Protein AF-A0A2V9XYR9-F1 (afdb_monomer_lite)

Foldseek 3Di:
DDDDDDDDDDDDPPPPPPPPPDAAPQDAQKDFADDPPDLWFKDWDPDQQKDKDWDDPDPPQVVWFKDKAADADCVQQVFGMKMKTKDWDQDPPDPDPPDDDSVQWIFIKIKMWTQHPVVRDTIIITIDGHPDPDPSDQTRFGFSDPPPPPDPDDDPDPDPPDRPVVRGWDWDANHPPSRFPKIKIKGKDKDDDPFKIWMKMKIWIWHRSNVDTDTQIIMITIGMDGDLFQVRPPSVFQWHKGKMWGDDPVVRFTWIKIWTFFADRGQGFTKIFIDTRRVRGGDPADPVFRQAAAAVLSVCVVCVPPQWDWHQHWLQAIKIFAHWDCPQAPQKIWTWIWRASQRGNQDIWIWIWIAGPVGDIDIDTAFEDEPQDDDGSHDHGDPRIYRYDPQKDKHKDFDDDDPQKTWIWIWIWGADPNDIWIWIKIKMWHRDPNDIDIHIYGAATLDWTDPDSPDTKDAWHWLDWDDDHVQQKIKTWIAHIPPDDDDDDDDPFIFIWIWHQDPPHGIDIDTDDGDRVDDDWRWDADPVGDTHTDRDDPDD

Radius of gyration: 30.36 Å; chains: 1; bounding box: 78×72×86 Å

Sequence (540 aa):
MTMLFLPLAIVAALLAQESAPSAPSTSVATFGCGGPSDLIRTDFYEKPGGAFKVVAPPADRQLWMHRKFEGFDEHEYGLSSVEFVLNPVTTTGYSGSWGDEPSKITGMQLYVHVTSKSARKDRWYLLESGEEPREDGLLFVQPTRTEPEQDATDGDEKTPERDPLDDWMALQLATPEPDVPLFTITDQYSDHGANAGGTIGNNLLIDFRSGEPTMRAAAQCIQWEGGGACTAPDTAAVHYQNTNCTWQKEELDFLCTTTGPWGGSYNPVSARREFFLLQGKEPARLAWATDALPSLEAFVTMFRSKEKGRALVRGVGPVDLIWKSDSLLPGKRLLLLASPAAGDEDNTRFTVATMSRDGAISLLPVPKWSIGGEESDDHVAPEGFTPSDDNISVTATEFAQFNEAHLLKAVDVRITGGTSTHVIYLIGLQAKDGSLVTNAVRLASESTTYMGCGFEGADATAVNFHWMSDENAATVRVQPQEGSPADGKDQACSWDGKLRWVDRVGFRVRKIHDLCTLAAKDVVIDDWGEITTKARLREK

Secondary structure (DSSP, 8-state):
----------SSSSS------------TTEEESS-TT---EEEE-SS-SEEEEEEPPPTTGGGSEEEEEE---HHHHS-SEEEEEEEEEE------TT---GGG-EEEEEEEEEEETTTTEEEEEEEEEPSS--TT-S-----------TT--S---------GGGGT-EEEESSS-TTS-EEEEEEEEEEE-SS-EEEEEEEEEEE-TTSS-EEEEEEEEEEEE---STTS--TTTS---EEEEEEETTTTEEEEEEEEEESSSSS-EEEEEEEETTT----SS-SS-TT-BSSHHHHHHHHTT-SSEEEEETTTEEEEEEEEESSSSTTEEEEEEEEETSSSTT-EEEEEEEEETT--EEEEE--EEETTBS--------TT-EE---SEEEEEEEEEEETTEEEEEEEEEEEETTEEEEEEEEEEEEEETTEEEEEEEEEEE--EEEEETTEEEEPPEEEEEEEEGGGTEEEEEEEPPTT--SSSS-PPPPEEEEEEEETTTEEEEEEEEE-TTPPPEEEEE-TT--EEEEEPP---

Structure (mmCIF, N/CA/C/O backbone):
data_AF-A0A2V9XYR9-F1
#
_entry.id   AF-A0A2V9XYR9-F1
#
loop_
_atom_site.group_PDB
_atom_site.id
_atom_site.type_symbol
_atom_site.label_atom_id
_atom_site.label_alt_id
_atom_site.label_comp_id
_atom_site.label_asym_id
_atom_site.label_entity_id
_atom_site.label_seq_id
_atom_site.pdbx_PDB_ins_code
_atom_site.Cartn_x
_atom_site.Cartn_y
_atom_site.Cartn_z
_atom_site.occupancy
_atom_site.B_iso_or_equiv
_atom_site.auth_seq_id
_atom_site.auth_comp_id
_atom_site.auth_asym_id
_atom_site.auth_atom_id
_atom_site.pdbx_PDB_model_num
ATOM 1 N N . MET A 1 1 ? -43.524 50.967 -9.718 1.00 32.25 1 MET A N 1
ATOM 2 C CA . MET A 1 1 ? -42.803 51.278 -10.968 1.00 32.25 1 MET A CA 1
ATOM 3 C C . MET A 1 1 ? -41.526 50.455 -10.943 1.00 32.25 1 MET A C 1
ATOM 5 O O . MET A 1 1 ? -40.720 50.691 -10.060 1.00 32.25 1 MET A O 1
ATOM 9 N N . THR A 1 2 ? -41.516 49.275 -11.581 1.00 30.33 2 THR A N 1
ATOM 10 C CA . THR A 1 2 ? -41.033 49.047 -12.974 1.00 30.33 2 THR A CA 1
ATOM 11 C C . THR A 1 2 ? -39.561 49.453 -13.100 1.00 30.33 2 THR A C 1
ATOM 13 O O . THR A 1 2 ? -39.270 50.614 -12.862 1.00 30.33 2 THR A O 1
ATOM 16 N N . MET A 1 3 ? -38.586 48.611 -13.451 1.00 26.70 3 MET A N 1
ATOM 17 C CA . MET A 1 3 ? -38.517 47.344 -14.206 1.00 26.70 3 MET A CA 1
ATOM 18 C C . MET A 1 3 ? -37.322 46.533 -13.637 1.00 26.70 3 MET A C 1
ATOM 20 O O . MET A 1 3 ? -36.412 47.137 -13.082 1.00 26.70 3 MET A O 1
ATOM 24 N N . LEU A 1 4 ? -37.325 45.200 -13.527 1.00 32.62 4 LEU A N 1
ATOM 25 C CA . LEU A 1 4 ? -37.153 44.172 -14.572 1.00 32.62 4 LEU A CA 1
ATOM 26 C C . LEU A 1 4 ? -35.977 44.407 -15.544 1.00 32.62 4 LEU A C 1
ATOM 28 O O . LEU A 1 4 ? -35.954 45.428 -16.218 1.00 32.62 4 LEU A O 1
ATOM 32 N N . PHE A 1 5 ? -35.103 43.390 -15.618 1.00 28.95 5 PHE A N 1
ATOM 33 C CA . PHE A 1 5 ? -34.173 42.957 -16.683 1.00 28.95 5 PHE A CA 1
ATOM 34 C C . PHE A 1 5 ? -32.726 42.747 -16.206 1.00 28.95 5 PHE A C 1
ATOM 36 O O . PHE A 1 5 ? -31.892 43.643 -16.257 1.00 28.95 5 PHE A O 1
ATOM 43 N N . LEU A 1 6 ? -32.430 41.501 -15.826 1.00 26.58 6 LEU A N 1
ATOM 44 C CA . LEU A 1 6 ? -31.119 40.881 -16.020 1.00 26.58 6 LEU A CA 1
ATOM 45 C C . LEU A 1 6 ? -31.327 39.757 -17.051 1.00 26.58 6 LEU A C 1
ATOM 47 O O . LEU A 1 6 ? -32.051 38.810 -16.734 1.00 26.58 6 LEU A O 1
ATOM 51 N N . PRO A 1 7 ? -30.758 39.828 -18.266 1.00 33.50 7 PRO A N 1
ATOM 52 C CA . PRO A 1 7 ? -30.610 38.656 -19.108 1.00 33.50 7 PRO A CA 1
ATOM 53 C C . PRO A 1 7 ? -29.145 38.211 -19.172 1.00 33.50 7 PRO A C 1
ATOM 55 O O . PRO A 1 7 ? -28.244 39.000 -19.444 1.00 33.50 7 PRO A O 1
ATOM 58 N N . LEU A 1 8 ? -28.965 36.918 -18.896 1.00 37.38 8 LEU A N 1
ATOM 59 C CA . LEU A 1 8 ? -28.097 35.974 -19.605 1.00 37.38 8 LEU A CA 1
ATOM 60 C C . LEU A 1 8 ? -27.011 36.578 -20.512 1.00 37.38 8 LEU A C 1
ATOM 62 O O . LEU A 1 8 ? -27.325 36.989 -21.625 1.00 37.38 8 LEU A O 1
ATOM 66 N N . ALA A 1 9 ? -25.744 36.498 -20.093 1.00 28.14 9 ALA A N 1
ATOM 67 C CA . ALA A 1 9 ? -24.593 36.401 -21.004 1.00 28.14 9 ALA A CA 1
ATOM 68 C C . ALA A 1 9 ? -23.281 36.068 -20.259 1.00 28.14 9 ALA A C 1
ATOM 70 O O . ALA A 1 9 ? -22.303 36.787 -20.402 1.00 28.14 9 ALA A O 1
ATOM 71 N N . ILE A 1 10 ? -23.231 35.002 -19.450 1.00 28.44 10 ILE A N 1
ATOM 72 C CA . ILE A 1 10 ? -21.947 34.395 -19.031 1.00 28.44 10 ILE A CA 1
ATOM 73 C C . ILE A 1 10 ? -22.114 32.868 -18.989 1.00 28.44 10 ILE A C 1
ATOM 75 O O . ILE A 1 10 ? -21.993 32.236 -17.951 1.00 28.44 10 ILE A O 1
ATOM 79 N N . VAL A 1 11 ? -22.479 32.276 -20.126 1.00 29.45 11 VAL A N 1
ATOM 80 C CA . VAL A 1 11 ? -22.373 30.827 -20.381 1.00 29.45 11 VAL A CA 1
ATOM 81 C C . VAL A 1 11 ? -21.989 30.676 -21.852 1.00 29.45 11 VAL A C 1
ATOM 83 O O . VAL A 1 11 ? -22.832 30.385 -22.689 1.00 29.45 11 VAL A O 1
ATOM 86 N N . ALA A 1 12 ? -20.748 31.032 -22.189 1.00 28.69 12 ALA A N 1
ATOM 87 C CA . ALA A 1 12 ? -20.153 30.760 -23.509 1.00 28.69 12 ALA A CA 1
ATOM 88 C C . ALA A 1 12 ? -18.622 30.952 -23.568 1.00 28.69 12 ALA A C 1
ATOM 90 O O . ALA A 1 12 ? -18.044 30.793 -24.633 1.00 28.69 12 ALA A O 1
ATOM 91 N N . ALA A 1 13 ? -17.947 31.298 -22.464 1.00 24.28 13 ALA A N 1
ATOM 92 C CA . ALA A 1 13 ? -16.500 31.570 -22.466 1.00 24.28 13 ALA A CA 1
ATOM 93 C C . ALA A 1 13 ? -15.701 30.708 -21.466 1.00 24.28 13 ALA A C 1
ATOM 95 O O . ALA A 1 13 ? -14.557 31.017 -21.167 1.00 24.28 13 ALA A O 1
ATOM 96 N N . LEU A 1 14 ? -16.307 29.638 -20.939 1.00 25.27 14 LEU A N 1
ATOM 97 C CA . LEU A 1 14 ? -15.680 28.696 -19.993 1.00 25.27 14 LEU A CA 1
ATOM 98 C C . LEU A 1 14 ? -15.669 27.245 -20.513 1.00 25.27 14 LEU A C 1
ATOM 100 O O . LEU A 1 14 ? -15.365 26.326 -19.767 1.00 25.27 14 LEU A O 1
ATOM 104 N N . LEU A 1 15 ? -15.986 27.047 -21.796 1.00 27.41 15 LEU A N 1
ATOM 105 C CA . LEU A 1 15 ? -15.972 25.754 -22.487 1.00 27.41 15 LEU A CA 1
ATOM 106 C C . LEU A 1 15 ? -15.230 25.913 -23.819 1.00 27.41 15 LEU A C 1
ATOM 108 O O . LEU A 1 15 ? -15.852 25.903 -24.872 1.00 27.41 15 LEU A O 1
ATOM 112 N N . ALA A 1 16 ? -13.932 26.204 -23.751 1.00 27.38 16 ALA A N 1
ATOM 113 C CA . ALA A 1 16 ? -12.982 26.099 -24.865 1.00 27.38 16 ALA A CA 1
ATOM 114 C C . ALA A 1 16 ? -11.568 26.409 -24.345 1.00 27.38 16 ALA A C 1
ATOM 116 O O . ALA A 1 16 ? -10.920 27.372 -24.746 1.00 27.38 16 ALA A O 1
ATOM 117 N N . GLN A 1 17 ? -11.108 25.620 -23.383 1.00 26.02 17 GLN A N 1
ATOM 118 C CA . GLN A 1 17 ? -9.684 25.335 -23.253 1.00 26.02 17 GLN A CA 1
ATOM 119 C C . GLN A 1 17 ? -9.565 23.818 -23.317 1.00 26.02 17 GLN A C 1
ATOM 121 O O . GLN A 1 17 ? -9.280 23.155 -22.328 1.00 26.02 17 GLN A O 1
ATOM 126 N N . GLU A 1 18 ? -9.854 23.271 -24.498 1.00 26.17 18 GLU A N 1
ATOM 127 C CA . GLU A 1 18 ? -9.232 22.018 -24.910 1.00 26.17 18 GLU A CA 1
ATOM 128 C C . GLU A 1 18 ? -7.742 22.330 -25.053 1.00 26.17 18 GLU A C 1
ATOM 130 O O . GLU A 1 18 ? -7.257 22.773 -26.093 1.00 26.17 18 GLU A O 1
ATOM 135 N N . SE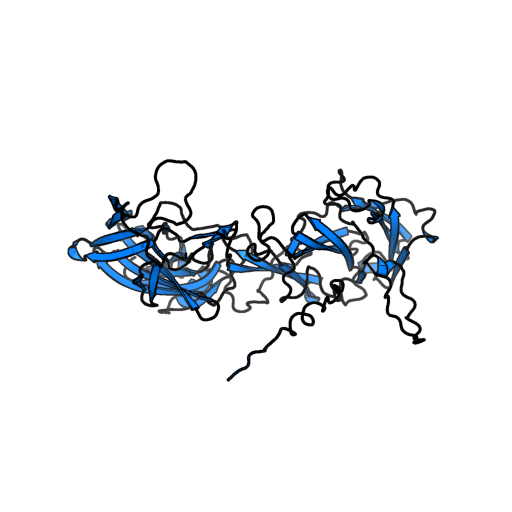R A 1 19 ? -7.009 22.194 -23.952 1.00 25.34 19 SER A N 1
ATOM 136 C CA . SER A 1 19 ? -5.587 21.916 -24.042 1.00 25.34 19 SER A CA 1
ATOM 137 C C . SER A 1 19 ? -5.471 20.602 -24.801 1.00 25.34 19 SER A C 1
ATOM 139 O O . SER A 1 19 ? -5.861 19.561 -24.272 1.00 25.34 19 SER A O 1
ATOM 141 N N . ALA A 1 20 ? -4.990 20.660 -26.043 1.00 27.23 20 ALA A N 1
ATOM 142 C CA . ALA A 1 20 ? -4.583 19.471 -26.774 1.00 27.23 20 ALA A CA 1
ATOM 143 C C . ALA A 1 20 ? -3.741 18.591 -25.828 1.00 27.23 20 ALA A C 1
ATOM 145 O O . ALA A 1 20 ? -2.844 19.130 -25.168 1.00 27.23 20 ALA A O 1
ATOM 146 N N . PRO A 1 21 ? -4.034 17.285 -25.700 1.00 32.50 21 PRO A N 1
ATOM 147 C CA . PRO A 1 21 ? -3.274 16.413 -24.823 1.00 32.50 21 PRO A CA 1
ATOM 148 C C . PRO A 1 21 ? -1.845 16.352 -25.363 1.00 32.50 21 PRO A C 1
ATOM 150 O O . PRO A 1 21 ? -1.564 15.714 -26.378 1.00 32.50 21 PRO A O 1
ATOM 153 N N . SER A 1 22 ? -0.934 17.082 -24.720 1.00 34.28 22 SER A N 1
ATOM 154 C CA . SER A 1 22 ? 0.494 16.943 -24.967 1.00 34.28 22 SER A CA 1
ATOM 155 C C . SER A 1 22 ? 0.858 15.502 -24.645 1.00 34.28 22 SER A C 1
ATOM 157 O O . SER A 1 22 ? 0.591 15.053 -23.528 1.00 34.28 22 SER A O 1
ATOM 159 N N . ALA A 1 23 ? 1.433 14.791 -25.619 1.00 37.44 23 ALA A N 1
ATOM 160 C CA . ALA A 1 23 ? 1.944 13.438 -25.433 1.00 37.44 23 ALA A CA 1
ATOM 161 C C . ALA A 1 23 ? 2.730 13.354 -24.110 1.00 37.44 23 ALA A C 1
ATOM 163 O O . ALA A 1 23 ? 3.448 14.310 -23.788 1.00 37.44 23 ALA A O 1
ATOM 164 N N . PRO A 1 24 ? 2.602 12.265 -23.330 1.00 42.31 24 PRO A N 1
ATOM 165 C CA . PRO A 1 24 ? 3.325 12.129 -22.076 1.00 42.31 24 PRO A CA 1
ATOM 166 C C . PRO A 1 24 ? 4.819 12.267 -22.367 1.00 42.31 24 PRO A C 1
ATOM 168 O O . PRO A 1 24 ? 5.432 11.414 -23.005 1.00 42.31 24 PRO A O 1
ATOM 171 N N . SER A 1 25 ? 5.407 13.383 -21.937 1.00 39.91 25 SER A N 1
ATOM 172 C CA . SER A 1 25 ? 6.831 13.626 -22.091 1.00 39.91 25 SER A CA 1
ATOM 173 C C . SER A 1 25 ? 7.561 12.719 -21.105 1.00 39.91 25 SER A C 1
ATOM 175 O O . SER A 1 25 ? 7.796 13.104 -19.958 1.00 39.91 25 SER A O 1
ATOM 177 N N . THR A 1 26 ? 7.901 11.497 -21.509 1.00 52.00 26 THR A N 1
ATOM 178 C CA . THR A 1 26 ? 8.871 10.696 -20.760 1.00 52.00 26 THR A CA 1
ATOM 179 C C . THR A 1 26 ? 10.200 11.428 -20.847 1.00 52.00 26 THR A C 1
ATOM 181 O O . THR A 1 26 ? 10.830 11.478 -21.904 1.00 52.00 26 THR A O 1
ATOM 184 N N . SER A 1 27 ? 10.619 12.065 -19.759 1.00 64.50 27 SER A N 1
ATOM 185 C CA . SER A 1 27 ? 11.952 12.644 -19.679 1.00 64.50 27 SER A CA 1
ATOM 186 C C . SER A 1 27 ? 12.973 11.512 -19.574 1.00 64.50 27 SER A C 1
ATOM 188 O O . SER A 1 27 ? 12.706 10.465 -18.976 1.00 64.50 27 SER A O 1
ATOM 190 N N . VAL A 1 28 ? 14.153 11.701 -20.168 1.00 75.88 28 VAL A N 1
ATOM 191 C CA . VAL A 1 28 ? 15.296 10.800 -19.958 1.00 75.88 28 VAL A CA 1
ATOM 192 C C . VAL A 1 28 ? 15.468 10.566 -18.451 1.00 75.88 28 VAL A C 1
ATOM 194 O O . VAL A 1 28 ? 15.359 11.522 -17.683 1.00 75.88 28 VAL A O 1
ATOM 197 N N . ALA A 1 29 ? 15.752 9.323 -18.041 1.00 85.19 29 ALA A N 1
ATOM 198 C CA . ALA A 1 29 ? 15.813 8.863 -16.646 1.00 85.19 29 ALA A CA 1
ATOM 199 C C . ALA A 1 29 ? 14.468 8.512 -15.976 1.00 85.19 29 ALA A C 1
ATOM 201 O O . ALA A 1 29 ? 14.479 8.186 -14.786 1.00 85.19 29 ALA A O 1
ATOM 202 N N . THR A 1 30 ? 13.339 8.533 -16.695 1.00 86.62 30 THR A N 1
ATOM 203 C CA . THR A 1 30 ? 12.024 8.132 -16.156 1.00 86.62 30 THR A CA 1
ATOM 204 C C . THR A 1 30 ? 11.380 6.990 -16.944 1.00 86.62 30 THR A C 1
ATOM 206 O O . THR A 1 30 ? 11.624 6.831 -18.139 1.00 86.62 30 THR A O 1
ATOM 209 N N . PHE A 1 31 ? 10.571 6.171 -16.267 1.00 85.38 31 PHE A N 1
ATOM 210 C CA . PHE A 1 31 ? 9.764 5.105 -16.872 1.00 85.38 31 PHE A CA 1
ATOM 211 C C . PHE A 1 31 ? 8.452 4.928 -16.091 1.00 85.38 31 PHE A C 1
ATOM 213 O O . PHE A 1 31 ? 8.452 5.076 -14.875 1.00 85.38 31 PHE A O 1
ATOM 220 N N . GLY A 1 32 ? 7.344 4.592 -16.755 1.00 78.12 32 GLY A N 1
ATOM 221 C CA . GLY A 1 32 ? 6.016 4.489 -16.127 1.00 78.12 32 GLY A CA 1
ATOM 222 C C . GLY A 1 32 ? 5.028 5.512 -16.687 1.00 78.12 32 GLY A C 1
ATOM 223 O O . GLY A 1 32 ? 5.240 6.023 -17.784 1.00 78.12 32 GLY A O 1
ATOM 224 N N . CYS A 1 33 ? 3.941 5.793 -15.969 1.00 74.50 33 CYS A N 1
ATOM 225 C CA . CYS A 1 33 ? 2.854 6.638 -16.465 1.00 74.50 33 CYS A CA 1
ATOM 226 C C . CYS A 1 33 ? 2.677 7.898 -15.618 1.00 74.50 33 CYS A C 1
ATOM 228 O O . CYS A 1 33 ? 1.985 7.890 -14.605 1.00 74.50 33 CYS A O 1
ATOM 230 N N . GLY A 1 34 ? 3.268 9.000 -16.084 1.00 63.31 34 GLY A N 1
ATOM 231 C CA . GLY A 1 34 ? 3.107 10.326 -15.485 1.00 63.31 34 GLY A CA 1
ATOM 232 C C . GLY A 1 34 ? 3.958 10.592 -14.241 1.00 63.31 34 GLY A C 1
ATOM 233 O O . GLY A 1 34 ? 4.732 9.758 -13.771 1.00 63.31 34 GLY A O 1
ATOM 234 N N . GLY A 1 35 ? 3.834 11.818 -13.732 1.00 54.91 35 GLY A N 1
ATOM 235 C CA . GLY A 1 35 ? 4.415 12.264 -12.472 1.00 54.91 35 GLY A CA 1
ATOM 236 C C . 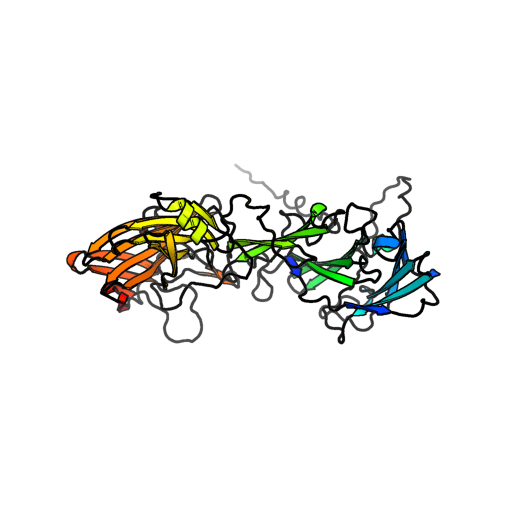GLY A 1 35 ? 3.531 11.934 -11.260 1.00 54.91 35 GLY A C 1
ATOM 237 O O . GLY A 1 35 ? 2.398 11.481 -11.402 1.00 54.91 35 GLY A O 1
ATOM 238 N N . PRO A 1 36 ? 4.009 12.204 -10.031 1.00 46.28 36 PRO A N 1
ATOM 239 C CA . PRO A 1 36 ? 3.294 11.878 -8.789 1.00 46.28 36 PRO A CA 1
ATOM 240 C C . PRO A 1 36 ? 1.943 12.600 -8.600 1.00 46.28 36 PRO A C 1
ATOM 242 O O . PRO A 1 36 ? 1.236 12.299 -7.642 1.00 46.28 36 PRO A O 1
ATOM 245 N N . SER A 1 37 ? 1.594 13.554 -9.468 1.00 50.16 37 SER A N 1
ATOM 246 C CA . SER A 1 37 ? 0.321 14.287 -9.472 1.00 50.16 37 SER A CA 1
ATOM 247 C C . SER A 1 37 ? -0.663 13.838 -10.554 1.00 50.16 37 SER A C 1
ATOM 249 O O . SER A 1 37 ? -1.794 14.319 -10.563 1.00 50.16 37 SER A O 1
ATOM 251 N N . ASP A 1 38 ? -0.253 12.959 -11.469 1.00 58.06 38 ASP A N 1
ATOM 252 C CA . ASP A 1 38 ? -1.056 12.631 -12.643 1.00 58.06 38 ASP A CA 1
ATOM 253 C C . ASP A 1 38 ? -1.943 11.416 -12.336 1.00 58.06 38 ASP A C 1
ATOM 255 O O . ASP A 1 38 ? -1.464 10.367 -11.910 1.00 58.06 38 ASP A O 1
ATOM 259 N N . LEU A 1 39 ? -3.257 11.527 -12.543 1.00 57.69 39 LEU A N 1
ATOM 260 C CA . LEU A 1 39 ? -4.217 10.432 -12.325 1.00 57.69 39 LEU A CA 1
ATOM 261 C C . LEU A 1 39 ? -4.226 9.451 -13.510 1.00 57.69 39 LEU A C 1
ATOM 263 O O . LEU A 1 39 ? -5.275 9.123 -14.058 1.00 57.69 39 LEU A O 1
ATOM 267 N N . ILE A 1 40 ? -3.044 9.011 -13.944 1.00 68.94 40 ILE A N 1
ATOM 268 C CA . ILE A 1 40 ? -2.892 8.092 -15.073 1.00 68.94 40 ILE A CA 1
ATOM 269 C C . ILE A 1 40 ? -2.780 6.675 -14.526 1.00 68.94 40 ILE A C 1
ATOM 271 O O . ILE A 1 40 ? -1.845 6.350 -13.790 1.00 68.94 40 ILE A O 1
ATOM 275 N N . ARG A 1 41 ? -3.725 5.814 -14.905 1.00 70.81 41 ARG A N 1
ATOM 276 C CA . ARG A 1 41 ? -3.653 4.391 -14.582 1.00 70.81 41 ARG A CA 1
ATOM 277 C C . ARG A 1 41 ? -2.448 3.778 -15.286 1.00 70.81 41 ARG A C 1
ATOM 279 O O . ARG A 1 41 ? -2.259 3.976 -16.482 1.00 70.81 41 ARG A O 1
ATOM 286 N N . THR A 1 42 ? -1.662 3.013 -14.544 1.00 66.38 42 THR A N 1
ATOM 287 C CA . THR A 1 42 ? -0.580 2.179 -15.057 1.00 66.38 42 THR A CA 1
ATOM 288 C C . THR A 1 42 ? -0.964 0.719 -14.937 1.00 66.38 42 THR A C 1
ATOM 290 O O . THR A 1 42 ? -1.098 0.208 -13.827 1.00 66.38 42 THR A O 1
ATOM 293 N N . ASP A 1 43 ? -1.054 0.038 -16.072 1.00 68.50 43 ASP A N 1
ATOM 294 C CA . ASP A 1 43 ? -1.135 -1.416 -16.108 1.00 68.50 43 ASP A CA 1
ATOM 295 C C . ASP A 1 43 ? 0.220 -1.974 -16.551 1.00 68.50 43 ASP A C 1
ATOM 297 O O . ASP A 1 43 ? 0.688 -1.727 -17.667 1.00 68.50 43 ASP A O 1
ATOM 301 N N . PHE A 1 44 ? 0.874 -2.722 -15.659 1.00 56.91 44 PHE A N 1
ATOM 302 C CA . PHE A 1 44 ? 2.027 -3.536 -16.031 1.00 56.91 44 PHE A CA 1
ATOM 303 C C . PHE A 1 44 ? 1.566 -4.874 -16.581 1.00 56.91 44 PHE A C 1
ATOM 305 O O . PHE A 1 44 ? 0.738 -5.560 -15.983 1.00 56.91 44 PHE A O 1
ATOM 312 N N . TYR A 1 45 ? 2.194 -5.303 -17.667 1.00 56.03 45 TYR A N 1
ATOM 313 C CA . TYR A 1 45 ? 2.030 -6.663 -18.154 1.00 56.03 45 TYR A CA 1
ATOM 314 C C . TYR A 1 45 ? 3.001 -7.591 -17.419 1.00 56.03 45 TYR A C 1
ATOM 316 O O . TYR A 1 45 ? 4.212 -7.367 -17.449 1.00 56.03 45 TYR A O 1
ATOM 324 N N . GLU A 1 46 ? 2.486 -8.664 -16.800 1.00 41.88 46 GLU A N 1
ATOM 325 C CA . GLU A 1 46 ? 3.299 -9.690 -16.111 1.00 41.88 46 GLU A CA 1
ATOM 326 C C . GLU A 1 46 ? 4.385 -10.287 -17.022 1.00 41.88 46 GLU A C 1
ATOM 328 O O . GLU A 1 46 ? 5.432 -10.743 -16.558 1.00 41.88 46 GLU A O 1
ATOM 333 N N . LYS A 1 47 ? 4.156 -10.248 -18.339 1.00 46.22 47 LYS A N 1
ATOM 334 C CA . LYS A 1 47 ? 5.173 -10.477 -19.357 1.00 46.22 47 LYS A CA 1
ATOM 335 C C . LYS A 1 47 ? 4.789 -9.715 -20.624 1.00 46.22 47 LYS A C 1
ATOM 337 O O . LYS A 1 47 ? 3.669 -9.903 -21.099 1.00 46.22 47 LYS A O 1
ATOM 342 N N . PRO A 1 48 ? 5.685 -8.913 -21.221 1.00 56.19 48 PRO A N 1
ATOM 343 C CA . PRO A 1 48 ? 5.410 -8.377 -22.539 1.00 56.19 48 PRO A CA 1
ATOM 344 C C . PRO A 1 48 ? 5.210 -9.549 -23.507 1.00 56.19 48 PRO A C 1
ATOM 346 O O . PRO A 1 48 ? 6.077 -10.417 -23.618 1.00 56.19 48 PRO A O 1
ATOM 349 N N . GLY A 1 49 ? 4.068 -9.603 -24.192 1.00 56.53 49 GLY A N 1
ATOM 350 C CA . GLY A 1 49 ? 3.784 -10.631 -25.197 1.00 56.53 49 GLY A CA 1
ATOM 351 C C . GLY A 1 49 ? 4.740 -10.601 -26.398 1.00 56.53 49 GLY A C 1
ATOM 352 O O . GLY A 1 49 ? 4.742 -11.539 -27.189 1.00 56.53 49 GLY A O 1
ATOM 353 N N . GLY A 1 50 ? 5.549 -9.544 -26.544 1.00 67.81 50 GLY A N 1
ATOM 354 C CA . GLY A 1 50 ? 6.502 -9.361 -27.633 1.00 67.81 50 GLY A CA 1
ATOM 355 C C . GLY A 1 50 ? 7.887 -9.954 -27.356 1.00 67.81 50 GLY A C 1
ATOM 356 O O . GLY A 1 50 ? 8.439 -9.788 -26.268 1.00 67.81 50 GLY A O 1
ATOM 357 N N . ALA A 1 51 ? 8.486 -10.601 -28.359 1.00 80.31 51 ALA A N 1
ATOM 358 C CA . ALA A 1 51 ? 9.863 -11.093 -28.302 1.00 80.31 51 ALA A CA 1
ATOM 359 C C . ALA A 1 51 ? 10.647 -10.729 -29.568 1.00 80.31 51 ALA A C 1
ATOM 361 O O . ALA A 1 51 ? 10.120 -10.773 -30.679 1.00 80.31 51 ALA A O 1
ATOM 362 N N . PHE A 1 52 ? 11.931 -10.410 -29.403 1.00 86.81 52 PHE A N 1
ATOM 363 C CA . PHE A 1 52 ? 12.828 -10.159 -30.526 1.00 86.81 52 PHE A CA 1
ATOM 364 C C . PHE A 1 52 ? 13.327 -11.476 -31.126 1.00 86.81 52 PHE A C 1
ATOM 366 O O . PHE A 1 52 ? 13.949 -12.287 -30.437 1.00 86.81 52 PHE A O 1
ATOM 373 N N . LYS A 1 53 ? 13.095 -11.683 -32.426 1.00 89.69 53 LYS A N 1
ATOM 374 C CA . LYS A 1 53 ? 13.631 -12.819 -33.189 1.00 89.69 53 LYS A CA 1
ATOM 375 C C . LYS A 1 53 ? 14.685 -12.363 -34.179 1.00 89.69 53 LYS A C 1
ATOM 377 O O . LYS A 1 53 ? 14.533 -11.330 -34.819 1.00 89.69 53 LYS A O 1
ATOM 382 N N . VAL A 1 54 ? 15.741 -13.159 -34.332 1.00 92.62 54 VAL A N 1
ATOM 383 C CA . VAL A 1 54 ? 16.778 -12.906 -35.340 1.00 92.62 54 VAL A CA 1
ATOM 384 C C . VAL A 1 54 ? 16.190 -13.116 -36.733 1.00 92.62 54 VAL A C 1
ATOM 386 O O . VAL A 1 54 ? 15.638 -14.177 -37.023 1.00 92.62 54 VAL A O 1
ATOM 389 N N . VAL A 1 55 ? 16.351 -12.124 -37.604 1.00 91.56 55 VAL A N 1
ATOM 390 C CA . VAL A 1 55 ? 15.852 -12.132 -38.984 1.00 91.56 55 VAL A CA 1
ATOM 391 C C . VAL A 1 55 ? 16.957 -11.757 -39.971 1.00 91.56 55 VAL A C 1
ATOM 393 O O . VAL A 1 55 ? 18.032 -11.292 -39.591 1.00 91.56 55 VAL A O 1
ATOM 396 N N . ALA A 1 56 ? 16.705 -11.981 -41.261 1.00 90.44 56 ALA A N 1
ATOM 397 C CA . ALA A 1 56 ? 17.561 -11.446 -42.314 1.00 90.44 56 ALA A CA 1
ATOM 398 C C . ALA A 1 56 ? 17.370 -9.918 -42.444 1.00 90.44 56 ALA A C 1
ATOM 400 O O . ALA A 1 56 ? 16.286 -9.420 -42.125 1.00 90.44 56 ALA A O 1
ATOM 401 N N . PRO A 1 57 ? 18.373 -9.174 -42.951 1.00 88.38 57 PRO A N 1
ATOM 402 C CA . PRO A 1 57 ? 18.221 -7.750 -43.227 1.00 88.38 57 PRO A CA 1
ATOM 403 C C . PRO A 1 57 ? 17.041 -7.501 -44.181 1.00 88.38 57 PRO A C 1
ATOM 405 O O . PRO A 1 57 ? 16.988 -8.136 -45.241 1.00 88.38 57 PRO A O 1
ATOM 408 N N . PRO A 1 58 ? 16.120 -6.575 -43.867 1.00 83.69 58 PRO A N 1
ATOM 409 C CA . PRO A 1 58 ? 15.022 -6.253 -44.767 1.00 83.69 58 PRO A CA 1
ATOM 410 C C . PRO A 1 58 ? 15.542 -5.648 -46.078 1.00 83.69 58 PRO A C 1
ATOM 412 O O . PRO A 1 58 ? 16.469 -4.824 -46.077 1.00 83.69 58 PRO A O 1
ATOM 415 N N . ALA A 1 59 ? 14.952 -6.070 -47.201 1.00 80.94 59 ALA A N 1
ATOM 416 C CA . ALA A 1 59 ? 15.382 -5.664 -48.540 1.00 80.94 59 ALA A CA 1
ATOM 417 C C . ALA A 1 59 ? 15.173 -4.158 -48.779 1.00 80.94 59 ALA A C 1
ATOM 419 O O . ALA A 1 59 ? 16.076 -3.493 -49.284 1.00 80.94 59 ALA A O 1
ATOM 420 N N . ASP A 1 60 ? 14.043 -3.620 -48.312 1.00 81.44 60 ASP A N 1
ATOM 421 C CA . ASP A 1 60 ? 13.597 -2.245 -48.575 1.00 81.44 60 ASP A CA 1
ATOM 422 C C . ASP A 1 60 ? 13.840 -1.280 -47.404 1.00 81.44 60 ASP A C 1
ATOM 424 O O . ASP A 1 60 ? 13.297 -0.180 -47.374 1.00 81.44 60 ASP A O 1
ATOM 428 N N . ARG A 1 61 ? 14.699 -1.653 -46.443 1.00 77.38 61 ARG A N 1
ATOM 429 C CA . ARG A 1 61 ? 14.946 -0.884 -45.204 1.00 77.38 61 ARG A CA 1
ATOM 430 C C . ARG A 1 61 ? 15.363 0.576 -45.415 1.00 77.38 61 ARG A C 1
ATOM 432 O O . ARG A 1 61 ? 15.225 1.379 -44.507 1.00 77.38 61 ARG A O 1
ATOM 439 N N . GLN A 1 62 ? 15.900 0.917 -46.590 1.00 77.06 62 GLN A N 1
ATOM 440 C CA . GLN A 1 62 ? 16.289 2.293 -46.929 1.00 77.06 62 GLN A CA 1
ATOM 441 C C . GLN A 1 62 ? 15.088 3.227 -47.121 1.00 77.06 62 GLN A C 1
ATOM 443 O O . GLN A 1 62 ? 15.268 4.437 -47.171 1.00 77.06 62 GLN A O 1
ATOM 448 N N . LEU A 1 63 ? 13.884 2.671 -47.273 1.00 76.94 63 LEU A N 1
ATOM 449 C CA . LEU A 1 63 ? 12.639 3.415 -47.458 1.00 76.94 63 LEU A CA 1
ATOM 450 C C . LEU A 1 63 ? 11.849 3.563 -46.149 1.00 76.94 63 LEU A C 1
ATOM 452 O O . LEU A 1 63 ? 10.738 4.087 -46.164 1.00 76.94 63 LEU A O 1
ATOM 456 N N . TRP A 1 64 ? 12.378 3.044 -45.042 1.00 83.69 64 TRP A N 1
ATOM 457 C CA . TRP A 1 64 ? 11.694 2.953 -43.755 1.00 83.69 64 TRP A CA 1
ATOM 458 C C . TRP A 1 64 ? 12.188 4.032 -42.793 1.00 83.69 64 TRP A C 1
ATOM 460 O O . TRP A 1 64 ? 13.299 4.542 -42.935 1.00 83.69 64 TRP A O 1
ATOM 470 N N . MET A 1 65 ? 11.365 4.375 -41.802 1.00 86.62 65 MET A N 1
ATOM 471 C CA . MET A 1 65 ? 11.760 5.320 -40.755 1.00 86.62 65 MET A CA 1
ATOM 472 C C . MET A 1 65 ? 12.806 4.660 -39.862 1.00 86.62 65 MET A C 1
ATOM 474 O O . MET A 1 65 ? 12.631 3.505 -39.474 1.00 86.62 65 MET A O 1
ATOM 478 N N . HIS A 1 66 ? 13.897 5.356 -39.543 1.00 88.81 66 HIS A N 1
ATOM 479 C CA . HIS A 1 66 ? 14.968 4.770 -38.747 1.00 88.81 66 HIS A CA 1
ATOM 480 C C . HIS A 1 66 ? 15.703 5.794 -37.887 1.00 88.81 66 HIS A C 1
ATOM 482 O O . HIS A 1 66 ? 15.859 6.950 -38.268 1.00 88.81 66 HIS A O 1
ATOM 488 N N . ARG A 1 67 ? 16.200 5.340 -36.734 1.00 90.81 67 ARG A N 1
ATOM 489 C CA . ARG A 1 67 ? 17.006 6.138 -35.806 1.00 90.81 67 ARG A CA 1
ATOM 490 C C . ARG A 1 67 ? 18.157 5.310 -35.263 1.00 90.81 67 ARG A C 1
ATOM 492 O O . ARG A 1 67 ? 17.958 4.197 -34.775 1.00 90.81 67 ARG A O 1
ATOM 499 N N . LYS A 1 68 ? 19.365 5.868 -35.328 1.00 91.75 68 LYS A N 1
ATOM 500 C CA . LYS A 1 68 ? 20.601 5.201 -34.916 1.00 91.75 68 LYS A CA 1
ATOM 501 C C . LYS A 1 68 ? 21.215 5.852 -33.682 1.00 91.75 68 LYS A C 1
ATOM 503 O O . LYS A 1 68 ? 21.335 7.070 -33.614 1.00 91.75 68 LYS A O 1
ATOM 508 N N . PHE A 1 69 ? 21.682 5.011 -32.768 1.00 93.00 69 PHE A N 1
ATOM 509 C CA . PHE A 1 69 ? 22.424 5.376 -31.569 1.00 93.00 69 PHE A CA 1
ATOM 510 C C . PHE A 1 69 ? 23.795 4.700 -31.594 1.00 93.00 69 PHE A C 1
ATOM 512 O O . PHE A 1 69 ? 23.905 3.512 -31.902 1.00 93.00 69 PHE A O 1
ATOM 519 N N . GLU A 1 70 ? 24.848 5.451 -31.284 1.00 92.88 70 GLU A N 1
ATOM 520 C CA . GLU A 1 70 ? 26.240 4.992 -31.322 1.00 92.88 70 GLU A CA 1
ATOM 521 C C . GLU A 1 70 ? 26.980 5.397 -30.042 1.00 92.88 70 GLU A C 1
ATOM 523 O O . GLU A 1 70 ? 26.542 6.295 -29.329 1.00 92.88 70 GLU A O 1
ATOM 528 N N . GLY A 1 71 ? 28.142 4.783 -29.795 1.00 89.19 71 GLY A N 1
ATOM 529 C CA . GLY A 1 71 ? 29.045 5.183 -28.706 1.00 89.19 71 GLY A CA 1
ATOM 530 C C . GLY A 1 71 ? 29.055 4.247 -27.498 1.00 89.19 71 GLY A C 1
ATOM 531 O O . GLY A 1 71 ? 29.681 4.573 -26.495 1.00 89.19 71 GLY A O 1
ATOM 532 N N . PHE A 1 72 ? 28.411 3.086 -27.602 1.00 93.00 72 PHE A N 1
ATOM 533 C CA . PHE A 1 72 ? 28.385 2.074 -26.546 1.00 93.00 72 PHE A CA 1
ATOM 534 C C . PHE A 1 72 ? 29.732 1.354 -26.400 1.00 93.00 72 PHE A C 1
ATOM 536 O O . PHE A 1 72 ? 30.446 1.141 -27.388 1.00 93.00 72 PHE A O 1
ATOM 543 N N . ASP A 1 73 ? 30.065 0.959 -25.169 1.00 90.69 73 ASP A N 1
ATOM 544 C CA . ASP A 1 73 ? 31.282 0.201 -24.876 1.00 90.69 73 ASP A CA 1
ATOM 545 C C . ASP A 1 73 ? 31.178 -1.228 -25.446 1.00 90.69 73 ASP A C 1
ATOM 547 O O . ASP A 1 73 ? 30.447 -2.088 -24.945 1.00 90.69 73 ASP A O 1
ATOM 551 N N . GLU A 1 74 ? 31.934 -1.493 -26.517 1.00 90.12 74 GLU A N 1
ATOM 552 C CA . GLU A 1 74 ? 31.959 -2.807 -27.163 1.00 90.12 74 GLU A CA 1
ATOM 553 C C . GLU A 1 74 ? 32.545 -3.911 -26.274 1.00 90.12 74 GLU A C 1
ATOM 555 O O . GLU A 1 74 ? 32.198 -5.079 -26.462 1.00 90.12 74 GLU A O 1
ATOM 560 N N . HIS A 1 75 ? 33.450 -3.578 -25.351 1.00 89.06 75 HIS A N 1
ATOM 561 C CA . HIS A 1 75 ? 34.051 -4.548 -24.441 1.00 89.06 75 HIS A CA 1
ATOM 562 C C . HIS A 1 75 ? 33.085 -4.942 -23.329 1.00 89.06 75 HIS A C 1
ATOM 564 O O . HIS A 1 75 ? 33.063 -6.113 -22.947 1.00 89.06 75 HIS A O 1
ATOM 570 N N . GLU A 1 76 ? 32.294 -3.991 -22.837 1.00 90.94 76 GLU A N 1
ATOM 571 C CA . GLU A 1 76 ? 31.303 -4.233 -21.791 1.00 90.94 76 GLU A CA 1
ATOM 572 C C . GLU A 1 76 ? 30.041 -4.913 -22.341 1.00 90.94 76 GLU A C 1
ATOM 574 O O . GLU A 1 76 ? 29.649 -5.972 -21.853 1.00 90.94 76 GLU A O 1
ATOM 579 N N . TYR A 1 77 ? 29.436 -4.351 -23.393 1.00 91.06 77 TYR A N 1
ATOM 580 C CA . TYR A 1 77 ? 28.110 -4.768 -23.872 1.00 91.06 77 TYR A CA 1
ATOM 581 C C . TYR A 1 77 ? 28.143 -5.617 -25.147 1.00 91.06 77 TYR A C 1
ATOM 583 O O . TYR A 1 77 ? 27.125 -6.169 -25.565 1.00 91.06 77 TYR A O 1
ATOM 591 N N . GLY A 1 78 ? 29.296 -5.739 -25.810 1.00 90.12 78 GLY A N 1
ATOM 592 C CA . GLY A 1 78 ? 29.420 -6.534 -27.034 1.00 90.12 78 GLY A CA 1
ATOM 593 C C . GLY A 1 78 ? 28.758 -5.916 -28.273 1.00 90.12 78 GLY A C 1
ATOM 594 O O . GLY A 1 78 ? 28.534 -6.642 -29.247 1.00 90.12 78 GLY A O 1
ATOM 595 N N . LEU A 1 79 ? 28.467 -4.609 -28.258 1.00 92.94 79 LEU A N 1
ATOM 596 C CA . LEU A 1 79 ? 27.877 -3.823 -29.352 1.00 92.94 79 LEU A CA 1
ATOM 597 C C . LEU A 1 79 ? 28.465 -2.400 -29.385 1.00 92.94 79 LEU A C 1
ATOM 599 O O . LEU A 1 79 ? 28.882 -1.902 -28.347 1.00 92.94 79 LEU A O 1
ATOM 603 N N . SER A 1 80 ? 28.479 -1.738 -30.549 1.00 92.44 80 SER A N 1
ATOM 604 C CA . SER A 1 80 ? 28.845 -0.308 -30.684 1.00 92.44 80 SER A CA 1
ATOM 605 C C . SER A 1 80 ? 27.732 0.593 -31.184 1.00 92.44 80 SER A C 1
ATOM 607 O O . SER A 1 80 ? 27.812 1.810 -30.995 1.00 92.44 80 SER A O 1
ATOM 609 N N . SER A 1 81 ? 26.722 0.041 -31.857 1.00 94.25 81 SER A N 1
ATOM 610 C CA . SER A 1 81 ? 25.550 0.821 -32.242 1.00 94.25 81 SER A CA 1
ATOM 611 C C . SER A 1 81 ? 24.287 -0.019 -32.324 1.00 94.25 81 SER A C 1
ATOM 613 O O . SER A 1 81 ? 24.338 -1.224 -32.598 1.00 94.25 81 SER A O 1
ATOM 615 N N . VAL A 1 82 ? 23.170 0.663 -32.092 1.00 95.19 82 VAL A N 1
ATOM 616 C CA . VAL A 1 82 ? 21.806 0.151 -32.198 1.00 95.19 82 VAL A CA 1
ATOM 617 C C . VAL A 1 82 ? 21.047 1.069 -33.147 1.00 95.19 82 VAL A C 1
ATOM 619 O O . VAL A 1 82 ? 21.053 2.286 -32.980 1.00 95.19 82 VAL A O 1
ATOM 622 N N . GLU A 1 83 ? 20.405 0.498 -34.155 1.00 94.25 83 GLU A N 1
ATOM 623 C CA . GLU A 1 83 ? 19.546 1.209 -35.095 1.00 94.25 83 GLU A CA 1
ATOM 624 C C . GLU A 1 83 ? 18.140 0.619 -35.035 1.00 94.25 83 GLU A C 1
ATOM 626 O O . GLU A 1 83 ? 17.946 -0.574 -35.258 1.00 94.25 83 GLU A O 1
ATOM 631 N N . PHE A 1 84 ? 17.160 1.455 -34.719 1.00 92.00 84 PHE A N 1
ATOM 632 C CA . PHE A 1 84 ? 15.749 1.096 -34.746 1.00 92.00 84 PHE A CA 1
ATOM 633 C C . PHE A 1 84 ? 15.188 1.444 -36.115 1.00 92.00 84 PHE A C 1
ATOM 635 O O . PHE A 1 84 ? 15.457 2.530 -36.625 1.00 92.00 84 PHE A O 1
ATOM 642 N N . VAL A 1 85 ? 14.416 0.534 -36.701 1.00 89.94 85 VAL A N 1
ATOM 643 C CA . VAL A 1 85 ? 13.788 0.719 -38.010 1.00 89.94 85 VAL A CA 1
ATOM 644 C C . VAL A 1 85 ? 12.311 0.354 -37.907 1.00 89.94 85 VAL A C 1
ATOM 646 O O . VAL A 1 85 ? 11.970 -0.744 -37.470 1.00 89.94 85 VAL A O 1
ATOM 649 N N . LEU A 1 86 ? 11.436 1.266 -38.316 1.00 85.00 86 LEU A N 1
ATOM 650 C CA . LEU A 1 86 ? 9.989 1.098 -38.300 1.00 85.00 86 LEU A CA 1
ATOM 651 C C . LEU A 1 86 ? 9.430 0.953 -39.708 1.00 85.00 86 LEU A C 1
ATOM 653 O O . LEU A 1 86 ? 9.626 1.822 -40.560 1.00 85.00 86 LEU A O 1
ATOM 657 N N . ASN A 1 87 ? 8.655 -0.110 -39.908 1.00 81.31 87 ASN A N 1
ATOM 658 C CA . ASN A 1 87 ? 7.924 -0.353 -41.141 1.00 81.31 87 ASN A CA 1
ATOM 659 C C . ASN A 1 87 ? 6.404 -0.308 -40.899 1.00 81.31 87 ASN A C 1
ATOM 661 O O . ASN A 1 87 ? 5.892 -1.159 -40.166 1.00 81.31 87 ASN A O 1
ATOM 665 N N . PRO A 1 88 ? 5.670 0.624 -41.530 1.00 73.81 88 PRO A N 1
ATOM 666 C CA . PRO A 1 88 ? 4.213 0.606 -41.538 1.00 73.81 88 PRO A CA 1
ATOM 667 C C . PRO A 1 88 ? 3.659 -0.665 -42.191 1.00 73.81 88 PRO A C 1
ATOM 669 O O . PRO A 1 88 ? 4.091 -1.073 -43.270 1.00 73.81 88 PRO A O 1
ATOM 672 N N . VAL A 1 89 ? 2.658 -1.275 -41.561 1.00 70.12 89 VAL A N 1
ATOM 673 C CA . VAL A 1 89 ? 1.919 -2.428 -42.079 1.00 70.12 89 VAL A CA 1
ATOM 674 C C . VAL A 1 89 ? 0.422 -2.143 -42.094 1.00 70.12 89 VAL A C 1
ATOM 676 O O . VAL A 1 89 ? -0.158 -1.624 -41.140 1.00 70.12 89 VAL A O 1
ATOM 679 N N . THR A 1 90 ? -0.229 -2.494 -43.201 1.00 60.97 90 THR A N 1
ATOM 680 C CA . THR A 1 90 ? -1.681 -2.360 -43.331 1.00 60.97 90 THR A CA 1
ATOM 681 C C . THR A 1 90 ? -2.371 -3.331 -42.378 1.00 60.97 90 THR A C 1
ATOM 683 O O . THR A 1 90 ? -2.188 -4.545 -42.488 1.00 60.97 90 THR A O 1
ATOM 686 N N . THR A 1 91 ? -3.185 -2.814 -41.459 1.00 56.38 91 THR A N 1
ATOM 687 C CA . THR A 1 91 ? -4.028 -3.647 -40.600 1.00 56.38 91 THR A CA 1
ATOM 688 C C . THR A 1 91 ? -5.327 -3.946 -41.350 1.00 56.38 91 THR A C 1
ATOM 690 O O . THR A 1 91 ? -6.015 -3.051 -41.828 1.00 56.38 91 THR A O 1
ATOM 693 N N . THR A 1 92 ? -5.659 -5.223 -41.535 1.00 48.25 92 THR A N 1
ATOM 694 C CA . THR A 1 92 ? -6.889 -5.635 -42.243 1.00 48.25 92 THR A CA 1
ATOM 695 C C . THR A 1 92 ? -7.966 -6.174 -41.300 1.00 48.25 92 THR A C 1
ATOM 697 O O . THR A 1 92 ? -8.963 -6.712 -41.772 1.00 48.25 92 THR A O 1
ATOM 700 N N . GLY A 1 93 ? -7.757 -6.087 -39.980 1.00 47.28 93 GLY A N 1
ATOM 701 C CA . GLY A 1 93 ? -8.560 -6.799 -38.977 1.00 47.28 93 GLY A CA 1
ATOM 702 C C . GLY A 1 93 ? -9.214 -5.945 -37.890 1.00 47.28 93 GLY A C 1
ATOM 703 O O . GLY A 1 93 ? -10.026 -6.483 -37.146 1.00 47.28 93 GLY A O 1
ATOM 704 N N . TYR A 1 94 ? -8.907 -4.648 -37.785 1.00 45.12 94 TYR A N 1
ATOM 705 C CA . TYR A 1 94 ? -9.519 -3.797 -36.764 1.00 45.12 94 TYR A CA 1
ATOM 706 C C . TYR A 1 94 ? -10.775 -3.122 -37.323 1.00 45.12 94 TYR A C 1
ATOM 708 O O . TYR A 1 94 ? -10.719 -2.060 -37.938 1.00 45.12 94 TYR A O 1
ATOM 716 N N . SER A 1 95 ? -11.926 -3.766 -37.140 1.00 43.56 95 SER A N 1
ATOM 717 C CA . SER A 1 95 ? -13.217 -3.085 -37.188 1.00 43.56 95 SER A CA 1
ATOM 718 C C . SER A 1 95 ? -13.612 -2.794 -35.747 1.00 43.56 95 SER A C 1
ATOM 720 O O . SER A 1 95 ? -14.208 -3.653 -35.096 1.00 43.56 95 SER A O 1
ATOM 722 N N . GLY A 1 96 ? -13.241 -1.625 -35.224 1.00 45.91 96 GLY A N 1
ATOM 723 C CA . GLY A 1 96 ? -13.758 -1.190 -33.930 1.00 45.91 96 GLY A CA 1
ATOM 724 C C . GLY A 1 96 ? -15.284 -1.304 -33.942 1.00 45.91 96 GLY A C 1
ATOM 725 O O . GLY A 1 96 ? -15.934 -0.930 -34.923 1.00 45.91 96 GLY A O 1
ATOM 726 N N . SER A 1 97 ? -15.865 -1.846 -32.874 1.00 41.56 97 SER A N 1
ATOM 727 C CA . SER A 1 97 ? -17.302 -2.151 -32.760 1.00 41.56 97 SER A CA 1
ATOM 728 C C . SER A 1 97 ? -18.230 -0.929 -32.906 1.00 41.56 97 SER A C 1
ATOM 730 O O . SER A 1 97 ? -19.449 -1.082 -32.890 1.00 41.56 97 SER A O 1
ATOM 732 N N . TRP A 1 98 ? -17.669 0.276 -33.059 1.00 43.31 98 TRP A N 1
ATOM 733 C CA . TRP A 1 98 ? -18.370 1.558 -32.979 1.00 43.31 98 TRP A CA 1
ATOM 734 C C . TRP A 1 98 ? -18.120 2.515 -34.158 1.00 43.31 98 TRP A C 1
ATOM 736 O O . TRP A 1 98 ? -18.455 3.692 -34.072 1.00 43.31 98 TRP A O 1
ATOM 746 N N . GLY A 1 99 ? -17.645 2.012 -35.305 1.00 40.22 99 GLY A N 1
ATOM 747 C CA . GLY A 1 99 ? -17.747 2.740 -36.579 1.00 40.22 99 GLY A CA 1
ATOM 748 C C . GLY A 1 99 ? -16.624 3.731 -36.895 1.00 40.22 99 GLY A C 1
ATOM 749 O O . GLY A 1 99 ? -16.783 4.532 -37.817 1.00 40.22 99 GLY A O 1
ATOM 750 N N . ASP A 1 100 ? -15.486 3.660 -36.204 1.00 43.38 100 ASP A N 1
ATOM 751 C CA . ASP A 1 100 ? -14.265 4.274 -36.721 1.00 43.38 100 ASP A CA 1
ATOM 752 C C . ASP A 1 100 ? -13.805 3.554 -37.994 1.00 43.38 100 ASP A C 1
ATOM 754 O O . ASP A 1 100 ? -13.829 2.323 -38.081 1.00 43.38 100 ASP A O 1
ATOM 758 N N . GLU A 1 101 ? -13.410 4.324 -39.013 1.00 43.47 101 GLU A N 1
ATOM 759 C CA . GLU A 1 101 ? -12.859 3.744 -40.232 1.00 43.47 101 GLU A CA 1
ATOM 760 C C . GLU A 1 101 ? -11.583 2.941 -39.894 1.00 43.47 101 GLU A C 1
ATOM 762 O O . GLU A 1 101 ? -10.657 3.497 -39.295 1.00 43.47 101 GLU A O 1
ATOM 767 N N . PRO A 1 102 ? -11.458 1.680 -40.356 1.00 40.97 102 PRO A N 1
ATOM 768 C CA . PRO A 1 102 ? -10.223 0.890 -40.249 1.00 40.97 102 PRO A CA 1
ATOM 769 C C . PRO A 1 102 ? -8.983 1.590 -40.838 1.00 40.97 102 PRO A C 1
ATOM 771 O O . PRO A 1 102 ? -7.854 1.202 -40.560 1.00 40.97 102 PRO A O 1
ATOM 774 N N . SER A 1 103 ? -9.190 2.636 -41.649 1.00 42.81 103 SER A N 1
ATOM 775 C CA . SER A 1 103 ? -8.167 3.495 -42.256 1.00 42.81 103 SER A CA 1
ATOM 776 C C . SER A 1 103 ? -7.363 4.331 -41.247 1.00 42.81 103 SER A C 1
ATOM 778 O O . SER A 1 103 ? -6.323 4.869 -41.624 1.00 42.81 103 SER A O 1
ATOM 780 N N . LYS A 1 104 ? -7.806 4.450 -39.985 1.00 51.16 104 LYS A N 1
ATOM 781 C CA . LYS A 1 104 ? -7.164 5.306 -38.969 1.00 51.16 104 LYS A CA 1
ATOM 782 C C . LYS A 1 104 ? -6.088 4.617 -38.120 1.00 51.16 104 LYS A C 1
ATOM 784 O O . LYS A 1 104 ? -5.369 5.306 -37.401 1.00 51.16 104 LYS A O 1
ATOM 789 N N . ILE A 1 105 ? -5.948 3.290 -38.191 1.00 53.94 105 ILE A N 1
ATOM 790 C CA . ILE A 1 105 ? -4.962 2.538 -37.395 1.00 53.94 105 ILE A CA 1
ATOM 791 C C . ILE A 1 105 ? -3.928 1.908 -38.323 1.00 53.94 105 ILE A C 1
ATOM 793 O O . ILE A 1 105 ? -4.190 0.920 -39.011 1.00 53.94 105 ILE A O 1
ATOM 797 N N . THR A 1 106 ? -2.722 2.470 -38.319 1.00 60.84 106 THR A N 1
ATOM 798 C CA . THR A 1 106 ? -1.578 1.888 -39.028 1.00 60.84 106 THR A CA 1
ATOM 799 C C . THR A 1 106 ? -0.834 0.972 -38.066 1.00 60.84 106 THR A C 1
ATOM 801 O O . THR A 1 106 ? -0.426 1.391 -36.992 1.00 60.84 106 THR A O 1
ATOM 804 N N . GLY A 1 107 ? -0.672 -0.300 -38.419 1.00 63.91 107 GLY A N 1
ATOM 805 C CA . GLY A 1 107 ? 0.175 -1.190 -37.630 1.00 63.91 107 GLY A CA 1
ATOM 806 C C . GLY A 1 107 ? 1.636 -0.856 -37.901 1.00 63.91 107 GLY A C 1
ATOM 807 O O . GLY A 1 107 ? 1.973 -0.453 -39.013 1.00 63.91 107 GLY A O 1
ATOM 808 N N . MET A 1 108 ? 2.517 -1.052 -36.924 1.00 72.56 108 MET A N 1
ATOM 809 C CA . MET A 1 108 ? 3.954 -0.831 -37.108 1.00 72.56 108 MET A CA 1
ATOM 810 C C . MET A 1 108 ? 4.731 -2.097 -36.774 1.00 72.56 108 MET A C 1
ATOM 812 O O . MET A 1 108 ? 4.516 -2.723 -35.740 1.00 72.56 108 MET A O 1
ATOM 816 N N . GLN A 1 109 ? 5.665 -2.469 -37.647 1.00 79.19 109 GLN A N 1
ATOM 817 C CA . GLN A 1 109 ? 6.663 -3.495 -37.367 1.00 79.19 109 GLN A CA 1
ATOM 818 C C . GLN A 1 109 ? 7.969 -2.841 -36.925 1.00 79.19 109 GLN A C 1
ATOM 820 O O . GLN A 1 109 ? 8.530 -2.012 -37.646 1.00 79.19 109 GLN A O 1
ATOM 825 N N . LEU A 1 110 ? 8.461 -3.251 -35.755 1.00 85.06 110 LEU A N 1
ATOM 826 C CA . LEU A 1 110 ? 9.709 -2.765 -35.180 1.00 85.06 110 LEU A CA 1
ATOM 827 C C . LEU A 1 110 ? 10.858 -3.731 -35.474 1.00 85.06 110 LEU A C 1
ATOM 829 O O . LEU A 1 110 ? 10.884 -4.863 -34.984 1.00 85.06 110 LEU A O 1
ATOM 833 N N . TYR A 1 111 ? 11.844 -3.245 -36.217 1.00 89.81 111 TYR A N 1
ATOM 834 C CA . TYR A 1 111 ? 13.123 -3.904 -36.428 1.00 89.81 111 TYR A CA 1
ATOM 835 C C . TYR A 1 111 ? 14.222 -3.211 -35.628 1.00 89.81 111 TYR A C 1
ATOM 837 O O . TYR A 1 111 ? 14.205 -1.999 -35.416 1.00 89.81 111 TYR A O 1
ATOM 845 N N . VAL A 1 112 ? 15.213 -3.992 -35.218 1.00 93.31 112 VAL A N 1
ATOM 846 C CA . VAL A 1 112 ? 16.388 -3.519 -34.494 1.00 93.31 112 VAL A CA 1
ATOM 847 C C . VAL A 1 112 ? 17.633 -4.117 -35.128 1.00 93.31 112 VAL A C 1
ATOM 849 O O . VAL A 1 112 ? 17.761 -5.332 -35.259 1.00 93.31 112 VAL A O 1
ATOM 852 N N . HIS A 1 113 ? 18.572 -3.264 -35.498 1.00 94.94 113 HIS A N 1
ATOM 853 C CA . HIS A 1 113 ? 19.852 -3.622 -36.076 1.00 94.94 113 HIS A CA 1
ATOM 854 C C . HIS A 1 113 ? 20.965 -3.325 -35.068 1.00 94.94 113 HIS A C 1
ATOM 856 O O . HIS A 1 113 ? 21.166 -2.186 -34.652 1.00 94.94 113 HIS A O 1
ATOM 862 N N . VAL A 1 114 ? 21.679 -4.370 -34.647 1.00 94.81 114 VAL A N 1
ATOM 863 C CA . VAL A 1 114 ? 22.782 -4.282 -33.682 1.00 94.81 114 VAL A CA 1
ATOM 864 C C . VAL A 1 114 ? 24.088 -4.581 -34.394 1.00 94.81 114 VAL A C 1
ATOM 866 O O . VAL A 1 114 ? 24.235 -5.635 -35.023 1.00 94.81 114 VAL A O 1
ATOM 869 N N . THR A 1 115 ? 25.062 -3.687 -34.239 1.00 92.94 115 THR A N 1
ATOM 870 C CA . THR A 1 115 ? 26.407 -3.880 -34.788 1.00 92.94 115 THR A CA 1
ATOM 871 C C . THR A 1 115 ? 27.472 -3.903 -33.699 1.00 92.94 115 THR A C 1
ATOM 873 O O . THR A 1 115 ? 27.365 -3.232 -32.674 1.00 92.94 115 THR A O 1
ATOM 876 N N . SER A 1 116 ? 28.530 -4.676 -33.937 1.00 88.12 116 SER A N 1
ATOM 877 C CA . SER A 1 116 ? 29.759 -4.706 -33.143 1.00 88.12 116 SER A CA 1
ATOM 878 C C . SER A 1 116 ? 30.955 -4.785 -34.083 1.00 88.12 116 SER A C 1
ATOM 880 O O . SER A 1 116 ? 31.088 -5.749 -34.847 1.00 88.12 116 SER A O 1
ATOM 882 N N . LYS A 1 117 ? 31.842 -3.787 -34.032 1.00 77.19 117 LYS A N 1
ATOM 883 C CA . LYS A 1 117 ? 33.015 -3.706 -34.910 1.00 77.19 117 LYS A CA 1
ATOM 884 C C . LYS A 1 117 ? 34.076 -4.717 -34.482 1.00 77.19 117 LYS A C 1
ATOM 886 O O . LYS A 1 117 ? 34.631 -5.405 -35.338 1.00 77.19 117 LYS A O 1
ATOM 891 N N . SER A 1 118 ? 34.318 -4.860 -33.179 1.00 74.12 118 SER A N 1
ATOM 892 C CA . SER A 1 118 ? 35.271 -5.831 -32.624 1.00 74.12 118 SER A CA 1
ATOM 893 C C . SER A 1 118 ? 34.814 -7.283 -32.785 1.00 74.12 118 SER A C 1
ATOM 895 O O . SER A 1 118 ? 35.617 -8.132 -33.175 1.00 74.12 118 SER A O 1
ATOM 897 N N . ALA A 1 119 ? 33.530 -7.580 -32.558 1.00 72.19 119 ALA A N 1
ATOM 898 C CA . ALA A 1 119 ? 33.002 -8.942 -32.653 1.00 72.19 119 ALA A CA 1
ATOM 899 C C . ALA A 1 119 ? 32.531 -9.332 -34.067 1.00 72.19 119 ALA A C 1
ATOM 901 O O . ALA A 1 119 ? 32.081 -10.462 -34.266 1.00 72.19 119 ALA A O 1
ATOM 902 N N . ARG A 1 120 ? 32.600 -8.409 -35.044 1.00 75.31 120 ARG A N 1
ATOM 903 C CA . ARG A 1 120 ? 31.995 -8.546 -36.386 1.00 75.31 120 ARG A CA 1
ATOM 904 C C . ARG A 1 120 ? 30.536 -9.018 -36.331 1.00 75.31 120 ARG A C 1
ATOM 906 O O . ARG A 1 120 ? 30.094 -9.774 -37.196 1.00 75.31 120 ARG A O 1
ATOM 913 N N . LYS A 1 121 ? 29.800 -8.617 -35.290 1.00 78.25 121 LYS A N 1
ATOM 914 C CA . LYS A 1 121 ? 28.368 -8.908 -35.196 1.00 78.25 121 LYS A CA 1
ATOM 915 C C . LYS A 1 121 ? 27.627 -7.860 -36.012 1.00 78.25 121 LYS A C 1
ATOM 917 O O . LYS A 1 121 ? 27.833 -6.668 -35.816 1.00 78.25 121 LYS A O 1
ATOM 922 N N . ASP A 1 122 ? 26.783 -8.340 -36.903 1.00 89.69 122 ASP A N 1
ATOM 923 C CA . ASP A 1 122 ? 25.824 -7.572 -37.684 1.00 89.69 122 ASP A CA 1
ATOM 924 C C . ASP A 1 122 ? 24.542 -8.403 -37.657 1.00 89.69 122 ASP A C 1
ATOM 926 O O . ASP A 1 122 ? 24.493 -9.503 -38.219 1.00 89.69 122 ASP A O 1
ATOM 930 N N . ARG A 1 123 ? 23.577 -7.980 -36.839 1.00 93.38 123 ARG A N 1
ATOM 931 C CA . ARG A 1 123 ? 22.373 -8.764 -36.557 1.00 93.38 123 ARG A CA 1
ATOM 932 C C . ARG A 1 123 ? 21.134 -7.901 -36.613 1.00 93.38 123 ARG A C 1
ATOM 934 O O . ARG A 1 123 ? 21.096 -6.814 -36.043 1.00 93.38 123 ARG A O 1
ATOM 941 N N . TRP A 1 124 ? 20.114 -8.461 -37.245 1.00 94.44 124 TRP A N 1
ATOM 942 C CA . TRP A 1 124 ? 18.789 -7.884 -37.349 1.00 94.44 124 TRP A CA 1
ATOM 943 C C . TRP A 1 124 ? 17.828 -8.672 -36.477 1.00 94.44 124 TRP A C 1
ATOM 945 O O . TRP A 1 124 ? 17.835 -9.905 -36.482 1.00 94.44 124 TRP A O 1
ATOM 955 N N . TYR A 1 125 ? 17.004 -7.943 -35.744 1.00 93.25 125 TYR A N 1
ATOM 956 C CA . TYR A 1 125 ? 15.963 -8.470 -34.889 1.00 93.25 125 TYR A CA 1
ATOM 957 C C . TYR A 1 125 ? 14.625 -7.875 -35.314 1.00 93.25 125 TYR A C 1
ATOM 959 O O . TYR A 1 125 ? 14.556 -6.696 -35.647 1.00 93.25 125 TYR A O 1
ATOM 967 N N . LEU A 1 126 ? 13.574 -8.683 -35.298 1.00 88.56 126 LEU A N 1
ATOM 968 C CA . LEU A 1 126 ? 12.187 -8.260 -35.470 1.00 88.56 126 LEU A CA 1
ATOM 969 C C . LEU A 1 126 ? 11.462 -8.473 -34.147 1.00 88.56 126 LEU A C 1
ATOM 971 O O . LEU A 1 126 ? 11.565 -9.557 -33.570 1.00 88.56 126 LEU A O 1
ATOM 975 N N . LEU A 1 127 ? 10.737 -7.462 -33.676 1.00 84.69 127 LEU A N 1
ATOM 976 C CA . LEU A 1 127 ? 9.786 -7.642 -32.590 1.00 84.69 127 LEU A CA 1
ATOM 977 C C . LEU A 1 127 ? 8.539 -8.349 -33.132 1.00 84.69 127 LEU A C 1
ATOM 979 O O . LEU A 1 127 ? 7.806 -7.786 -33.942 1.00 84.69 127 LEU A O 1
ATOM 983 N N . GLU A 1 128 ? 8.294 -9.575 -32.679 1.00 76.25 128 GLU A N 1
ATOM 984 C CA . GLU A 1 128 ? 7.062 -10.308 -32.974 1.00 76.25 128 GLU A CA 1
ATOM 985 C C . GLU A 1 128 ? 6.140 -10.283 -31.754 1.00 76.25 128 GLU A C 1
ATOM 987 O O . GLU A 1 128 ? 6.596 -10.558 -30.642 1.00 76.25 128 GLU A O 1
ATOM 992 N N . SER A 1 129 ? 4.853 -9.979 -31.952 1.00 62.50 129 SER A N 1
ATOM 993 C CA . SER A 1 129 ? 3.824 -10.191 -30.930 1.00 62.50 129 SER A CA 1
ATOM 994 C C . SER A 1 129 ? 3.536 -11.691 -30.786 1.00 62.50 129 SER A C 1
ATOM 996 O O . SER A 1 129 ? 3.612 -12.440 -31.761 1.00 62.50 129 SER A O 1
ATOM 998 N N . GLY A 1 130 ? 3.250 -12.149 -29.567 1.00 53.50 130 GLY A N 1
ATOM 999 C CA . GLY A 1 130 ? 2.949 -13.552 -29.270 1.00 53.50 130 GLY A CA 1
ATOM 1000 C C . GLY A 1 130 ? 1.756 -14.118 -30.054 1.00 53.50 130 GLY A C 1
ATOM 1001 O O . GLY A 1 130 ? 0.996 -13.379 -30.676 1.00 53.50 130 GLY A O 1
ATOM 1002 N N . GLU A 1 131 ? 1.625 -15.452 -30.037 1.00 41.84 131 GLU A N 1
ATOM 1003 C CA . GLU A 1 131 ? 0.627 -16.252 -30.770 1.00 41.84 131 GLU A CA 1
ATOM 1004 C C . GLU A 1 131 ? -0.826 -15.950 -30.345 1.00 41.84 131 GLU A C 1
ATOM 1006 O O . GLU A 1 131 ? -1.425 -16.701 -29.591 1.00 41.84 131 GLU A O 1
ATOM 1011 N N . GLU A 1 132 ? -1.368 -14.821 -30.795 1.00 36.50 132 GLU A N 1
ATOM 1012 C CA . GLU A 1 132 ? -2.762 -14.512 -31.154 1.00 36.50 132 GLU A CA 1
ATOM 1013 C C . GLU A 1 132 ? -2.862 -12.976 -31.241 1.00 36.50 132 GLU A C 1
ATOM 1015 O O . GLU A 1 132 ? -2.453 -12.289 -30.304 1.00 36.50 132 GLU A O 1
ATOM 1020 N N . PRO A 1 133 ? -3.403 -12.393 -32.327 1.00 38.34 133 PRO A N 1
ATOM 1021 C CA . PRO A 1 133 ? -3.766 -10.982 -32.353 1.00 38.34 133 PRO A CA 1
ATOM 1022 C C . PRO A 1 133 ? -5.017 -10.802 -31.485 1.00 38.34 133 PRO A C 1
ATOM 1024 O O . PRO A 1 133 ? -6.128 -10.686 -31.997 1.00 38.34 133 PRO A O 1
ATOM 1027 N N . ARG A 1 134 ? -4.860 -10.872 -30.165 1.00 39.03 134 ARG A N 1
ATOM 1028 C CA . ARG A 1 134 ? -5.843 -10.299 -29.250 1.00 39.03 134 ARG A CA 1
ATOM 1029 C C . ARG A 1 134 ? -5.599 -8.794 -29.157 1.00 39.03 134 ARG A C 1
ATOM 1031 O O . ARG A 1 134 ? -4.551 -8.301 -29.577 1.00 39.03 134 ARG A O 1
ATOM 1038 N N . GLU A 1 135 ? -6.604 -8.075 -28.677 1.00 39.72 135 GLU A N 1
ATOM 1039 C CA . GLU A 1 135 ? -6.689 -6.608 -28.569 1.00 39.72 135 GLU A CA 1
ATOM 1040 C C . GLU A 1 135 ? -5.538 -5.966 -27.746 1.00 39.72 135 GLU A C 1
ATOM 1042 O O . GLU A 1 135 ? -5.408 -4.752 -27.679 1.00 39.72 135 GLU A O 1
ATOM 1047 N N . ASP A 1 136 ? -4.646 -6.791 -27.203 1.00 36.38 136 ASP A N 1
ATOM 1048 C CA . ASP A 1 136 ? -3.505 -6.542 -26.322 1.00 36.38 136 ASP A CA 1
ATOM 1049 C C . ASP A 1 136 ? -2.127 -6.504 -27.052 1.00 36.38 136 ASP A C 1
ATOM 1051 O O . ASP A 1 136 ? -1.060 -6.667 -26.454 1.00 36.38 136 ASP A O 1
ATOM 1055 N N . GLY A 1 137 ? -2.116 -6.259 -28.369 1.00 38.88 137 GLY A N 1
ATOM 1056 C CA . GLY A 1 137 ? -0.904 -6.090 -29.189 1.00 38.88 137 GLY A CA 1
ATOM 1057 C C . GLY A 1 137 ? -0.055 -4.853 -28.832 1.00 38.88 137 GLY A C 1
ATOM 1058 O O . GLY A 1 137 ? -0.495 -3.719 -28.952 1.00 38.88 137 GLY A O 1
ATOM 1059 N N . LEU A 1 138 ? 1.209 -5.067 -28.455 1.00 48.84 138 LEU A N 1
ATOM 1060 C CA . LEU A 1 138 ? 2.113 -4.078 -27.831 1.00 48.84 138 LEU A CA 1
ATOM 1061 C C . LEU A 1 138 ? 2.622 -2.910 -28.706 1.00 48.84 138 LEU A C 1
ATOM 1063 O O . LEU A 1 138 ? 3.446 -2.140 -28.228 1.00 48.84 138 LEU A O 1
ATOM 1067 N N . LEU A 1 139 ? 2.182 -2.774 -29.959 1.00 52.50 139 LEU A N 1
ATOM 1068 C CA . LEU A 1 139 ? 2.513 -1.628 -30.820 1.00 52.50 139 LEU A CA 1
ATOM 1069 C C . LEU A 1 139 ? 1.322 -1.296 -31.733 1.00 52.50 139 LEU A C 1
ATOM 1071 O O . LEU A 1 139 ? 1.364 -1.508 -32.948 1.00 52.50 139 LEU A O 1
ATOM 1075 N N . PHE A 1 140 ? 0.238 -0.790 -31.146 1.00 49.97 140 PHE A N 1
ATOM 1076 C CA . PHE A 1 140 ? -0.791 -0.076 -31.902 1.00 49.97 140 PHE A CA 1
ATOM 1077 C C . PHE A 1 140 ? -0.397 1.392 -31.979 1.00 49.97 140 PHE A C 1
ATOM 1079 O O . PHE A 1 140 ? -0.786 2.204 -31.148 1.00 49.97 140 PHE A O 1
ATOM 1086 N N . VAL A 1 141 ? 0.396 1.729 -32.990 1.00 49.81 141 VAL A N 1
ATOM 1087 C CA . VAL A 1 141 ? 0.842 3.105 -33.183 1.00 49.81 141 VAL A CA 1
ATOM 1088 C C . VAL A 1 141 ? -0.173 3.826 -34.064 1.00 49.81 141 VAL A C 1
ATOM 1090 O O . VAL A 1 141 ? -0.159 3.703 -35.288 1.00 49.81 141 VAL A O 1
ATOM 1093 N N . GLN A 1 142 ? -1.078 4.584 -33.453 1.00 46.34 142 GLN A N 1
ATOM 1094 C CA . GLN A 1 142 ? -1.785 5.621 -34.199 1.00 46.34 142 GLN A CA 1
ATOM 1095 C C . GLN A 1 142 ? -0.834 6.815 -34.358 1.00 46.34 142 GLN A C 1
ATOM 1097 O O . GLN A 1 142 ? -0.097 7.130 -33.422 1.00 46.34 142 GLN A O 1
ATOM 1102 N N . PRO A 1 143 ? -0.807 7.489 -35.521 1.00 44.06 143 PRO A N 1
ATOM 1103 C CA . PRO A 1 143 ? -0.077 8.741 -35.615 1.00 44.06 143 PRO A CA 1
ATOM 1104 C C . PRO A 1 143 ? -0.676 9.697 -34.585 1.00 44.06 143 PRO A C 1
ATOM 1106 O O . PRO A 1 143 ? -1.902 9.826 -34.493 1.00 44.06 143 PRO A O 1
ATOM 1109 N N . THR A 1 144 ? 0.182 10.351 -33.803 1.00 43.81 144 THR A N 1
ATOM 1110 C CA . THR A 1 144 ? -0.237 11.435 -32.913 1.00 43.81 144 THR A CA 1
ATOM 1111 C C . THR A 1 144 ? -1.051 12.404 -33.758 1.00 43.81 144 THR A C 1
ATOM 1113 O O . THR A 1 144 ? -0.511 12.955 -34.712 1.00 43.81 144 THR A O 1
ATOM 1116 N N . ARG A 1 145 ? -2.355 12.543 -33.495 1.00 39.41 145 ARG A N 1
ATOM 1117 C CA . ARG A 1 145 ? -3.267 13.358 -34.304 1.00 39.41 145 ARG A CA 1
ATOM 1118 C C . ARG A 1 145 ? -2.776 14.808 -34.316 1.00 39.41 145 ARG A C 1
ATOM 1120 O O . ARG A 1 145 ? -3.180 15.608 -33.483 1.00 39.41 145 ARG A O 1
ATOM 1127 N N . THR A 1 146 ? -1.927 15.169 -35.269 1.00 36.47 146 THR A N 1
ATOM 1128 C CA . THR A 1 146 ? -1.844 16.537 -35.748 1.00 36.47 146 THR A CA 1
ATOM 1129 C C . THR A 1 146 ? -3.088 16.717 -36.594 1.00 36.47 146 THR A C 1
ATOM 1131 O O . THR A 1 146 ? -3.127 16.378 -37.777 1.00 36.47 146 THR A O 1
ATOM 1134 N N . GLU A 1 147 ? -4.154 17.235 -35.978 1.00 32.09 147 GLU A N 1
ATOM 1135 C CA . GLU A 1 147 ? -5.028 18.068 -36.793 1.00 32.09 147 GLU A CA 1
ATOM 1136 C C . GLU A 1 147 ? -4.111 19.083 -37.485 1.00 32.09 147 GLU A C 1
ATOM 1138 O O . GLU A 1 147 ? -3.226 19.634 -36.820 1.00 32.09 147 GLU A O 1
ATOM 1143 N N . PRO A 1 148 ? -4.213 19.269 -38.811 1.00 33.06 148 PRO A N 1
ATOM 1144 C CA . PRO A 1 148 ? -3.462 20.333 -39.445 1.00 33.06 148 PRO A CA 1
ATOM 1145 C C . PRO A 1 148 ? -3.856 21.607 -38.707 1.00 33.06 148 PRO A C 1
ATOM 1147 O O . PRO A 1 148 ? -5.043 21.923 -38.680 1.00 33.06 148 PRO A O 1
ATOM 1150 N N . GLU A 1 149 ? -2.887 22.265 -38.061 1.00 36.69 149 GLU A N 1
ATOM 1151 C CA . GLU A 1 149 ? -3.074 23.548 -37.390 1.00 36.69 149 GLU A CA 1
ATOM 1152 C C . GLU A 1 149 ? -3.793 24.478 -38.360 1.00 36.69 149 GLU A C 1
ATOM 1154 O O . GLU A 1 149 ? -3.207 25.070 -39.269 1.00 36.69 149 GLU A O 1
ATOM 1159 N N . GLN A 1 150 ? -5.104 24.574 -38.198 1.00 36.44 150 GLN A N 1
ATOM 1160 C CA . GLN A 1 150 ? -5.931 25.457 -38.983 1.00 36.44 150 GLN A CA 1
ATOM 1161 C C . GLN A 1 150 ? -5.924 26.807 -38.276 1.00 36.44 150 GLN A C 1
ATOM 1163 O O . GLN A 1 150 ? -6.972 27.268 -37.868 1.00 36.44 150 GLN A O 1
ATOM 1168 N N . ASP A 1 151 ? -4.726 27.366 -38.064 1.00 38.84 151 ASP A N 1
ATOM 1169 C CA . ASP A 1 151 ? -4.475 28.760 -37.672 1.00 38.84 151 ASP A CA 1
ATOM 1170 C C . ASP A 1 151 ? -2.960 29.081 -37.675 1.00 38.84 151 ASP A C 1
ATOM 1172 O O . ASP A 1 151 ? -2.420 29.709 -36.769 1.00 38.84 151 ASP A O 1
ATOM 1176 N N . ALA A 1 152 ? -2.236 28.692 -38.730 1.00 38.38 152 ALA A N 1
ATOM 1177 C CA . ALA A 1 152 ? -0.925 29.279 -39.011 1.00 38.38 152 ALA A CA 1
ATOM 1178 C C . ALA A 1 152 ? -1.109 30.565 -39.836 1.00 38.38 152 ALA A C 1
ATOM 1180 O O . ALA A 1 152 ? -1.050 30.561 -41.066 1.00 38.38 152 ALA A O 1
ATOM 1181 N N . THR A 1 153 ? -1.366 31.686 -39.158 1.00 42.69 153 THR A N 1
ATOM 1182 C CA . THR A 1 153 ? -1.130 33.009 -39.748 1.00 42.69 153 THR A CA 1
ATOM 1183 C C . THR A 1 153 ? 0.370 33.223 -39.924 1.00 42.69 153 THR A C 1
ATOM 1185 O O . THR A 1 153 ? 1.098 33.282 -38.937 1.00 42.69 153 THR A O 1
ATOM 1188 N N . ASP A 1 154 ? 0.783 33.340 -41.188 1.00 46.28 154 ASP A N 1
ATOM 1189 C CA . ASP A 1 154 ? 2.049 33.848 -41.729 1.00 46.28 154 ASP A CA 1
ATOM 1190 C C . ASP A 1 154 ? 3.125 34.266 -40.707 1.00 46.28 154 ASP A C 1
ATOM 1192 O O . ASP A 1 154 ? 3.154 35.395 -40.207 1.00 46.28 154 ASP A O 1
ATOM 1196 N N . GLY A 1 155 ? 4.091 33.372 -40.500 1.00 42.56 155 GLY A N 1
ATOM 1197 C CA . GLY A 1 155 ? 5.383 33.670 -39.897 1.00 42.56 155 GLY A CA 1
ATOM 1198 C C . GLY A 1 155 ? 6.418 32.650 -40.362 1.00 42.56 155 GLY A C 1
ATOM 1199 O O . GLY A 1 155 ? 6.346 31.489 -39.978 1.00 42.56 155 GLY A O 1
ATOM 1200 N N . ASP A 1 156 ? 7.365 33.082 -41.200 1.00 47.31 156 ASP A N 1
ATOM 1201 C CA . ASP A 1 156 ? 8.512 32.303 -41.698 1.00 47.31 156 ASP A CA 1
ATOM 1202 C C . ASP A 1 156 ? 9.507 31.951 -40.564 1.00 47.31 156 ASP A C 1
ATOM 1204 O O . ASP A 1 156 ? 10.668 32.370 -40.569 1.00 47.31 156 ASP A O 1
ATOM 1208 N N . GLU A 1 157 ? 9.086 31.166 -39.573 1.00 43.62 157 GLU A N 1
ATOM 1209 C CA . GLU A 1 157 ? 10.016 30.398 -38.749 1.00 43.62 157 GLU A CA 1
ATOM 1210 C C . GLU A 1 157 ? 10.183 29.018 -39.378 1.00 43.62 157 GLU A C 1
ATOM 1212 O O . GLU A 1 157 ? 9.263 28.206 -39.418 1.00 43.62 157 GLU A O 1
ATOM 1217 N N . LYS A 1 158 ? 11.387 28.746 -39.899 1.00 40.06 158 LYS A N 1
ATOM 1218 C CA . LYS A 1 158 ? 11.783 27.390 -40.283 1.00 40.06 158 LYS A CA 1
ATOM 1219 C C . LYS A 1 158 ? 11.705 26.509 -39.044 1.00 40.06 158 LYS A C 1
ATOM 1221 O O . LYS A 1 158 ? 12.627 26.513 -38.227 1.00 40.06 158 LYS A O 1
ATOM 1226 N N . THR A 1 159 ? 10.626 25.747 -38.934 1.00 49.75 159 THR A N 1
ATOM 1227 C CA . THR A 1 159 ? 10.522 24.634 -38.000 1.00 49.75 159 THR A CA 1
ATOM 1228 C C . THR A 1 159 ? 11.749 23.740 -38.222 1.00 49.75 159 THR A C 1
ATOM 1230 O O . THR A 1 159 ? 12.067 23.442 -39.380 1.00 49.75 159 THR A O 1
ATOM 1233 N N . PRO A 1 160 ? 12.513 23.381 -37.174 1.00 52.72 160 PRO A N 1
ATOM 1234 C CA . PRO A 1 160 ? 13.635 22.462 -37.328 1.00 52.72 160 PRO A CA 1
ATOM 1235 C C . PRO A 1 160 ? 13.167 21.185 -38.038 1.00 52.72 160 PRO A C 1
ATOM 1237 O O . PRO A 1 160 ? 12.044 20.735 -37.821 1.00 52.72 160 PRO A O 1
ATOM 1240 N N . GLU A 1 161 ? 14.014 20.642 -38.916 1.00 60.62 161 GLU A N 1
ATOM 1241 C CA . GLU A 1 161 ? 13.749 19.405 -39.658 1.00 60.62 161 GLU A CA 1
ATOM 1242 C C . GLU A 1 161 ? 13.484 18.278 -38.648 1.00 60.62 161 GLU A C 1
ATOM 1244 O O . GLU A 1 161 ? 14.399 17.804 -37.975 1.00 60.62 161 GLU A O 1
ATOM 1249 N N . ARG A 1 162 ? 12.202 17.945 -38.465 1.00 65.50 162 ARG A N 1
ATOM 1250 C CA . ARG A 1 162 ? 11.719 16.938 -37.517 1.00 65.50 162 ARG A CA 1
ATOM 1251 C C . ARG A 1 162 ? 11.918 15.554 -38.130 1.00 65.50 162 ARG A C 1
ATOM 1253 O O . ARG A 1 162 ? 11.623 15.361 -39.309 1.00 65.50 162 ARG A O 1
ATOM 1260 N N . ASP A 1 163 ? 12.425 14.606 -37.347 1.00 72.69 163 ASP A N 1
ATOM 1261 C CA . ASP A 1 163 ? 12.538 13.211 -37.776 1.00 72.69 163 ASP A CA 1
ATOM 1262 C C . ASP A 1 163 ? 11.117 12.640 -37.940 1.00 72.69 163 ASP A C 1
ATOM 1264 O O . ASP A 1 163 ? 10.351 12.686 -36.975 1.00 72.69 163 ASP A O 1
ATOM 1268 N N . PRO A 1 164 ? 10.737 12.102 -39.116 1.00 72.12 164 PRO A N 1
ATOM 1269 C CA . PRO A 1 164 ? 9.408 11.529 -39.341 1.00 72.12 164 PRO A CA 1
ATOM 1270 C C . PRO A 1 164 ? 9.012 10.464 -38.314 1.00 72.12 164 PRO A C 1
ATOM 1272 O O . PRO A 1 164 ? 7.826 10.244 -38.088 1.00 72.12 164 PRO 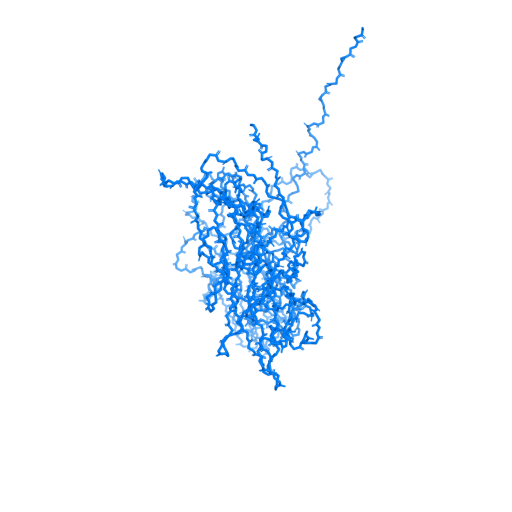A O 1
ATOM 1275 N N . LEU A 1 165 ? 9.985 9.804 -37.673 1.00 77.00 165 LEU A N 1
ATOM 1276 C CA . LEU A 1 165 ? 9.724 8.847 -36.602 1.00 77.00 165 LEU A CA 1
ATOM 1277 C C . LEU A 1 165 ? 9.036 9.491 -35.383 1.00 77.00 165 LEU A C 1
ATOM 1279 O O . LEU A 1 165 ? 8.200 8.840 -34.756 1.00 77.00 165 LEU A O 1
ATOM 1283 N N . ASP A 1 166 ? 9.326 10.765 -35.089 1.00 76.88 166 ASP A N 1
ATOM 1284 C CA . ASP A 1 166 ? 8.771 11.509 -33.945 1.00 76.88 166 ASP A CA 1
ATOM 1285 C C . ASP A 1 166 ? 7.275 11.837 -34.095 1.00 76.88 166 ASP A C 1
ATOM 1287 O O . ASP A 1 166 ? 6.660 12.334 -33.150 1.00 76.88 166 ASP A O 1
ATOM 1291 N N . ASP A 1 167 ? 6.682 11.617 -35.271 1.00 72.62 167 ASP A N 1
ATOM 1292 C CA . ASP A 1 167 ? 5.233 11.758 -35.486 1.00 72.62 167 ASP A CA 1
ATOM 1293 C C . ASP A 1 167 ? 4.458 10.498 -35.062 1.00 72.62 167 ASP A C 1
ATOM 1295 O O . ASP A 1 167 ? 3.239 10.544 -34.864 1.00 72.62 167 ASP A O 1
ATOM 1299 N N . TRP A 1 168 ? 5.171 9.378 -34.908 1.00 71.69 168 TRP A N 1
ATOM 1300 C CA . TRP A 1 168 ? 4.612 8.060 -34.618 1.00 71.69 168 TRP A CA 1
ATOM 1301 C C . TRP A 1 168 ? 4.986 7.566 -33.223 1.00 71.69 168 TRP A C 1
ATOM 1303 O O . TRP A 1 168 ? 4.147 7.003 -32.531 1.00 71.69 168 TRP A O 1
ATOM 1313 N N . MET A 1 169 ? 6.235 7.758 -32.797 1.00 77.81 169 MET A N 1
ATOM 1314 C CA . MET A 1 169 ? 6.696 7.316 -31.482 1.00 77.81 169 MET A CA 1
ATOM 1315 C C . MET A 1 169 ? 7.828 8.183 -30.947 1.00 77.81 169 MET A C 1
ATOM 1317 O O . MET A 1 169 ? 8.646 8.702 -31.704 1.00 77.81 169 MET A O 1
ATOM 1321 N N . ALA A 1 170 ? 7.941 8.255 -29.624 1.00 82.62 170 ALA A N 1
ATOM 1322 C CA . ALA A 1 170 ? 9.138 8.764 -28.976 1.00 82.62 170 ALA A CA 1
ATOM 1323 C C . ALA A 1 170 ? 10.109 7.606 -28.720 1.00 82.62 170 ALA A C 1
ATOM 1325 O O . ALA A 1 170 ? 9.824 6.684 -27.957 1.00 82.62 170 ALA A O 1
ATOM 1326 N N . LEU A 1 171 ? 11.274 7.661 -29.365 1.00 87.12 171 LEU A N 1
ATOM 1327 C CA . LEU A 1 171 ? 12.366 6.709 -29.182 1.00 87.12 171 LEU A CA 1
ATOM 1328 C C . LEU A 1 171 ? 13.606 7.435 -28.661 1.00 87.12 171 LEU A C 1
ATOM 1330 O O . LEU A 1 171 ? 14.164 8.296 -29.351 1.00 87.12 171 LEU A O 1
ATOM 1334 N N . GLN A 1 172 ? 14.068 7.045 -27.476 1.00 90.12 172 GLN A N 1
ATOM 1335 C CA . GLN A 1 172 ? 15.184 7.696 -26.790 1.00 90.12 172 GLN A CA 1
ATOM 1336 C C . GLN A 1 172 ? 15.946 6.733 -25.869 1.00 90.12 172 GLN A C 1
ATOM 1338 O O . GLN A 1 172 ? 15.489 5.624 -25.585 1.00 90.12 172 GLN A O 1
ATOM 1343 N N . LEU A 1 173 ? 17.115 7.166 -25.387 1.00 91.81 173 LEU A N 1
ATOM 1344 C CA . LEU A 1 173 ? 17.811 6.485 -24.294 1.00 91.81 173 LEU A CA 1
ATOM 1345 C C . LEU A 1 173 ? 16.973 6.570 -23.013 1.00 91.81 173 LEU A C 1
ATOM 1347 O O . LEU A 1 173 ? 16.446 7.628 -22.670 1.00 91.81 173 LEU A O 1
ATOM 1351 N N . ALA A 1 174 ? 16.882 5.456 -22.293 1.00 91.44 174 ALA A N 1
ATOM 1352 C CA . ALA A 1 174 ? 16.147 5.376 -21.035 1.00 91.44 174 ALA A CA 1
ATOM 1353 C C . ALA A 1 174 ? 16.904 6.054 -19.878 1.00 91.44 174 ALA A C 1
ATOM 1355 O O . ALA A 1 174 ? 16.307 6.445 -18.875 1.00 91.44 174 ALA A O 1
ATOM 1356 N N . THR A 1 175 ? 18.224 6.188 -20.013 1.00 91.88 175 THR A N 1
ATOM 1357 C CA . THR A 1 175 ? 19.144 6.661 -18.976 1.00 91.88 175 THR A CA 1
ATOM 1358 C C . THR A 1 175 ? 19.837 7.958 -19.395 1.00 91.88 175 THR A C 1
ATOM 1360 O O . THR A 1 175 ? 20.040 8.191 -20.588 1.00 91.88 175 THR A O 1
ATOM 1363 N N . PRO A 1 176 ? 20.244 8.811 -18.438 1.00 89.38 176 PRO A N 1
ATOM 1364 C CA . PRO A 1 176 ? 21.056 9.990 -18.727 1.00 89.38 176 PRO A CA 1
ATOM 1365 C C . PRO A 1 176 ? 22.505 9.629 -19.091 1.00 89.38 176 PRO A C 1
ATOM 1367 O O . PRO A 1 176 ? 23.209 10.451 -19.673 1.00 89.38 176 PRO A O 1
ATOM 1370 N N . GLU A 1 177 ? 22.964 8.420 -18.754 1.00 89.62 177 GLU A N 1
ATOM 1371 C CA . GLU A 1 177 ? 24.248 7.873 -19.187 1.00 89.62 177 GLU A CA 1
ATOM 1372 C C . GLU A 1 177 ? 24.186 7.448 -20.666 1.00 89.62 177 GLU A C 1
ATOM 1374 O O . GLU A 1 177 ? 23.461 6.503 -20.990 1.00 89.62 177 GLU A O 1
ATOM 1379 N N . PRO A 1 178 ? 24.929 8.114 -21.573 1.00 87.38 178 PRO A N 1
ATOM 1380 C CA . PRO A 1 178 ? 24.862 7.845 -23.011 1.00 87.38 178 PRO A CA 1
ATOM 1381 C C . PRO A 1 178 ? 25.505 6.514 -23.424 1.00 87.38 178 PRO A C 1
ATOM 1383 O O . PRO A 1 178 ? 25.286 6.039 -24.535 1.00 87.38 178 PRO A O 1
ATOM 1386 N N . ASP A 1 179 ? 26.321 5.928 -22.552 1.00 87.69 179 ASP A N 1
ATOM 1387 C CA . ASP A 1 179 ? 27.036 4.670 -22.746 1.00 87.69 179 ASP A CA 1
ATOM 1388 C C . ASP A 1 179 ? 26.233 3.441 -22.306 1.00 87.69 179 ASP A C 1
ATOM 1390 O O . ASP A 1 179 ? 26.593 2.326 -22.680 1.00 87.69 179 ASP A O 1
ATOM 1394 N N . VAL A 1 180 ? 25.131 3.620 -21.572 1.00 92.62 180 VAL A N 1
ATOM 1395 C CA . VAL A 1 180 ? 24.268 2.519 -21.132 1.00 92.62 180 VAL A CA 1
ATOM 1396 C C . VAL A 1 180 ? 23.227 2.226 -22.222 1.00 92.62 180 VAL A C 1
ATOM 1398 O O . VAL A 1 180 ? 22.376 3.072 -22.500 1.00 92.62 180 VAL A O 1
ATOM 1401 N N . PRO A 1 181 ? 23.234 1.032 -22.851 1.00 94.69 181 PRO A N 1
ATOM 1402 C CA . PRO A 1 181 ? 22.380 0.745 -24.000 1.00 94.69 181 PRO A CA 1
ATOM 1403 C C . PRO A 1 181 ? 20.979 0.278 -23.552 1.00 94.69 181 PRO A C 1
ATOM 1405 O O . PRO A 1 181 ? 20.570 -0.865 -23.774 1.00 94.69 181 PRO A O 1
ATOM 1408 N N . LEU A 1 182 ? 20.254 1.175 -22.880 1.00 94.88 182 LEU A N 1
ATOM 1409 C CA . LEU A 1 182 ? 18.857 1.030 -22.462 1.00 94.88 182 LEU A CA 1
ATOM 1410 C C . LEU A 1 182 ? 18.002 2.064 -23.200 1.00 94.88 182 LEU A C 1
ATOM 1412 O O . LEU A 1 182 ? 18.361 3.239 -23.249 1.00 94.88 182 LEU A O 1
ATOM 1416 N N . PHE A 1 183 ? 16.856 1.649 -23.737 1.00 93.50 183 PHE A N 1
ATOM 1417 C CA . PHE A 1 183 ? 16.000 2.508 -24.562 1.00 93.50 183 PHE A CA 1
ATOM 1418 C C . PHE A 1 183 ? 14.545 2.449 -24.128 1.00 93.50 183 PHE A C 1
ATOM 1420 O O . PHE A 1 183 ? 14.047 1.374 -23.785 1.00 93.50 183 PHE A O 1
ATOM 1427 N N . THR A 1 184 ? 13.863 3.589 -24.209 1.00 90.06 184 THR A N 1
ATOM 1428 C CA . THR A 1 184 ? 12.409 3.673 -24.083 1.00 90.06 184 THR A CA 1
ATOM 1429 C C . THR A 1 184 ? 11.776 3.920 -25.443 1.00 90.06 184 THR A C 1
ATOM 1431 O O . THR A 1 184 ? 12.240 4.782 -26.195 1.00 90.06 184 THR A O 1
ATOM 1434 N N . ILE A 1 185 ? 10.712 3.176 -25.736 1.00 86.12 185 ILE A N 1
ATOM 1435 C CA . ILE A 1 185 ? 9.802 3.445 -26.850 1.00 86.12 185 ILE A CA 1
ATOM 1436 C C . ILE A 1 185 ? 8.456 3.820 -26.254 1.00 86.12 185 ILE A C 1
ATOM 1438 O O . ILE A 1 185 ? 7.918 3.051 -25.457 1.00 86.12 185 ILE A O 1
ATOM 1442 N N . THR A 1 186 ? 7.935 4.971 -26.657 1.00 82.56 186 THR A N 1
ATOM 1443 C CA . THR A 1 186 ? 6.622 5.454 -26.243 1.00 82.56 186 THR A CA 1
ATOM 1444 C C . THR A 1 186 ? 5.750 5.708 -27.461 1.00 82.56 186 THR A C 1
ATOM 1446 O O . THR A 1 186 ? 6.151 6.432 -28.372 1.00 82.56 186 THR A O 1
ATOM 1449 N N . ASP A 1 187 ? 4.552 5.140 -27.461 1.00 77.81 187 ASP A N 1
ATOM 1450 C CA . ASP A 1 187 ? 3.503 5.382 -28.454 1.00 77.81 187 ASP A CA 1
ATOM 1451 C C . ASP A 1 187 ? 2.163 5.651 -27.761 1.00 77.81 187 ASP A C 1
ATOM 1453 O O . ASP A 1 187 ? 2.031 5.439 -26.555 1.00 77.81 187 ASP A O 1
ATOM 1457 N N . GLN A 1 188 ? 1.181 6.171 -28.497 1.00 74.19 188 GLN A N 1
ATOM 1458 C CA . GLN A 1 188 ? -0.156 6.410 -27.961 1.00 74.19 188 GLN A CA 1
ATOM 1459 C C . GLN A 1 188 ? -1.242 6.267 -29.025 1.00 74.19 188 GLN A C 1
ATOM 1461 O O . GLN A 1 188 ? -1.007 6.507 -30.209 1.00 74.19 188 GLN A O 1
ATOM 1466 N N . TYR A 1 189 ? -2.450 5.929 -28.588 1.00 69.38 189 TYR A N 1
ATOM 1467 C CA . TYR A 1 189 ? -3.643 5.891 -29.424 1.00 69.38 189 TYR A CA 1
ATOM 1468 C C . TYR A 1 189 ? -4.887 6.322 -28.642 1.00 69.38 189 TYR A C 1
ATOM 1470 O O . TYR A 1 189 ? -4.921 6.244 -27.414 1.00 69.38 189 TYR A O 1
ATOM 1478 N N . SER A 1 190 ? -5.913 6.800 -29.348 1.00 70.50 190 SER A N 1
ATOM 1479 C CA . SER A 1 190 ? -7.207 7.127 -28.739 1.00 70.50 190 SER A CA 1
ATOM 1480 C C . SER A 1 190 ? -8.136 5.918 -28.787 1.00 70.50 190 SER A C 1
ATOM 1482 O O . SER A 1 190 ? -8.248 5.267 -29.829 1.00 70.50 190 SER A O 1
ATOM 1484 N N . ASP A 1 191 ? -8.812 5.647 -27.672 1.00 66.94 191 ASP A N 1
ATOM 1485 C CA . ASP A 1 191 ? -9.847 4.621 -27.553 1.00 66.94 191 ASP A CA 1
ATOM 1486 C C . ASP A 1 191 ? -11.168 5.257 -27.100 1.00 66.94 191 ASP A C 1
ATOM 1488 O O . ASP A 1 191 ? -11.203 6.123 -26.222 1.00 66.94 191 ASP A O 1
ATOM 1492 N N . HIS A 1 192 ? -12.273 4.857 -27.722 1.00 61.94 192 HIS A N 1
ATOM 1493 C CA . HIS A 1 192 ? -13.591 5.434 -27.489 1.00 61.94 192 HIS A CA 1
ATOM 1494 C C . HIS A 1 192 ? -14.642 4.332 -27.317 1.00 61.94 192 HIS A C 1
ATOM 1496 O O . HIS A 1 192 ? -14.897 3.527 -28.212 1.00 61.94 192 HIS A O 1
ATOM 1502 N N . GLY A 1 193 ? -15.304 4.337 -26.160 1.00 55.66 193 GLY A N 1
ATOM 1503 C CA . GLY A 1 193 ? -16.503 3.559 -25.872 1.00 55.66 193 GLY A CA 1
ATOM 1504 C C . GLY A 1 193 ? -17.783 4.398 -25.971 1.00 55.66 193 GLY A C 1
ATOM 1505 O O . GLY A 1 193 ? -17.758 5.617 -26.114 1.00 55.66 193 GLY A O 1
ATOM 1506 N N . ALA A 1 194 ? -18.943 3.744 -25.848 1.00 52.81 194 ALA A N 1
ATOM 1507 C CA . ALA A 1 194 ? -20.251 4.388 -26.027 1.00 52.81 194 ALA A CA 1
ATOM 1508 C C . ALA A 1 194 ? -20.541 5.548 -25.046 1.00 52.81 194 ALA A C 1
ATOM 1510 O O . ALA A 1 194 ? -21.337 6.422 -25.373 1.00 52.81 194 ALA A O 1
ATOM 1511 N N . ASN A 1 195 ? -19.925 5.549 -23.856 1.00 54.19 195 ASN A N 1
ATOM 1512 C CA . ASN A 1 195 ? -20.154 6.537 -22.789 1.00 54.19 195 ASN A CA 1
ATOM 1513 C C . ASN A 1 195 ? -18.862 6.971 -22.060 1.00 54.19 195 ASN A C 1
ATOM 1515 O O . ASN A 1 195 ? -18.936 7.585 -20.996 1.00 54.19 195 ASN A O 1
ATOM 1519 N N . ALA A 1 196 ? -17.694 6.607 -22.590 1.00 61.03 196 ALA A N 1
ATOM 1520 C CA . ALA A 1 196 ? -16.381 6.918 -22.030 1.00 61.03 196 ALA A CA 1
ATOM 1521 C C . ALA A 1 196 ? -15.365 6.952 -23.175 1.00 61.03 196 ALA A C 1
ATOM 1523 O O . ALA A 1 196 ? -15.531 6.229 -24.156 1.00 61.03 196 ALA A O 1
ATOM 1524 N N . GLY A 1 197 ? -14.325 7.768 -23.068 1.00 64.19 197 GLY A N 1
ATOM 1525 C CA . GLY A 1 197 ? -13.255 7.851 -24.060 1.00 64.19 197 GLY A CA 1
ATOM 1526 C C . GLY A 1 197 ? -11.932 8.173 -23.390 1.00 64.19 197 GLY A C 1
ATOM 1527 O O . GLY A 1 197 ? -11.915 8.729 -22.295 1.00 64.19 197 GLY A O 1
ATOM 1528 N N . GLY A 1 198 ? -10.824 7.810 -24.019 1.00 70.62 198 GLY A N 1
ATOM 1529 C CA . GLY A 1 198 ? -9.522 7.966 -23.406 1.00 70.62 198 GLY A CA 1
ATOM 1530 C C . GLY A 1 198 ? -8.353 7.914 -24.373 1.00 70.62 198 GLY A C 1
ATOM 1531 O O . GLY A 1 198 ? -8.499 7.633 -25.562 1.00 70.62 198 GLY A O 1
ATOM 1532 N N . THR A 1 199 ? -7.173 8.191 -23.831 1.00 72.62 199 THR A N 1
ATOM 1533 C CA . THR A 1 199 ? -5.894 7.963 -24.504 1.00 72.62 199 THR A CA 1
ATOM 1534 C C . THR A 1 199 ? -5.191 6.800 -23.823 1.00 72.62 199 THR A C 1
ATOM 1536 O O . THR A 1 199 ? -5.118 6.733 -22.593 1.00 72.62 199 THR A O 1
ATOM 1539 N N . ILE A 1 200 ? -4.668 5.886 -24.629 1.00 73.38 200 ILE A N 1
ATOM 1540 C CA . ILE A 1 200 ? -3.856 4.761 -24.190 1.00 73.38 200 ILE A CA 1
ATOM 1541 C C . ILE A 1 200 ? -2.443 4.994 -24.714 1.00 73.38 200 ILE A C 1
ATOM 1543 O O . ILE A 1 200 ? -2.202 4.940 -25.916 1.00 73.38 200 ILE A O 1
ATOM 1547 N N . GLY A 1 201 ? -1.515 5.280 -23.808 1.00 76.38 201 GLY A N 1
ATOM 1548 C CA . GLY A 1 201 ? -0.082 5.323 -24.079 1.00 76.38 201 GLY A CA 1
ATOM 1549 C C . GLY A 1 201 ? 0.571 3.980 -23.771 1.00 76.38 201 GLY A C 1
ATOM 1550 O O . GLY A 1 201 ? 0.218 3.337 -22.787 1.00 76.38 201 GLY A O 1
ATOM 1551 N N . ASN A 1 202 ? 1.547 3.555 -24.561 1.00 77.88 202 ASN A N 1
ATOM 1552 C CA . ASN A 1 202 ? 2.373 2.388 -24.274 1.00 77.88 202 ASN A CA 1
ATOM 1553 C C . ASN A 1 202 ? 3.822 2.833 -24.072 1.00 77.88 202 ASN A C 1
ATOM 1555 O O . ASN A 1 202 ? 4.332 3.650 -24.829 1.00 77.88 202 ASN A O 1
ATOM 1559 N N . ASN A 1 203 ? 4.483 2.281 -23.056 1.00 82.38 203 ASN A N 1
ATOM 1560 C CA . ASN A 1 203 ? 5.882 2.525 -22.723 1.00 82.38 203 ASN A CA 1
ATOM 1561 C C . ASN A 1 203 ? 6.635 1.196 -22.673 1.00 82.38 203 ASN A C 1
ATOM 1563 O O . ASN A 1 203 ? 6.363 0.352 -21.819 1.00 82.38 203 ASN A O 1
ATOM 1567 N N . LEU A 1 204 ? 7.615 1.016 -23.553 1.00 84.69 204 LEU A N 1
ATOM 1568 C CA . LEU A 1 204 ? 8.447 -0.183 -23.636 1.00 84.69 204 LEU A CA 1
ATOM 1569 C C . LEU A 1 204 ? 9.876 0.137 -23.210 1.00 84.69 204 LEU A C 1
ATOM 1571 O O . LEU A 1 204 ? 10.458 1.106 -23.686 1.00 84.69 204 LEU A O 1
ATOM 1575 N N . LEU A 1 205 ? 10.465 -0.710 -22.365 1.00 89.31 205 LEU A N 1
ATOM 1576 C CA . LEU A 1 205 ? 11.873 -0.640 -21.974 1.00 89.31 205 LEU A CA 1
ATOM 1577 C C . LEU A 1 205 ? 12.650 -1.791 -22.614 1.00 89.31 205 LEU A C 1
ATOM 1579 O O . LEU A 1 205 ? 12.385 -2.966 -22.333 1.00 89.31 205 LEU A O 1
ATOM 1583 N N . ILE A 1 206 ? 13.632 -1.455 -23.448 1.00 91.75 206 ILE A N 1
ATOM 1584 C CA . ILE A 1 206 ? 14.469 -2.418 -24.169 1.00 91.75 206 ILE A CA 1
ATOM 1585 C C . ILE A 1 206 ? 15.907 -2.327 -23.655 1.00 91.75 206 ILE A C 1
ATOM 1587 O O . ILE A 1 206 ? 16.516 -1.259 -23.648 1.00 91.75 206 ILE A O 1
ATOM 1591 N N . ASP A 1 207 ? 16.451 -3.467 -23.239 1.00 93.44 207 ASP A N 1
ATOM 1592 C CA . ASP A 1 207 ? 17.784 -3.623 -22.658 1.00 93.44 207 ASP A CA 1
ATOM 1593 C C . ASP A 1 207 ? 18.694 -4.396 -23.602 1.00 93.44 207 ASP A C 1
ATOM 1595 O O . ASP A 1 207 ? 18.370 -5.513 -24.011 1.00 93.44 207 ASP A O 1
ATOM 1599 N N . PHE A 1 208 ? 19.834 -3.794 -23.930 1.00 95.00 208 PHE A N 1
ATOM 1600 C CA . PHE A 1 208 ? 20.861 -4.373 -24.789 1.00 95.00 208 PHE A CA 1
ATOM 1601 C C . PHE A 1 208 ? 22.166 -4.652 -24.042 1.00 95.00 208 PHE A C 1
ATOM 1603 O O . PHE A 1 208 ? 23.171 -4.972 -24.676 1.00 95.00 208 PHE A O 1
ATOM 1610 N N . ARG A 1 209 ? 22.195 -4.567 -22.705 1.00 93.38 209 ARG A N 1
ATOM 1611 C CA . ARG A 1 209 ? 23.428 -4.795 -21.929 1.00 93.38 209 ARG A CA 1
ATOM 1612 C C . ARG A 1 209 ? 23.992 -6.214 -22.088 1.00 93.38 209 ARG A C 1
ATOM 1614 O O . ARG A 1 209 ? 25.161 -6.446 -21.809 1.00 93.38 209 ARG A O 1
ATOM 1621 N N . SER A 1 210 ? 23.187 -7.167 -22.561 1.00 90.94 210 SER A N 1
ATOM 1622 C CA . SER A 1 210 ? 23.613 -8.529 -22.922 1.00 90.94 210 SER A CA 1
ATOM 1623 C C . SER A 1 210 ? 24.196 -8.656 -24.341 1.00 90.94 210 SER A C 1
ATOM 1625 O O . SER A 1 210 ? 24.643 -9.738 -24.727 1.00 90.94 210 SER A O 1
ATOM 1627 N N . GLY A 1 211 ? 24.162 -7.587 -25.141 1.00 89.94 211 GLY A N 1
ATOM 1628 C CA . GLY A 1 211 ? 24.507 -7.596 -26.563 1.00 89.94 211 GLY A CA 1
ATOM 1629 C C . GLY A 1 211 ? 23.339 -7.908 -27.507 1.00 89.94 211 GLY A C 1
ATOM 1630 O O . GLY A 1 211 ? 23.521 -7.877 -28.726 1.00 89.94 211 GLY A O 1
ATOM 1631 N N . GLU A 1 212 ? 22.155 -8.230 -26.979 1.00 92.06 212 GLU A N 1
ATOM 1632 C CA . GLU A 1 212 ? 20.956 -8.586 -27.750 1.00 92.06 212 GLU A CA 1
ATOM 1633 C C . GLU A 1 212 ? 19.727 -7.837 -27.196 1.00 92.06 212 GLU A C 1
ATOM 1635 O O . GLU A 1 212 ? 19.623 -7.688 -25.976 1.00 92.06 212 GLU A O 1
ATOM 1640 N N . PRO A 1 213 ? 18.793 -7.362 -28.049 1.00 92.25 213 PRO A N 1
ATOM 1641 C CA . PRO A 1 213 ? 17.611 -6.636 -27.592 1.00 92.25 213 PRO A CA 1
ATOM 1642 C C . PRO A 1 213 ? 16.721 -7.533 -26.736 1.00 92.25 213 PRO A C 1
ATOM 1644 O O . PRO A 1 213 ? 16.216 -8.557 -27.197 1.00 92.25 213 PRO A O 1
ATOM 1647 N N . THR A 1 214 ? 16.482 -7.117 -25.497 1.00 89.75 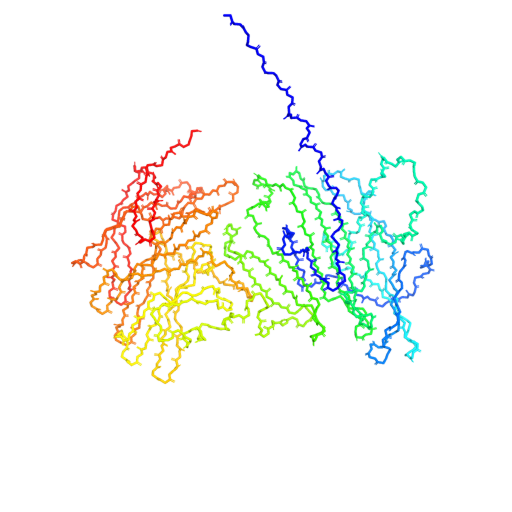214 THR A N 1
ATOM 1648 C CA . THR A 1 214 ? 15.575 -7.801 -24.576 1.00 89.75 214 THR A CA 1
ATOM 1649 C C . THR A 1 214 ? 14.529 -6.823 -24.070 1.00 89.75 214 THR A C 1
ATOM 1651 O O . THR A 1 214 ? 14.870 -5.801 -23.481 1.00 89.75 214 THR A O 1
ATOM 1654 N N . MET A 1 215 ? 13.247 -7.132 -24.260 1.00 85.81 215 MET A N 1
ATOM 1655 C CA . MET A 1 215 ? 12.175 -6.347 -23.647 1.00 85.81 215 MET A CA 1
ATOM 1656 C C . MET A 1 215 ? 12.135 -6.649 -22.146 1.00 85.81 215 MET A C 1
ATOM 1658 O O . MET A 1 215 ? 11.929 -7.797 -21.751 1.00 85.81 215 MET A O 1
ATOM 1662 N N . ARG A 1 216 ? 12.394 -5.639 -21.309 1.00 86.00 216 ARG A N 1
ATOM 1663 C CA . ARG A 1 216 ? 12.479 -5.797 -19.846 1.00 86.00 216 ARG A CA 1
ATOM 1664 C C . ARG A 1 216 ? 11.207 -5.401 -19.128 1.00 86.00 216 ARG A C 1
ATOM 1666 O O . ARG A 1 216 ? 10.876 -6.027 -18.129 1.00 86.00 216 ARG A O 1
ATOM 1673 N N . ALA A 1 217 ? 10.525 -4.378 -19.626 1.00 84.62 217 ALA A N 1
ATOM 1674 C CA . ALA A 1 217 ? 9.279 -3.898 -19.058 1.00 84.62 217 ALA A CA 1
ATOM 1675 C C . ALA A 1 217 ? 8.388 -3.318 -20.157 1.00 84.62 217 ALA A C 1
ATOM 1677 O O . ALA A 1 217 ? 8.881 -2.796 -21.158 1.00 84.62 217 ALA A O 1
ATOM 1678 N N . ALA A 1 218 ? 7.083 -3.413 -19.936 1.00 82.50 218 ALA A N 1
ATOM 1679 C CA . ALA A 1 218 ? 6.058 -2.751 -20.719 1.00 82.50 218 ALA A CA 1
ATOM 1680 C C . ALA A 1 218 ? 5.017 -2.195 -19.743 1.00 82.50 218 ALA A C 1
ATOM 1682 O O . ALA A 1 218 ? 4.555 -2.925 -18.862 1.00 82.50 218 ALA A O 1
ATOM 1683 N N . ALA A 1 219 ? 4.685 -0.919 -19.886 1.00 79.31 219 ALA A N 1
ATOM 1684 C CA . ALA A 1 219 ? 3.663 -0.246 -19.100 1.00 79.31 219 ALA A CA 1
ATOM 1685 C C . ALA A 1 219 ? 2.641 0.376 -20.046 1.00 79.31 219 ALA A C 1
ATOM 1687 O O . ALA A 1 219 ? 3.019 1.026 -21.021 1.00 79.31 219 ALA A O 1
ATOM 1688 N N . GLN A 1 220 ? 1.361 0.180 -19.754 1.00 77.94 220 GLN A N 1
ATOM 1689 C CA . GLN A 1 220 ? 0.279 0.865 -20.442 1.00 77.94 220 GLN A CA 1
ATOM 1690 C C . GLN A 1 220 ? -0.266 1.982 -19.556 1.00 77.94 220 GLN A C 1
ATOM 1692 O O . GLN A 1 220 ? -0.619 1.761 -18.399 1.00 77.94 220 GLN A O 1
ATOM 1697 N N . CYS A 1 221 ? -0.306 3.180 -20.120 1.00 77.81 221 CYS A N 1
ATOM 1698 C CA . CYS A 1 221 ? -0.699 4.424 -19.492 1.00 77.81 221 CYS A CA 1
ATOM 1699 C C . CYS A 1 221 ? -2.076 4.810 -19.983 1.00 77.81 221 CYS A C 1
ATOM 1701 O O . CYS A 1 221 ? -2.246 5.257 -21.113 1.00 77.81 221 CYS A O 1
ATOM 1703 N N . ILE A 1 222 ? -3.061 4.611 -19.127 1.00 74.56 222 ILE A N 1
ATOM 1704 C CA . ILE A 1 222 ? -4.453 4.729 -19.502 1.00 74.56 222 ILE A CA 1
ATOM 1705 C C . ILE A 1 222 ? -5.024 5.998 -18.873 1.00 74.56 222 ILE A C 1
ATOM 1707 O O . ILE A 1 222 ? -5.071 6.144 -17.649 1.00 74.56 222 ILE A O 1
ATOM 1711 N N . GLN A 1 223 ? -5.477 6.907 -19.729 1.00 73.19 223 GLN A N 1
ATOM 1712 C CA . GLN A 1 223 ? -6.215 8.109 -19.362 1.00 73.19 223 GLN A CA 1
ATOM 1713 C C . GLN A 1 223 ? -7.649 7.957 -19.863 1.00 73.19 223 GLN A C 1
ATOM 1715 O O . GLN A 1 223 ? -7.888 8.147 -21.049 1.00 73.19 223 GLN A O 1
ATOM 1720 N N . TRP A 1 224 ? -8.593 7.596 -18.989 1.00 68.12 224 TRP A N 1
ATOM 1721 C CA . TRP A 1 224 ? -10.020 7.523 -19.335 1.00 68.12 224 TRP A CA 1
ATOM 1722 C C . TRP A 1 224 ? -10.791 8.692 -18.734 1.00 68.12 224 TRP A C 1
ATOM 1724 O O . TRP A 1 224 ? -10.736 8.928 -17.528 1.00 68.12 224 TRP A O 1
ATOM 1734 N N . GLU A 1 225 ? -11.585 9.353 -19.567 1.00 58.56 225 GLU A N 1
ATOM 1735 C CA . GLU A 1 225 ? -12.579 10.337 -19.164 1.00 58.56 225 GLU A CA 1
ATOM 1736 C C . GLU A 1 225 ? -13.998 9.776 -19.361 1.00 58.56 225 GLU A C 1
ATOM 1738 O O . GLU A 1 225 ? -14.330 9.170 -20.385 1.00 58.56 225 GLU A O 1
ATOM 1743 N N . GLY A 1 226 ? -14.859 10.008 -18.366 1.00 53.00 226 GLY A N 1
ATOM 1744 C CA . GLY A 1 226 ? -16.267 9.604 -18.383 1.00 53.00 226 GLY A CA 1
ATOM 1745 C C . GLY A 1 226 ? -16.544 8.208 -17.810 1.00 53.00 226 GLY A C 1
ATOM 1746 O O . GLY A 1 226 ? -15.707 7.312 -17.870 1.00 53.00 226 GLY A O 1
ATOM 1747 N N . GLY A 1 227 ? -17.746 8.037 -17.240 1.00 50.62 227 GLY A N 1
ATOM 1748 C CA . GLY A 1 227 ? -18.213 6.741 -16.729 1.00 50.62 227 GLY A CA 1
ATOM 1749 C C . GLY A 1 227 ? -19.178 6.767 -15.536 1.00 50.62 227 GLY A C 1
ATOM 1750 O O . GLY A 1 227 ? -19.083 5.914 -14.670 1.00 50.62 227 GLY A O 1
ATOM 1751 N N . GLY A 1 228 ? -20.129 7.705 -15.464 1.00 44.62 228 GLY A N 1
ATOM 1752 C CA . GLY A 1 228 ? -21.097 7.794 -14.349 1.00 44.62 228 GLY A CA 1
ATOM 1753 C C . GLY A 1 228 ? -22.299 6.832 -14.417 1.00 44.62 228 GLY A C 1
ATOM 1754 O O . GLY A 1 228 ? -23.297 7.055 -13.739 1.00 44.62 228 GLY A O 1
ATOM 1755 N N . ALA A 1 229 ? -22.266 5.804 -15.270 1.00 50.22 229 ALA A N 1
ATOM 1756 C CA . ALA A 1 229 ? -23.354 4.834 -15.431 1.00 50.22 229 ALA A CA 1
ATOM 1757 C C . ALA A 1 229 ? -22.829 3.411 -15.215 1.00 50.22 229 ALA A C 1
ATOM 1759 O O . ALA A 1 229 ? -21.697 3.130 -15.593 1.00 50.22 229 ALA A O 1
ATOM 1760 N N . CYS A 1 230 ? -23.674 2.498 -14.711 1.00 56.31 230 CYS A N 1
ATOM 1761 C CA . CYS A 1 230 ? -23.388 1.072 -14.435 1.00 56.31 230 CYS A CA 1
ATOM 1762 C C . CYS A 1 230 ? -22.775 0.246 -15.593 1.00 56.31 230 CYS A C 1
ATOM 1764 O O . CYS A 1 230 ? -22.612 -0.965 -15.473 1.00 56.31 230 CYS A O 1
ATOM 1766 N N . THR A 1 231 ? -22.506 0.864 -16.740 1.00 49.47 231 THR A N 1
ATOM 1767 C CA . THR A 1 231 ? -21.933 0.268 -17.947 1.00 49.47 231 THR A CA 1
ATOM 1768 C C . THR A 1 231 ? -20.476 0.665 -18.192 1.00 49.47 231 THR A C 1
ATOM 1770 O O . THR A 1 231 ? -19.884 0.160 -19.138 1.00 49.47 231 THR A O 1
ATOM 1773 N N . ALA A 1 232 ? -19.909 1.582 -17.405 1.00 50.62 232 ALA A N 1
ATOM 1774 C CA . ALA A 1 232 ? -18.515 2.007 -17.502 1.00 50.62 232 ALA A CA 1
ATOM 1775 C C . ALA A 1 232 ? -17.850 1.935 -16.115 1.00 50.62 232 ALA A C 1
ATOM 1777 O O . ALA A 1 232 ? -18.551 2.069 -15.109 1.00 50.62 232 ALA A O 1
ATOM 1778 N N . PRO A 1 233 ? -16.525 1.715 -16.035 1.00 48.22 233 PRO A N 1
ATOM 1779 C CA . PRO A 1 233 ? -15.795 1.903 -14.790 1.00 48.22 233 PRO A CA 1
ATOM 1780 C C . PRO A 1 233 ? -16.009 3.346 -14.338 1.00 48.22 233 PRO A C 1
ATOM 1782 O O . PRO A 1 233 ? -15.749 4.270 -15.106 1.00 48.22 233 PRO A O 1
ATOM 1785 N N . ASP A 1 234 ? -16.501 3.540 -13.120 1.00 52.28 234 ASP A N 1
ATOM 1786 C CA . ASP A 1 234 ? -16.593 4.869 -12.528 1.00 52.28 234 ASP A CA 1
ATOM 1787 C C . ASP A 1 234 ? -15.167 5.354 -12.261 1.00 52.28 234 ASP A C 1
ATOM 1789 O O . ASP A 1 234 ? -14.572 5.036 -11.235 1.00 52.28 234 ASP A O 1
ATOM 1793 N N . THR A 1 235 ? -14.560 6.034 -13.232 1.00 50.66 235 THR A N 1
ATOM 1794 C CA . THR A 1 235 ? -13.148 6.438 -13.180 1.00 50.66 235 THR A CA 1
ATOM 1795 C C . THR A 1 235 ? -12.845 7.395 -12.029 1.00 50.66 235 THR A C 1
ATOM 1797 O O . THR A 1 235 ? -11.684 7.513 -11.649 1.00 50.66 235 THR A O 1
ATOM 1800 N N . ALA A 1 236 ? -13.867 8.032 -11.443 1.00 48.97 236 ALA A N 1
ATOM 1801 C CA . ALA A 1 236 ? -13.727 8.863 -10.253 1.00 48.97 236 ALA A CA 1
ATOM 1802 C C . ALA A 1 236 ? -13.715 8.048 -8.945 1.00 48.97 236 ALA A C 1
ATOM 1804 O O . ALA A 1 236 ? -13.119 8.500 -7.970 1.00 48.97 236 ALA A O 1
ATOM 1805 N N . ALA A 1 237 ? -14.343 6.866 -8.920 1.00 45.75 237 ALA A N 1
ATOM 1806 C CA . ALA A 1 237 ? -14.478 6.028 -7.722 1.00 45.75 237 ALA A CA 1
ATOM 1807 C C . ALA A 1 237 ? -13.617 4.750 -7.747 1.00 45.75 237 ALA A C 1
ATOM 1809 O O . ALA A 1 237 ? -13.323 4.173 -6.699 1.00 45.75 237 ALA A O 1
ATOM 1810 N N . VAL A 1 238 ? -13.192 4.292 -8.929 1.00 50.78 238 VAL A N 1
ATOM 1811 C CA . VAL A 1 238 ? -12.234 3.194 -9.089 1.00 50.78 238 VAL A CA 1
ATOM 1812 C C . VAL A 1 238 ? -10.834 3.789 -9.057 1.00 50.78 238 VAL A C 1
ATOM 1814 O O . VAL A 1 238 ? -10.354 4.371 -10.026 1.00 50.78 238 VAL A O 1
ATOM 1817 N N . HIS A 1 239 ? -10.165 3.640 -7.923 1.00 61.47 239 HIS A N 1
ATOM 1818 C CA . HIS A 1 239 ? -8.767 4.020 -7.801 1.00 61.47 239 HIS A CA 1
ATOM 1819 C C . HIS A 1 239 ? -7.898 3.009 -8.550 1.00 61.47 239 HIS A C 1
ATOM 1821 O O . HIS A 1 239 ? -8.068 1.797 -8.415 1.00 61.47 239 HIS A O 1
ATOM 1827 N N . TYR A 1 240 ? -6.940 3.506 -9.322 1.00 68.81 240 TYR A N 1
ATOM 1828 C CA . TYR A 1 240 ? -6.042 2.681 -10.119 1.00 68.81 240 TYR A CA 1
ATOM 1829 C C . TYR A 1 240 ? -4.631 2.663 -9.543 1.00 68.81 240 TYR A C 1
ATOM 1831 O O . TYR A 1 240 ? -4.255 3.516 -8.735 1.00 68.81 240 TYR A O 1
ATOM 1839 N N . GLN A 1 241 ? -3.840 1.680 -9.970 1.00 78.38 241 GLN A N 1
ATOM 1840 C CA . GLN A 1 241 ? -2.401 1.744 -9.762 1.00 78.38 241 GLN A CA 1
ATOM 1841 C C . GLN A 1 241 ? -1.815 2.818 -10.681 1.00 78.38 241 GLN A C 1
ATOM 1843 O O . GLN A 1 241 ? -2.198 2.919 -11.842 1.00 78.38 241 GLN A O 1
ATOM 1848 N N . ASN A 1 242 ? -0.900 3.619 -10.159 1.00 80.25 242 ASN A N 1
ATOM 1849 C CA . ASN A 1 242 ? -0.042 4.526 -10.903 1.00 80.25 242 ASN A CA 1
ATOM 1850 C C . ASN A 1 242 ? 1.396 4.187 -10.520 1.00 80.25 242 ASN A C 1
ATOM 1852 O O . ASN A 1 242 ? 1.730 4.157 -9.331 1.00 80.25 242 ASN A O 1
ATOM 1856 N N . THR A 1 243 ? 2.245 3.958 -11.515 1.00 84.81 243 THR A N 1
ATOM 1857 C CA . THR A 1 243 ? 3.665 3.732 -11.298 1.00 84.81 243 THR A CA 1
ATOM 1858 C C . THR A 1 243 ? 4.511 4.792 -11.966 1.00 84.81 243 THR A C 1
ATOM 1860 O O . THR A 1 243 ? 4.452 4.995 -13.177 1.00 84.81 243 THR A O 1
ATOM 1863 N N . ASN A 1 244 ? 5.405 5.361 -11.164 1.00 86.94 244 ASN A N 1
ATOM 1864 C CA . ASN A 1 244 ? 6.466 6.237 -11.622 1.00 86.94 244 ASN A CA 1
ATOM 1865 C C . ASN A 1 244 ? 7.820 5.648 -11.224 1.00 86.94 244 ASN A C 1
ATOM 1867 O O . ASN A 1 244 ? 8.015 5.265 -10.069 1.00 86.94 244 ASN A O 1
ATOM 1871 N N . CYS A 1 245 ? 8.754 5.586 -12.164 1.00 90.50 245 CYS A N 1
ATOM 1872 C CA . CYS A 1 245 ? 10.094 5.079 -11.947 1.00 90.50 245 CYS A CA 1
ATOM 1873 C C . CYS A 1 245 ? 11.155 6.107 -12.319 1.00 90.50 245 CYS A C 1
ATOM 1875 O O . CYS A 1 245 ? 11.081 6.737 -13.372 1.00 90.50 245 CYS A O 1
ATOM 1877 N N . THR A 1 246 ? 12.199 6.181 -11.498 1.00 92.81 246 THR A N 1
ATOM 1878 C CA . THR A 1 246 ? 13.350 7.063 -11.712 1.00 92.81 246 THR A CA 1
ATOM 1879 C C . THR A 1 246 ? 14.634 6.248 -11.731 1.00 92.81 246 THR A C 1
ATOM 1881 O O . THR A 1 246 ? 14.843 5.381 -10.881 1.00 92.81 246 THR A O 1
ATOM 1884 N N . TRP A 1 247 ? 15.515 6.539 -12.683 1.00 93.56 247 TRP A N 1
ATOM 1885 C CA . TRP A 1 247 ? 16.826 5.908 -12.781 1.00 93.56 247 TRP A CA 1
ATOM 1886 C C . TRP A 1 247 ? 17.690 6.166 -11.537 1.00 93.56 247 TRP A C 1
ATOM 1888 O O . TRP A 1 247 ? 17.842 7.304 -11.089 1.00 93.56 247 TRP A O 1
ATOM 1898 N N . GLN A 1 248 ? 18.279 5.099 -11.000 1.00 94.25 248 GLN A N 1
ATOM 1899 C CA . GLN A 1 248 ? 19.232 5.107 -9.894 1.00 94.25 248 GLN A CA 1
ATOM 1900 C C . GLN A 1 248 ? 20.577 4.592 -10.404 1.00 94.25 248 GLN A C 1
ATOM 1902 O O . GLN A 1 248 ? 20.776 3.387 -10.584 1.00 94.25 248 GLN A O 1
ATOM 1907 N N . LYS A 1 249 ? 21.512 5.519 -10.627 1.00 92.00 249 LYS A N 1
ATOM 1908 C CA . LYS A 1 249 ? 22.819 5.231 -11.226 1.00 92.00 249 LYS A CA 1
ATOM 1909 C C . LYS A 1 249 ? 23.610 4.191 -10.436 1.00 92.00 249 LYS A C 1
ATOM 1911 O O . LYS A 1 249 ? 24.240 3.320 -11.025 1.00 92.00 249 LYS A O 1
ATOM 1916 N N . GLU A 1 250 ? 23.574 4.269 -9.110 1.00 91.81 250 GLU A N 1
ATOM 1917 C CA . GLU A 1 250 ? 24.320 3.384 -8.214 1.00 91.81 250 GLU A CA 1
ATOM 1918 C C . GLU A 1 250 ? 23.840 1.928 -8.286 1.00 91.81 250 GLU A C 1
ATOM 1920 O O . GLU A 1 250 ? 24.626 1.011 -8.056 1.00 91.81 250 GLU A O 1
ATOM 1925 N N . GLU A 1 251 ? 22.568 1.715 -8.625 1.00 92.62 251 GLU A N 1
ATOM 1926 C CA . GLU A 1 251 ? 21.957 0.386 -8.751 1.00 92.62 251 GLU A CA 1
ATOM 1927 C C . GLU A 1 251 ? 21.880 -0.085 -10.212 1.00 92.62 251 GLU A C 1
ATOM 1929 O O . GLU A 1 251 ? 21.552 -1.248 -10.456 1.00 92.62 251 GLU A O 1
ATOM 1934 N N . LEU A 1 252 ? 22.193 0.796 -11.175 1.00 92.44 252 LEU A N 1
ATOM 1935 C CA . LEU A 1 252 ? 22.017 0.581 -12.617 1.00 92.44 252 LEU A CA 1
ATOM 1936 C C . LEU A 1 252 ? 20.610 0.046 -12.954 1.00 92.44 252 LEU A C 1
ATOM 1938 O O . LEU A 1 252 ? 20.450 -0.898 -13.745 1.00 92.44 252 LEU A O 1
ATOM 1942 N N . ASP A 1 253 ? 19.600 0.638 -12.309 1.00 94.44 253 ASP A N 1
ATOM 1943 C CA . ASP A 1 253 ? 18.198 0.224 -12.370 1.00 94.44 253 ASP A CA 1
ATOM 1944 C C . ASP A 1 253 ? 17.237 1.413 -12.161 1.00 94.44 253 ASP A C 1
ATOM 1946 O O . ASP A 1 253 ? 17.628 2.475 -11.680 1.00 94.44 253 ASP A O 1
ATOM 1950 N N . PHE A 1 254 ? 15.963 1.235 -12.503 1.00 93.38 254 PHE A N 1
ATOM 1951 C CA . PHE A 1 254 ? 14.885 2.175 -12.225 1.00 93.38 254 PHE A CA 1
ATOM 1952 C C . PHE A 1 254 ? 14.231 1.833 -10.886 1.00 93.38 254 PHE A C 1
ATOM 1954 O O . PHE A 1 254 ? 13.660 0.754 -10.729 1.00 93.38 254 PHE A O 1
ATOM 1961 N N . LEU A 1 255 ? 14.281 2.756 -9.927 1.00 94.38 255 LEU A N 1
ATOM 1962 C CA . LEU A 1 255 ? 13.484 2.665 -8.707 1.00 94.38 255 LEU A CA 1
ATOM 1963 C C . LEU A 1 255 ? 12.064 3.130 -9.023 1.00 94.38 255 LEU A C 1
ATOM 1965 O O . LEU A 1 255 ? 11.836 4.313 -9.267 1.00 94.38 255 LEU A O 1
ATOM 1969 N N . CYS A 1 256 ? 11.132 2.187 -9.025 1.00 92.12 256 CYS A N 1
ATOM 1970 C CA . CYS A 1 256 ? 9.713 2.407 -9.241 1.00 92.12 256 CYS A CA 1
ATOM 1971 C C . CYS A 1 256 ? 8.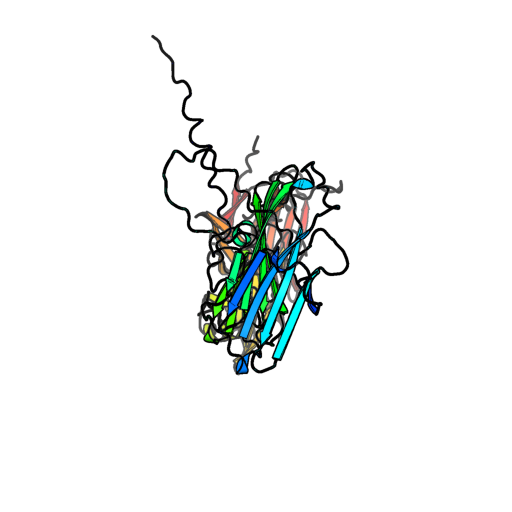978 2.569 -7.919 1.00 92.12 256 CYS A C 1
ATOM 1973 O O . CYS A 1 256 ? 9.119 1.729 -7.032 1.00 92.12 256 CYS A O 1
ATOM 1975 N N . THR A 1 257 ? 8.114 3.575 -7.846 1.00 91.38 257 THR A N 1
ATOM 1976 C CA . THR A 1 257 ? 7.084 3.720 -6.822 1.00 91.38 257 THR A CA 1
ATOM 1977 C C . THR A 1 257 ? 5.731 3.511 -7.478 1.00 91.38 257 THR A C 1
ATOM 1979 O O . THR A 1 257 ? 5.300 4.313 -8.303 1.00 91.38 257 THR A O 1
ATOM 1982 N N . THR A 1 258 ? 5.058 2.425 -7.111 1.00 87.50 258 THR A N 1
ATOM 1983 C CA . THR A 1 258 ? 3.661 2.185 -7.479 1.00 87.50 258 THR A CA 1
ATOM 1984 C C . THR A 1 258 ? 2.769 2.641 -6.346 1.00 87.50 258 THR A C 1
ATOM 1986 O O . THR A 1 258 ? 2.876 2.129 -5.235 1.00 87.50 258 THR A O 1
ATOM 1989 N N . THR A 1 259 ? 1.898 3.598 -6.624 1.00 84.69 259 THR A N 1
ATOM 1990 C CA . THR A 1 259 ? 0.788 3.971 -5.752 1.00 84.69 259 THR A CA 1
ATOM 1991 C C . THR A 1 259 ? -0.445 3.243 -6.243 1.00 84.69 259 THR A C 1
ATOM 1993 O O . THR A 1 259 ? -0.659 3.163 -7.443 1.00 84.69 259 THR A O 1
ATOM 1996 N N . GLY A 1 260 ? -1.256 2.692 -5.356 1.00 78.56 260 GLY A N 1
ATOM 1997 C CA . GLY A 1 260 ? -2.460 1.990 -5.765 1.00 78.56 260 GLY A CA 1
ATOM 1998 C C . GLY A 1 260 ? -3.506 1.944 -4.670 1.00 78.56 260 GLY A C 1
ATOM 1999 O O . GLY A 1 260 ? -3.207 2.278 -3.517 1.00 78.56 260 GLY A O 1
ATOM 2000 N N . PRO A 1 261 ? -4.727 1.532 -5.034 1.00 73.31 261 PRO A N 1
ATOM 2001 C CA . PRO A 1 261 ? -5.759 1.246 -4.061 1.00 73.31 261 PRO A CA 1
ATOM 2002 C C . PRO A 1 261 ? -5.338 0.120 -3.123 1.00 73.31 261 PRO A C 1
ATOM 2004 O O . PRO A 1 261 ? -4.786 -0.898 -3.544 1.00 73.31 261 PRO A O 1
ATOM 2007 N N . TRP A 1 262 ? -5.658 0.289 -1.851 1.00 73.38 262 TRP A N 1
ATOM 2008 C CA . TRP A 1 262 ? -5.553 -0.726 -0.832 1.00 73.38 262 TRP A CA 1
ATOM 2009 C C . TRP A 1 262 ? -6.868 -0.872 -0.093 1.00 73.38 262 TRP A C 1
ATOM 2011 O O . TRP A 1 262 ? -7.321 0.047 0.586 1.00 73.38 262 TRP A O 1
ATOM 2021 N N . GLY A 1 263 ? -7.408 -2.079 -0.192 1.00 63.06 263 GLY A N 1
ATOM 2022 C CA . GLY A 1 263 ? -8.604 -2.477 0.512 1.00 63.06 263 GLY A CA 1
ATOM 2023 C C . GLY A 1 263 ? -9.898 -2.081 -0.175 1.00 63.06 263 GLY A C 1
ATOM 2024 O O . GLY A 1 263 ? -10.139 -0.911 -0.427 1.00 63.06 263 GLY A O 1
ATOM 2025 N N . GLY A 1 264 ? -10.693 -3.094 -0.522 1.00 60.31 264 GLY A N 1
ATOM 2026 C CA . GLY A 1 264 ? -11.925 -2.922 -1.286 1.00 60.31 264 GLY A CA 1
ATOM 2027 C C . GLY A 1 264 ? -11.719 -2.477 -2.741 1.00 60.31 264 GLY A C 1
ATOM 2028 O O . GLY A 1 264 ? -10.621 -2.144 -3.188 1.00 60.31 264 GLY A O 1
ATOM 2029 N N . SER A 1 265 ? -12.804 -2.515 -3.517 1.00 52.62 265 SER A N 1
ATOM 2030 C CA . SER A 1 265 ? -12.861 -1.945 -4.876 1.00 52.62 265 SER A CA 1
ATOM 2031 C C . SER A 1 265 ? -13.279 -0.474 -4.881 1.00 52.62 265 SER A C 1
ATOM 2033 O O . SER A 1 265 ? -13.226 0.170 -5.927 1.00 52.62 265 SER A O 1
ATOM 2035 N N . TYR A 1 266 ? -13.702 0.042 -3.729 1.00 56.41 266 TYR A N 1
ATOM 2036 C CA . TYR A 1 266 ? -14.388 1.313 -3.583 1.00 56.41 266 TYR A CA 1
ATOM 2037 C C . TYR A 1 266 ? -13.887 2.017 -2.326 1.00 56.41 266 TYR A C 1
ATOM 2039 O O . TYR A 1 266 ? -13.696 1.364 -1.307 1.00 56.41 266 TYR A O 1
ATOM 2047 N N . ASN A 1 267 ? -13.621 3.317 -2.446 1.00 59.81 267 ASN A N 1
ATOM 2048 C CA . ASN A 1 267 ? -12.925 4.135 -1.451 1.00 59.81 267 ASN A CA 1
ATOM 2049 C C . ASN A 1 267 ? -11.650 3.506 -0.816 1.00 59.81 267 ASN A C 1
ATOM 2051 O O . ASN A 1 267 ? -11.445 3.552 0.389 1.00 59.81 267 ASN A O 1
ATOM 2055 N N . PRO A 1 268 ? -10.745 2.902 -1.589 1.00 69.31 268 PRO A N 1
ATOM 2056 C CA . PRO A 1 268 ? -9.528 2.316 -1.055 1.00 69.31 268 PRO A CA 1
ATOM 2057 C C . PRO A 1 268 ? -8.575 3.353 -0.453 1.00 69.31 268 PRO A C 1
ATOM 2059 O O . PRO A 1 268 ? -8.466 4.503 -0.887 1.00 69.31 268 PRO A O 1
ATOM 2062 N N . VAL A 1 269 ? -7.754 2.886 0.481 1.00 76.25 269 VAL A N 1
ATOM 2063 C CA . VAL A 1 269 ? -6.638 3.662 1.024 1.00 76.25 269 VAL A CA 1
ATOM 2064 C C . VAL A 1 269 ? -5.533 3.760 -0.017 1.00 76.25 269 VAL A C 1
ATOM 2066 O O . VAL A 1 269 ? -5.227 2.796 -0.716 1.00 76.25 269 VAL A O 1
ATOM 2069 N N . SER A 1 270 ? -4.857 4.905 -0.094 1.00 80.88 270 SER A N 1
ATOM 2070 C CA . SER A 1 270 ? -3.637 5.005 -0.893 1.00 80.88 270 SER A CA 1
ATOM 2071 C C . SER A 1 270 ? -2.507 4.190 -0.257 1.00 80.88 270 SER A C 1
ATOM 2073 O O . SER A 1 270 ? -2.021 4.519 0.831 1.00 80.88 270 SER A O 1
ATOM 2075 N N . ALA A 1 271 ? -2.040 3.153 -0.947 1.00 85.88 271 ALA A N 1
ATOM 2076 C CA . ALA A 1 271 ? -0.843 2.409 -0.576 1.00 85.88 271 ALA A CA 1
ATOM 2077 C C . ALA A 1 271 ? 0.259 2.577 -1.613 1.00 85.88 271 ALA A C 1
ATOM 2079 O O . ALA A 1 271 ? 0.005 2.788 -2.797 1.00 85.88 271 ALA A O 1
ATOM 2080 N N . ARG A 1 272 ? 1.504 2.448 -1.156 1.00 89.31 272 ARG A N 1
ATOM 2081 C CA . ARG A 1 272 ? 2.698 2.578 -1.987 1.00 89.31 272 ARG A CA 1
ATOM 2082 C C . ARG A 1 272 ? 3.572 1.341 -1.889 1.00 89.31 272 ARG A C 1
ATOM 2084 O O . ARG A 1 272 ? 3.778 0.797 -0.805 1.00 89.31 272 ARG A O 1
ATOM 2091 N N . ARG A 1 273 ? 4.137 0.944 -3.020 1.00 90.00 273 ARG A N 1
ATOM 2092 C CA . ARG A 1 273 ? 5.147 -0.104 -3.155 1.00 90.00 273 ARG A CA 1
ATOM 2093 C C . ARG A 1 273 ? 6.353 0.470 -3.879 1.00 90.00 273 ARG A C 1
ATOM 2095 O O . ARG A 1 273 ? 6.186 1.099 -4.919 1.00 90.00 273 ARG A O 1
ATOM 2102 N N . GLU A 1 274 ? 7.551 0.213 -3.365 1.00 92.25 274 GLU A N 1
ATOM 2103 C CA . GLU A 1 274 ? 8.795 0.520 -4.074 1.00 92.25 274 GLU A CA 1
ATOM 2104 C C . GLU A 1 274 ? 9.529 -0.749 -4.497 1.00 92.25 274 GLU A C 1
ATOM 2106 O O . GLU A 1 274 ? 9.650 -1.695 -3.716 1.00 92.25 274 GLU A O 1
ATOM 2111 N N . PHE A 1 275 ? 10.048 -0.761 -5.721 1.00 92.69 275 PHE A N 1
ATOM 2112 C CA . PHE A 1 275 ? 10.854 -1.858 -6.251 1.00 92.69 275 PHE A CA 1
ATOM 2113 C C . PHE A 1 275 ? 11.793 -1.380 -7.358 1.00 92.69 275 PHE A C 1
ATOM 2115 O O . PHE A 1 275 ? 11.542 -0.379 -8.020 1.00 92.69 275 PHE A O 1
ATOM 2122 N N . PHE A 1 276 ? 12.873 -2.121 -7.575 1.00 93.88 276 PHE A N 1
ATOM 2123 C CA . PHE A 1 276 ? 13.758 -1.948 -8.718 1.00 93.88 276 PHE A CA 1
ATOM 2124 C C . PHE A 1 276 ? 13.215 -2.718 -9.923 1.00 93.88 276 PHE A C 1
ATOM 2126 O O . PHE A 1 276 ? 13.015 -3.932 -9.836 1.00 93.88 276 PHE A O 1
ATOM 2133 N N . LEU A 1 277 ? 12.961 -2.021 -11.030 1.00 91.50 277 LEU A N 1
ATOM 2134 C CA . LEU A 1 277 ? 12.249 -2.547 -12.197 1.00 91.50 277 LEU A CA 1
ATOM 2135 C C . LEU A 1 277 ? 12.965 -3.728 -12.859 1.00 91.50 277 LEU A C 1
ATOM 2137 O O . LEU A 1 277 ? 12.344 -4.742 -13.161 1.00 91.50 277 LEU A O 1
ATOM 2141 N N . LEU A 1 278 ? 14.270 -3.604 -13.103 1.00 90.69 278 LEU A N 1
ATOM 2142 C CA . LEU A 1 278 ? 15.042 -4.584 -13.863 1.00 90.69 278 LEU A CA 1
ATOM 2143 C C . LEU A 1 278 ? 15.437 -5.779 -12.995 1.00 90.69 278 LEU A C 1
ATOM 2145 O O . LEU A 1 278 ? 15.498 -6.902 -13.501 1.00 90.69 278 LEU A O 1
ATOM 2149 N N . GLN A 1 279 ? 15.718 -5.547 -11.714 1.00 90.38 279 GLN A N 1
ATOM 2150 C CA . GLN A 1 279 ? 16.101 -6.576 -10.747 1.00 90.38 279 GLN A CA 1
ATOM 2151 C C . GLN A 1 279 ? 14.904 -7.278 -10.091 1.00 90.38 279 GLN A C 1
ATOM 2153 O O . GLN A 1 279 ? 15.076 -8.368 -9.548 1.00 90.38 279 GLN A O 1
ATOM 2158 N N . GLY A 1 280 ? 13.713 -6.671 -10.102 1.00 87.56 280 GLY A N 1
ATOM 2159 C CA . GLY A 1 280 ? 12.511 -7.214 -9.460 1.00 87.56 280 GLY A CA 1
ATOM 2160 C C . GLY A 1 280 ? 12.617 -7.325 -7.935 1.00 87.56 280 GLY A C 1
ATOM 2161 O O . GLY A 1 280 ? 11.885 -8.100 -7.323 1.00 87.56 280 GLY A O 1
ATOM 2162 N N . LYS A 1 281 ? 13.549 -6.588 -7.316 1.00 89.94 281 LYS A N 1
ATOM 2163 C CA . LYS A 1 281 ? 13.797 -6.613 -5.869 1.00 89.94 281 LYS A CA 1
ATOM 2164 C C . LYS A 1 281 ? 13.301 -5.330 -5.217 1.00 89.94 281 LYS A C 1
ATOM 2166 O O . LYS A 1 281 ? 13.349 -4.253 -5.804 1.00 89.94 281 LYS A O 1
ATOM 2171 N N . GLU A 1 282 ? 12.899 -5.432 -3.965 1.00 89.81 282 GLU A N 1
ATOM 2172 C CA . GLU A 1 282 ? 12.570 -4.269 -3.156 1.00 89.81 282 GLU A CA 1
ATOM 2173 C C . GLU A 1 282 ? 13.830 -3.531 -2.654 1.00 89.81 282 GLU A C 1
ATOM 2175 O O . GLU A 1 282 ? 14.849 -4.176 -2.372 1.00 89.81 282 GLU A O 1
ATOM 2180 N N . PRO A 1 283 ? 13.793 -2.195 -2.481 1.00 91.12 283 PRO A N 1
ATOM 2181 C CA . PRO A 1 283 ? 14.914 -1.472 -1.900 1.00 91.12 283 PRO A CA 1
ATOM 2182 C C . PRO A 1 283 ? 15.037 -1.769 -0.400 1.00 91.12 283 PRO A C 1
ATOM 2184 O O . PRO A 1 283 ? 14.054 -2.034 0.303 1.00 91.12 283 PRO A O 1
ATOM 2187 N N . ALA A 1 284 ? 16.265 -1.681 0.119 1.00 88.56 284 ALA A N 1
ATOM 2188 C CA . ALA A 1 284 ? 16.544 -1.892 1.542 1.00 88.56 284 ALA A CA 1
ATOM 2189 C C . ALA A 1 284 ? 15.864 -0.844 2.444 1.00 88.56 284 ALA A C 1
ATOM 2191 O O . ALA A 1 284 ? 15.577 -1.121 3.608 1.00 88.56 284 ALA A O 1
ATOM 2192 N N . ARG A 1 285 ? 15.607 0.355 1.911 1.00 88.12 285 ARG A N 1
ATOM 2193 C CA . ARG A 1 285 ? 14.887 1.454 2.564 1.00 88.12 285 ARG A CA 1
ATOM 2194 C C . ARG A 1 285 ? 13.916 2.070 1.569 1.00 88.12 285 ARG A C 1
ATOM 2196 O O . ARG A 1 285 ? 14.256 2.154 0.395 1.00 88.12 285 ARG A O 1
ATOM 2203 N N . LEU A 1 286 ? 12.759 2.507 2.056 1.00 90.44 286 LEU A N 1
ATOM 2204 C CA . LEU A 1 286 ? 11.781 3.211 1.235 1.00 90.44 286 LEU A CA 1
ATOM 2205 C C . LEU A 1 286 ? 12.230 4.666 1.050 1.00 90.44 286 LEU A C 1
ATOM 2207 O O . LEU A 1 286 ? 12.513 5.342 2.043 1.00 90.44 286 LEU A O 1
ATOM 2211 N N . ALA A 1 287 ? 12.301 5.160 -0.184 1.00 90.19 287 ALA A N 1
ATOM 2212 C CA . ALA A 1 287 ? 12.688 6.541 -0.459 1.00 90.19 287 ALA A CA 1
ATOM 2213 C C . ALA A 1 287 ? 11.591 7.524 -0.022 1.00 90.19 287 ALA A C 1
ATOM 2215 O O . ALA A 1 287 ? 11.900 8.581 0.527 1.00 90.19 287 ALA A O 1
ATOM 2216 N N . TRP A 1 288 ? 10.315 7.152 -0.182 1.00 88.38 288 TRP A N 1
ATOM 2217 C CA . TRP A 1 288 ? 9.179 7.969 0.272 1.00 88.38 288 TRP A CA 1
ATOM 2218 C C . TRP A 1 288 ? 8.931 7.938 1.791 1.00 88.38 288 TRP A C 1
ATOM 2220 O O . TRP A 1 288 ? 8.214 8.800 2.290 1.00 88.38 288 TRP A O 1
ATOM 2230 N N . ALA A 1 289 ? 9.518 6.985 2.526 1.00 91.06 289 ALA A N 1
ATOM 2231 C CA . ALA A 1 289 ? 9.384 6.870 3.982 1.00 91.06 289 ALA A CA 1
ATOM 2232 C C . ALA A 1 289 ? 10.668 6.329 4.627 1.00 91.06 289 ALA A C 1
ATOM 2234 O O . ALA A 1 289 ? 10.770 5.169 5.032 1.00 91.06 289 ALA A O 1
ATOM 2235 N N . THR A 1 290 ? 11.682 7.191 4.706 1.00 91.69 290 THR A N 1
ATOM 2236 C CA . THR A 1 290 ? 13.026 6.813 5.179 1.00 91.69 290 THR A CA 1
ATOM 2237 C C . THR A 1 290 ? 13.091 6.372 6.648 1.00 91.69 290 THR A C 1
ATOM 2239 O O . THR A 1 290 ? 14.050 5.706 7.044 1.00 91.69 290 THR A O 1
ATOM 2242 N N . ASP A 1 291 ? 12.091 6.736 7.448 1.00 92.25 291 ASP A N 1
ATOM 2243 C CA . ASP A 1 291 ? 11.922 6.402 8.863 1.00 92.25 291 ASP A CA 1
ATOM 2244 C C . ASP A 1 291 ? 10.982 5.207 9.100 1.00 92.25 291 ASP A C 1
ATOM 2246 O O . ASP A 1 291 ? 10.806 4.787 10.248 1.00 92.25 291 ASP A O 1
ATOM 2250 N N . ALA A 1 292 ? 10.428 4.618 8.032 1.00 93.38 292 ALA A N 1
ATOM 2251 C CA . ALA A 1 292 ? 9.598 3.426 8.120 1.00 93.38 292 ALA A CA 1
ATOM 2252 C C . ALA A 1 292 ? 10.352 2.274 8.795 1.00 93.38 292 ALA A C 1
ATOM 2254 O O . ALA A 1 292 ? 11.490 1.936 8.449 1.00 93.38 292 ALA A O 1
ATOM 2255 N N . LEU A 1 293 ? 9.690 1.622 9.744 1.00 94.69 293 LEU A N 1
ATOM 2256 C CA . LEU A 1 293 ? 10.230 0.448 10.409 1.00 94.69 293 LEU A CA 1
ATOM 2257 C C . LEU A 1 293 ? 10.085 -0.781 9.506 1.00 94.69 293 LEU A C 1
ATOM 2259 O O . LEU A 1 293 ? 9.063 -0.941 8.836 1.00 94.69 293 LEU A O 1
ATOM 2263 N N . PRO A 1 294 ? 11.071 -1.694 9.507 1.00 92.75 294 PRO A N 1
ATOM 2264 C CA . PRO A 1 294 ? 11.057 -2.849 8.615 1.00 92.75 294 PRO A CA 1
ATOM 2265 C C . PRO A 1 294 ? 10.032 -3.918 9.015 1.00 92.75 294 PRO A C 1
ATOM 2267 O O . PRO A 1 294 ? 9.709 -4.765 8.190 1.00 92.75 294 PRO A O 1
ATOM 2270 N N . SER A 1 295 ? 9.557 -3.927 10.269 1.00 93.56 295 SER A N 1
ATOM 2271 C CA . SER A 1 295 ? 8.591 -4.917 10.755 1.00 93.56 295 SER A CA 1
ATOM 2272 C C . SER A 1 295 ? 7.869 -4.478 12.036 1.00 93.56 295 SER A C 1
ATOM 2274 O O . SER A 1 295 ? 8.284 -3.536 12.723 1.00 93.56 295 SER A O 1
ATOM 2276 N N . LEU A 1 296 ? 6.806 -5.203 12.399 1.00 94.44 296 LEU A N 1
ATOM 2277 C CA . LEU A 1 296 ? 6.088 -5.014 13.663 1.00 94.44 296 LEU A CA 1
ATOM 2278 C C . LEU A 1 296 ? 6.958 -5.345 14.887 1.00 94.44 296 LEU A C 1
ATOM 2280 O O . LEU A 1 296 ? 6.823 -4.708 15.927 1.00 94.44 296 LEU A O 1
ATOM 2284 N N . GLU A 1 297 ? 7.896 -6.286 14.796 1.00 97.19 297 GLU A N 1
ATOM 2285 C CA . GLU A 1 297 ? 8.848 -6.573 15.877 1.00 97.19 297 GLU A CA 1
ATOM 2286 C C . GLU A 1 297 ? 9.796 -5.394 16.125 1.00 97.19 297 GLU A C 1
ATOM 2288 O O . GLU A 1 297 ? 10.115 -5.083 17.280 1.00 97.19 297 GLU A O 1
ATOM 2293 N N . ALA A 1 298 ? 10.218 -4.701 15.060 1.00 96.69 298 ALA A N 1
ATOM 2294 C CA . ALA A 1 298 ? 10.997 -3.472 15.184 1.00 96.69 298 ALA A CA 1
ATOM 2295 C C . ALA A 1 298 ? 10.177 -2.372 15.881 1.00 96.69 298 ALA A C 1
ATOM 2297 O O . ALA A 1 298 ? 10.690 -1.718 16.793 1.00 96.69 298 ALA A O 1
ATOM 2298 N N . PHE A 1 299 ? 8.890 -2.239 15.534 1.00 97.12 299 PHE A N 1
ATOM 2299 C CA . PHE A 1 299 ? 7.951 -1.353 16.230 1.00 97.12 299 PHE A CA 1
ATOM 2300 C C . PHE A 1 299 ? 7.851 -1.690 17.723 1.00 97.12 299 PHE A C 1
ATOM 2302 O O . PHE A 1 299 ? 8.098 -0.838 18.578 1.00 97.12 299 PHE A O 1
ATOM 2309 N N . VAL A 1 300 ? 7.565 -2.949 18.060 1.00 97.19 300 VAL A N 1
ATOM 2310 C CA . VAL A 1 300 ? 7.444 -3.426 19.448 1.00 97.19 300 VAL A CA 1
ATOM 2311 C C . VAL A 1 300 ? 8.719 -3.146 20.237 1.00 97.19 300 VAL A C 1
ATOM 2313 O O . VAL A 1 300 ? 8.655 -2.652 21.361 1.00 97.19 300 VAL A O 1
ATOM 2316 N N . THR A 1 301 ? 9.885 -3.397 19.642 1.00 96.25 301 THR A N 1
ATOM 2317 C CA . THR A 1 301 ? 11.182 -3.130 20.274 1.00 96.25 301 THR A CA 1
ATOM 2318 C C . THR A 1 301 ? 11.380 -1.641 20.555 1.00 96.25 301 THR A C 1
ATOM 2320 O O . THR A 1 301 ? 11.816 -1.280 21.652 1.00 96.25 301 THR A O 1
ATOM 2323 N N . MET A 1 302 ? 11.040 -0.779 19.592 1.00 96.00 302 MET A N 1
ATOM 2324 C CA . MET A 1 302 ? 11.172 0.675 19.702 1.00 96.00 302 MET A CA 1
ATOM 2325 C C . MET A 1 302 ? 10.228 1.263 20.760 1.00 96.00 302 MET A C 1
ATOM 2327 O O . MET A 1 302 ? 10.645 2.086 21.580 1.00 96.00 302 MET A O 1
ATOM 2331 N N . PHE A 1 303 ? 8.972 0.813 20.787 1.00 95.44 303 PHE A N 1
ATOM 2332 C CA . PHE A 1 303 ? 7.924 1.372 21.644 1.00 95.44 303 PHE A CA 1
ATOM 2333 C C . PHE A 1 303 ? 7.709 0.610 22.957 1.00 95.44 303 PHE A C 1
ATOM 2335 O O . PHE A 1 303 ? 6.868 1.007 23.761 1.00 95.44 303 PHE A O 1
ATOM 2342 N N . ARG A 1 304 ? 8.514 -0.420 23.254 1.00 92.00 304 ARG A N 1
ATOM 2343 C CA . ARG A 1 304 ? 8.346 -1.297 24.430 1.00 92.00 304 ARG A CA 1
ATOM 2344 C C . ARG A 1 304 ? 8.175 -0.584 25.768 1.00 92.00 304 ARG A C 1
ATOM 2346 O O . ARG A 1 304 ? 7.554 -1.142 26.665 1.00 92.00 304 ARG A O 1
ATOM 2353 N N . SER A 1 305 ? 8.781 0.587 25.960 1.00 90.19 305 SER A N 1
ATOM 2354 C CA . SER A 1 305 ? 8.727 1.356 27.213 1.00 90.19 305 SER A CA 1
ATOM 2355 C C . SER A 1 305 ? 7.770 2.546 27.165 1.00 90.19 305 SER A C 1
ATOM 2357 O O . SER A 1 305 ? 7.632 3.250 28.163 1.00 90.19 305 SER A O 1
ATOM 2359 N N . LYS A 1 306 ? 7.123 2.789 26.025 1.00 93.25 306 LYS A N 1
ATOM 2360 C CA . LYS A 1 306 ? 6.224 3.922 25.816 1.00 93.25 306 LYS A CA 1
ATOM 2361 C C . LYS A 1 306 ? 4.805 3.571 26.271 1.00 93.25 306 LYS A C 1
ATOM 2363 O O . LYS A 1 306 ? 4.476 2.404 26.468 1.00 93.25 306 LYS A O 1
ATOM 2368 N N . GLU A 1 307 ? 3.997 4.591 26.538 1.00 89.75 307 GLU A N 1
ATOM 2369 C CA . GLU A 1 307 ? 2.552 4.439 26.802 1.00 89.75 307 GLU A CA 1
ATOM 2370 C C . GLU A 1 307 ? 1.745 4.496 25.505 1.00 89.75 307 GLU A C 1
ATOM 2372 O O . GLU A 1 307 ? 0.756 3.794 25.348 1.00 89.75 307 GLU A O 1
ATOM 2377 N N . LYS A 1 308 ? 2.200 5.341 24.579 1.00 92.81 308 LYS A N 1
ATOM 2378 C CA . LYS A 1 308 ? 1.633 5.572 23.256 1.00 92.81 308 LYS A CA 1
ATOM 2379 C C . LYS A 1 308 ? 2.774 5.782 22.271 1.00 92.81 308 LYS A C 1
ATOM 2381 O O . LYS A 1 308 ? 3.887 6.140 22.674 1.00 92.81 308 LYS A O 1
ATOM 2386 N N . GLY A 1 309 ? 2.500 5.590 20.995 1.00 93.38 309 GLY A N 1
ATOM 2387 C CA . GLY A 1 309 ? 3.479 5.800 19.943 1.00 93.38 309 GLY A CA 1
ATOM 2388 C C . GLY A 1 309 ? 2.910 5.446 18.589 1.00 93.38 309 GLY A C 1
ATOM 2389 O O . GLY A 1 309 ? 2.016 4.612 18.514 1.00 93.38 309 GLY A O 1
ATOM 2390 N N . ARG A 1 310 ? 3.446 6.083 17.555 1.00 93.94 310 ARG A N 1
ATOM 2391 C CA . ARG A 1 310 ? 3.066 5.859 16.170 1.00 93.94 310 ARG A CA 1
ATOM 2392 C C . ARG A 1 310 ? 4.315 5.784 15.314 1.00 93.94 310 ARG A C 1
ATOM 2394 O O . ARG A 1 310 ? 5.255 6.544 15.547 1.00 93.94 310 ARG A O 1
ATOM 2401 N N . ALA A 1 311 ? 4.318 4.878 14.350 1.00 94.00 311 ALA A N 1
ATOM 2402 C CA . ALA A 1 311 ? 5.320 4.818 13.298 1.00 94.00 311 ALA A CA 1
ATOM 2403 C C . ALA A 1 311 ? 4.746 4.084 12.089 1.00 94.00 311 ALA A C 1
ATOM 2405 O O . ALA A 1 311 ? 3.877 3.223 12.233 1.00 94.00 311 ALA A O 1
ATOM 2406 N N . LEU A 1 312 ? 5.269 4.403 10.912 1.00 93.06 312 LEU A N 1
ATOM 2407 C CA . LEU A 1 312 ? 4.992 3.644 9.706 1.00 93.06 312 LEU A CA 1
ATOM 2408 C C . LEU A 1 312 ? 5.763 2.318 9.748 1.00 93.06 312 LEU A C 1
ATOM 2410 O O . LEU A 1 312 ? 6.959 2.297 10.046 1.00 93.06 312 LEU A O 1
ATOM 2414 N N . VAL A 1 313 ? 5.090 1.211 9.449 1.00 92.25 313 VAL A N 1
ATOM 2415 C CA . VAL A 1 313 ? 5.683 -0.127 9.363 1.00 92.25 313 VAL A CA 1
ATOM 2416 C C . VAL A 1 313 ? 5.496 -0.659 7.948 1.00 92.25 313 VAL A C 1
ATOM 2418 O O . VAL A 1 313 ? 4.378 -0.745 7.441 1.00 92.25 313 VAL A O 1
ATOM 2421 N N . ARG A 1 314 ? 6.599 -1.038 7.301 1.00 90.50 314 ARG A N 1
ATOM 2422 C CA . ARG A 1 314 ? 6.597 -1.579 5.938 1.00 90.50 314 ARG A CA 1
ATOM 2423 C C . ARG A 1 314 ? 5.669 -2.793 5.820 1.00 90.50 314 ARG A C 1
ATOM 2425 O O . ARG A 1 314 ? 5.713 -3.690 6.659 1.00 90.50 314 ARG A O 1
ATOM 2432 N N . GLY A 1 315 ? 4.834 -2.813 4.782 1.00 86.75 315 GLY A N 1
ATOM 2433 C CA . GLY A 1 315 ? 3.859 -3.879 4.522 1.00 86.75 315 GLY A CA 1
ATOM 2434 C C . GLY A 1 315 ? 2.632 -3.876 5.442 1.00 86.75 315 GLY A C 1
ATOM 2435 O O . GLY A 1 315 ? 1.764 -4.734 5.302 1.00 86.75 315 GLY A O 1
ATOM 2436 N N . VAL A 1 316 ? 2.563 -2.946 6.402 1.00 88.44 316 VAL A N 1
ATOM 2437 C CA . VAL A 1 316 ? 1.471 -2.852 7.385 1.00 88.44 316 VAL A CA 1
ATOM 2438 C C . VAL A 1 316 ? 0.803 -1.477 7.357 1.00 88.44 316 VAL A C 1
ATOM 2440 O O . VAL A 1 316 ? -0.413 -1.407 7.488 1.00 88.44 316 VAL A O 1
ATOM 2443 N N . GLY A 1 317 ? 1.570 -0.406 7.141 1.00 89.56 317 GLY A N 1
ATOM 2444 C CA . GLY A 1 317 ? 1.086 0.974 7.170 1.00 89.56 317 GLY A CA 1
ATOM 2445 C C . GLY A 1 317 ? 1.357 1.652 8.514 1.00 89.56 317 GLY A C 1
ATOM 2446 O O . GLY A 1 317 ? 2.260 1.226 9.245 1.00 89.56 317 GLY A O 1
ATOM 2447 N N . PRO A 1 318 ? 0.633 2.732 8.847 1.00 91.19 318 PRO A N 1
ATOM 2448 C CA . PRO A 1 318 ? 0.733 3.367 10.152 1.00 91.19 318 PRO A CA 1
ATOM 2449 C C . PRO A 1 318 ? 0.353 2.382 11.259 1.00 91.19 318 PRO A C 1
ATOM 2451 O O . PRO A 1 318 ? -0.607 1.626 11.135 1.00 91.19 318 PRO A O 1
ATOM 2454 N N . VAL A 1 319 ? 1.117 2.373 12.350 1.00 93.88 319 VAL A N 1
ATOM 2455 C CA . VAL A 1 319 ? 0.843 1.527 13.515 1.00 93.88 319 VAL A CA 1
ATOM 2456 C C . VAL A 1 319 ? 0.828 2.384 14.766 1.00 93.88 319 VAL A C 1
ATOM 2458 O O . VAL A 1 319 ? 1.826 3.028 15.085 1.00 93.88 319 VAL A O 1
ATOM 2461 N N . ASP A 1 320 ? -0.284 2.350 15.492 1.00 95.62 320 ASP A N 1
ATOM 2462 C CA . ASP A 1 320 ? -0.475 3.004 16.779 1.00 95.62 320 ASP A CA 1
ATOM 2463 C C . ASP A 1 320 ? -0.336 1.982 17.925 1.00 95.62 320 ASP A C 1
ATOM 2465 O O . ASP A 1 320 ? -0.958 0.917 17.936 1.00 95.62 320 ASP A O 1
ATOM 2469 N N . LEU A 1 321 ? 0.467 2.313 18.940 1.00 97.31 321 LEU A N 1
ATOM 2470 C CA . LEU A 1 321 ? 0.436 1.645 20.241 1.00 97.31 321 LEU A CA 1
ATOM 2471 C C . LEU A 1 321 ? -0.736 2.215 21.042 1.00 97.31 321 LEU A C 1
ATOM 2473 O O . LEU A 1 321 ? -0.640 3.326 21.573 1.00 97.31 321 LEU A O 1
ATOM 2477 N N . ILE A 1 322 ? -1.816 1.442 21.148 1.00 96.56 322 ILE A N 1
ATOM 2478 C CA . ILE A 1 322 ? -3.074 1.911 21.745 1.00 96.56 322 ILE A CA 1
ATOM 2479 C C . ILE A 1 322 ? -3.282 1.444 23.186 1.00 96.56 322 ILE A C 1
ATOM 2481 O O . ILE A 1 322 ? -4.028 2.078 23.929 1.00 96.56 322 ILE A O 1
ATOM 2485 N N . TRP A 1 323 ? -2.620 0.362 23.607 1.00 96.44 323 TRP A N 1
ATOM 2486 C CA . TRP A 1 323 ? -2.703 -0.133 24.983 1.00 96.44 323 TRP A CA 1
ATOM 2487 C C . TRP A 1 323 ? -1.530 -1.053 25.342 1.00 96.44 323 TRP A C 1
ATOM 2489 O O . TRP A 1 323 ? -0.896 -1.647 24.467 1.00 96.44 323 TRP A O 1
ATOM 2499 N N . LYS A 1 324 ? -1.250 -1.210 26.640 1.00 95.06 324 LYS A N 1
ATOM 2500 C CA . LYS A 1 324 ? -0.268 -2.175 27.145 1.00 95.06 324 LYS A CA 1
ATOM 2501 C C . LYS A 1 324 ? -0.635 -2.735 28.515 1.00 95.06 324 LYS A C 1
ATOM 2503 O O . LYS A 1 324 ? -1.290 -2.068 29.310 1.00 95.06 324 LYS A O 1
ATOM 2508 N N . SER A 1 325 ? -0.108 -3.917 28.828 1.00 92.81 325 SER A N 1
ATOM 2509 C CA . SER A 1 325 ? -0.183 -4.497 30.171 1.00 92.81 325 SER A CA 1
ATOM 2510 C C . SER A 1 325 ? 1.022 -5.372 30.495 1.00 92.81 325 SER A C 1
ATOM 2512 O O . SER A 1 325 ? 1.470 -6.174 29.679 1.00 92.81 325 SER A O 1
ATOM 2514 N N . ASP A 1 326 ? 1.505 -5.234 31.728 1.00 91.06 326 ASP A N 1
ATOM 2515 C CA . ASP A 1 326 ? 2.507 -6.114 32.339 1.00 91.06 326 ASP A CA 1
ATOM 2516 C C . ASP A 1 326 ? 1.875 -7.126 33.314 1.00 91.06 326 ASP A C 1
ATOM 2518 O O . ASP A 1 326 ? 2.579 -7.951 33.898 1.00 91.06 326 ASP A O 1
ATOM 2522 N N . SER A 1 327 ? 0.557 -7.043 33.537 1.00 88.31 327 SER A N 1
ATOM 2523 C CA . SER A 1 327 ? -0.160 -7.830 34.546 1.00 88.31 327 SER A CA 1
ATOM 2524 C C . SER A 1 327 ? -0.891 -9.041 33.972 1.00 88.31 327 SER A C 1
ATOM 2526 O O . SER A 1 327 ? -1.067 -10.018 34.693 1.00 88.31 327 SER A O 1
ATOM 2528 N N . LEU A 1 328 ? -1.296 -9.001 32.697 1.00 88.81 328 LEU A N 1
ATOM 2529 C CA . LEU A 1 328 ? -2.102 -10.061 32.084 1.00 88.81 328 LEU A CA 1
ATOM 2530 C C . LEU A 1 328 ? -1.365 -11.403 32.002 1.00 88.81 328 LEU A C 1
ATOM 2532 O O . LEU A 1 328 ? -1.926 -12.440 32.340 1.00 88.81 328 LEU A O 1
ATOM 2536 N N . LEU A 1 329 ? -0.108 -11.406 31.551 1.00 89.12 329 LEU A N 1
ATOM 2537 C CA . LEU A 1 329 ? 0.692 -12.627 31.443 1.00 89.12 329 LEU A CA 1
ATOM 2538 C C . LEU A 1 329 ? 1.943 -12.516 32.322 1.00 89.12 329 LEU A C 1
ATOM 2540 O O . LEU A 1 329 ? 2.794 -11.661 32.065 1.00 89.12 329 LEU A O 1
ATOM 2544 N N . PRO A 1 330 ? 2.120 -13.400 33.321 1.00 87.81 330 PRO A N 1
ATOM 2545 C CA . PRO A 1 330 ? 3.288 -13.366 34.189 1.00 87.81 330 PRO A CA 1
ATOM 2546 C C . PRO A 1 330 ? 4.608 -13.380 33.407 1.00 87.81 330 PRO A C 1
ATOM 2548 O O . PRO A 1 330 ? 4.878 -14.278 32.610 1.00 87.81 330 PRO A O 1
ATOM 2551 N N . GLY A 1 331 ? 5.456 -12.377 33.658 1.00 88.31 331 GLY A N 1
ATOM 2552 C CA . GLY A 1 331 ? 6.784 -12.274 33.044 1.00 88.31 331 GLY A CA 1
ATOM 2553 C C . GLY A 1 331 ? 6.785 -11.872 31.566 1.00 88.31 331 GLY A C 1
ATOM 2554 O O . GLY A 1 331 ? 7.834 -11.964 30.928 1.00 88.31 331 GLY A O 1
ATOM 2555 N N . LYS A 1 332 ? 5.650 -11.424 31.029 1.00 92.44 332 LYS A N 1
ATOM 2556 C CA . LYS A 1 332 ? 5.513 -10.956 29.651 1.00 92.44 332 LYS A CA 1
ATOM 2557 C C . LYS A 1 332 ? 4.858 -9.576 29.637 1.00 92.44 332 LYS A C 1
ATOM 2559 O O . LYS A 1 332 ? 3.963 -9.305 30.429 1.00 92.44 332 LYS A O 1
ATOM 2564 N N . ARG A 1 333 ? 5.301 -8.723 28.720 1.00 94.19 333 ARG A N 1
ATOM 2565 C CA . ARG A 1 333 ? 4.647 -7.454 28.394 1.00 94.19 333 ARG A CA 1
ATOM 2566 C C . ARG A 1 333 ? 3.753 -7.667 27.185 1.00 94.19 333 ARG A C 1
ATOM 2568 O O . ARG A 1 333 ? 4.219 -8.198 26.179 1.00 94.19 333 ARG A O 1
ATOM 2575 N N . LEU A 1 334 ? 2.502 -7.245 27.275 1.00 95.38 334 LEU A N 1
ATOM 2576 C CA . LEU A 1 334 ? 1.578 -7.207 26.150 1.00 95.38 334 LEU A CA 1
ATOM 2577 C C . LEU A 1 334 ? 1.476 -5.773 25.646 1.00 95.38 334 LEU A C 1
ATOM 2579 O O . LEU A 1 334 ? 1.318 -4.849 26.442 1.00 95.38 334 LEU A O 1
ATOM 2583 N N . LEU A 1 335 ? 1.539 -5.608 24.332 1.00 96.88 335 LEU A N 1
ATOM 2584 C CA . LEU A 1 335 ? 1.228 -4.373 23.626 1.00 96.88 335 LEU A CA 1
ATOM 2585 C C . LEU A 1 335 ? 0.079 -4.668 22.662 1.00 96.88 335 LEU A C 1
ATOM 2587 O O . LEU A 1 335 ? 0.144 -5.646 21.919 1.00 96.88 335 LEU A O 1
ATOM 2591 N N . LEU A 1 336 ? -0.953 -3.833 22.671 1.00 97.19 336 LEU A N 1
ATOM 2592 C CA . LEU A 1 336 ? -2.005 -3.855 21.665 1.00 97.19 336 LEU A CA 1
ATOM 2593 C C . LEU A 1 336 ? -1.690 -2.789 20.620 1.00 97.19 336 LEU A C 1
ATOM 2595 O O . LEU A 1 336 ? -1.577 -1.602 20.940 1.00 97.19 336 LEU A O 1
ATOM 2599 N N . LEU A 1 337 ? -1.531 -3.248 19.389 1.00 96.69 337 LEU A N 1
ATOM 2600 C CA . LEU A 1 337 ? -1.197 -2.445 18.227 1.00 96.69 337 LEU A CA 1
ATOM 2601 C C . LEU A 1 337 ? -2.440 -2.314 17.352 1.00 96.69 337 LEU A C 1
ATOM 2603 O O . LEU A 1 337 ? -3.133 -3.310 17.127 1.00 96.69 337 LEU A O 1
ATOM 2607 N N . ALA A 1 338 ? -2.693 -1.110 16.862 1.00 94.44 338 ALA A N 1
ATOM 2608 C CA . ALA A 1 338 ? -3.708 -0.828 15.863 1.00 94.44 338 ALA A CA 1
ATOM 2609 C C . ALA A 1 338 ? -3.020 -0.387 14.573 1.00 94.44 338 ALA A C 1
ATOM 2611 O O . ALA A 1 338 ? -2.180 0.507 14.592 1.00 94.44 338 ALA A O 1
ATOM 2612 N N . SER A 1 339 ? -3.359 -1.034 13.471 1.00 91.06 339 SER A N 1
ATOM 2613 C CA . SER A 1 339 ? -2.935 -0.665 12.128 1.00 91.06 339 SER A CA 1
ATOM 2614 C C . SER A 1 339 ? -4.184 -0.207 11.382 1.00 91.06 339 SER A C 1
ATOM 2616 O O . SER A 1 339 ? -4.884 -1.062 10.824 1.00 91.06 339 SER A O 1
ATOM 2618 N N . PRO A 1 340 ? -4.543 1.088 11.465 1.00 87.31 340 PRO A N 1
ATOM 2619 C CA . PRO A 1 340 ? -5.635 1.624 10.666 1.00 87.31 340 PRO A CA 1
ATOM 2620 C C . PRO A 1 340 ? -5.345 1.438 9.180 1.00 87.31 340 PRO A C 1
ATOM 2622 O O . PRO A 1 340 ? -4.184 1.294 8.784 1.00 87.31 340 PRO A O 1
ATOM 2625 N N . ALA A 1 341 ? -6.395 1.438 8.361 1.00 74.19 341 ALA A N 1
ATOM 2626 C CA . ALA A 1 341 ? -6.283 1.262 6.918 1.00 74.19 341 ALA A CA 1
ATOM 2627 C C . ALA A 1 341 ? -5.642 -0.075 6.478 1.00 74.19 341 ALA A C 1
ATOM 2629 O O . ALA A 1 341 ? -5.265 -0.261 5.320 1.00 74.19 341 ALA A O 1
ATOM 2630 N N . ALA A 1 342 ? -5.501 -1.048 7.380 1.00 66.00 342 ALA A N 1
ATOM 2631 C CA . ALA A 1 342 ? -4.948 -2.359 7.067 1.00 66.00 342 ALA A CA 1
ATOM 2632 C C . ALA A 1 342 ? -6.048 -3.283 6.524 1.00 66.00 342 ALA A C 1
ATOM 2634 O O . ALA A 1 342 ? -6.528 -4.177 7.216 1.00 66.00 342 ALA A O 1
ATOM 2635 N N . GLY A 1 343 ? -6.436 -3.056 5.272 1.00 60.88 343 GLY A N 1
ATOM 2636 C CA . GLY A 1 343 ? -7.252 -3.966 4.472 1.00 60.88 343 GLY A CA 1
ATOM 2637 C C . GLY A 1 343 ? -8.472 -3.307 3.840 1.00 60.88 343 GLY A C 1
ATOM 2638 O O . GLY A 1 343 ? -8.961 -3.862 2.874 1.00 60.88 343 GLY A O 1
ATOM 2639 N N . ASP A 1 344 ? -8.937 -2.167 4.355 1.00 67.44 344 ASP A N 1
ATOM 2640 C CA . ASP A 1 344 ? -9.970 -1.267 3.804 1.00 67.44 344 ASP A CA 1
ATOM 2641 C C . ASP A 1 344 ? -9.882 0.086 4.545 1.00 67.44 344 ASP A C 1
ATOM 2643 O O . ASP A 1 344 ? -9.233 0.150 5.594 1.00 67.44 344 ASP A O 1
ATOM 2647 N N . GLU A 1 345 ? -10.473 1.157 4.012 1.00 69.50 345 GLU A N 1
ATOM 2648 C CA . GLU A 1 345 ? -10.329 2.528 4.520 1.00 69.50 345 GLU A CA 1
ATOM 2649 C C . GLU A 1 345 ? -10.835 2.757 5.936 1.00 69.50 345 GLU A C 1
ATOM 2651 O O . GLU A 1 345 ? -10.200 3.484 6.700 1.00 69.50 345 GLU A O 1
ATOM 2656 N N . ASP A 1 346 ? -11.910 2.075 6.310 1.00 75.38 346 ASP A N 1
ATOM 2657 C CA . ASP A 1 346 ? -12.546 2.220 7.621 1.00 75.38 346 ASP A CA 1
ATOM 2658 C C . ASP A 1 346 ? -12.181 1.077 8.570 1.00 75.38 346 ASP A C 1
ATOM 2660 O O . ASP A 1 346 ? -12.755 0.888 9.651 1.00 75.38 346 ASP A O 1
ATOM 2664 N N . ASN A 1 347 ? -11.214 0.270 8.145 1.00 80.62 347 ASN A N 1
ATOM 2665 C CA . ASN A 1 347 ? -10.866 -0.951 8.814 1.00 80.62 347 ASN A CA 1
ATOM 2666 C C . ASN A 1 347 ? -9.544 -0.828 9.564 1.00 80.62 347 ASN A C 1
ATOM 2668 O O . ASN A 1 347 ? -8.490 -0.532 8.998 1.00 80.62 347 ASN A O 1
ATOM 2672 N N . THR A 1 348 ? -9.582 -1.175 10.847 1.00 88.12 348 THR A N 1
ATOM 2673 C CA . THR A 1 348 ? -8.382 -1.272 11.673 1.00 88.12 348 THR A CA 1
ATOM 2674 C C . THR A 1 348 ? -8.034 -2.733 11.927 1.00 88.12 348 THR A C 1
ATOM 2676 O O . THR A 1 348 ? -8.831 -3.520 12.451 1.00 88.12 348 THR A O 1
ATOM 2679 N N . ARG A 1 349 ? -6.796 -3.116 11.609 1.00 89.62 349 ARG A N 1
ATOM 2680 C CA . ARG A 1 349 ? -6.231 -4.400 12.036 1.00 89.62 349 ARG A CA 1
ATOM 2681 C C . ARG A 1 349 ? -5.650 -4.260 13.434 1.00 89.62 349 ARG A C 1
ATOM 2683 O O . ARG A 1 349 ? -4.821 -3.393 13.691 1.00 89.62 349 ARG A O 1
ATOM 2690 N N . PHE A 1 350 ? -6.019 -5.170 14.326 1.00 93.44 350 PHE A N 1
ATOM 2691 C CA . PHE A 1 350 ? -5.479 -5.208 15.681 1.00 93.44 350 PHE A CA 1
ATOM 2692 C C . PHE A 1 350 ? -4.515 -6.383 15.844 1.00 93.44 350 PHE A C 1
ATOM 2694 O O . PHE A 1 350 ? -4.799 -7.508 15.430 1.00 93.44 350 PHE A O 1
ATOM 2701 N N . THR A 1 351 ? -3.365 -6.134 16.466 1.00 95.31 351 THR A N 1
ATOM 2702 C CA . THR A 1 351 ? -2.355 -7.159 16.757 1.00 95.31 351 THR A CA 1
ATOM 2703 C C . THR A 1 351 ? -1.930 -7.061 18.213 1.00 95.31 351 THR A C 1
ATOM 2705 O O . THR A 1 351 ? -1.551 -5.991 18.685 1.00 95.31 351 THR A O 1
ATOM 2708 N N . VAL A 1 352 ? -1.940 -8.182 18.934 1.00 96.62 352 VAL A N 1
ATOM 2709 C CA . VAL A 1 352 ? -1.311 -8.272 20.252 1.00 96.62 352 VAL A CA 1
ATOM 2710 C C . VAL A 1 352 ? 0.123 -8.745 20.085 1.00 96.62 352 VAL A C 1
ATOM 2712 O O . VAL A 1 352 ? 0.382 -9.874 19.669 1.00 96.62 352 VAL A O 1
ATOM 2715 N N . ALA A 1 353 ? 1.063 -7.893 20.470 1.00 97.06 353 ALA A N 1
ATOM 2716 C CA . ALA A 1 353 ? 2.453 -8.268 20.622 1.00 97.06 353 ALA A CA 1
ATOM 2717 C C . ALA A 1 353 ? 2.726 -8.687 22.066 1.00 97.06 353 ALA A C 1
ATOM 2719 O O . ALA A 1 353 ? 2.475 -7.940 23.009 1.00 97.06 353 ALA A O 1
ATOM 2720 N N . THR A 1 354 ? 3.278 -9.881 22.241 1.00 95.75 354 THR A N 1
ATOM 2721 C CA . THR A 1 354 ? 3.736 -10.390 23.531 1.00 95.75 354 THR A CA 1
ATOM 2722 C C . THR A 1 354 ? 5.255 -10.416 23.540 1.00 95.75 354 THR A C 1
ATOM 2724 O O . THR A 1 354 ? 5.860 -11.119 22.736 1.00 95.75 354 THR A O 1
ATOM 2727 N N . MET A 1 355 ? 5.869 -9.680 24.462 1.00 95.38 355 MET A N 1
ATOM 2728 C CA . MET A 1 355 ? 7.317 -9.610 24.631 1.00 95.38 355 MET A CA 1
ATOM 2729 C C . MET A 1 355 ? 7.723 -10.271 25.951 1.00 95.38 355 MET A C 1
ATOM 2731 O O . MET A 1 355 ? 7.280 -9.858 27.026 1.00 95.38 355 MET A O 1
ATOM 2735 N N . SER A 1 356 ? 8.562 -11.301 25.895 1.00 93.06 356 SER A N 1
ATOM 2736 C CA . SER A 1 356 ? 9.136 -11.938 27.086 1.00 93.06 356 SER A CA 1
ATOM 2737 C C . SER A 1 356 ? 10.331 -11.157 27.642 1.00 93.06 356 SER A C 1
ATOM 2739 O O . SER A 1 356 ? 10.874 -10.254 27.008 1.00 93.06 356 SER A O 1
ATOM 2741 N N . ARG A 1 357 ? 10.752 -11.495 28.869 1.00 87.94 357 ARG A N 1
ATOM 2742 C CA . ARG A 1 357 ? 11.886 -10.840 29.557 1.00 87.94 357 ARG A CA 1
ATOM 2743 C C . ARG A 1 357 ? 13.225 -10.952 28.825 1.00 87.94 357 ARG A C 1
ATOM 2745 O O . ARG A 1 357 ? 14.067 -10.080 28.998 1.00 87.94 357 ARG A O 1
ATOM 2752 N N . ASP A 1 358 ? 13.425 -12.016 28.056 1.00 90.31 358 ASP A N 1
ATOM 2753 C CA . ASP A 1 358 ? 14.604 -12.228 27.205 1.00 90.31 358 ASP A CA 1
ATOM 2754 C C . ASP A 1 358 ? 14.553 -11.421 25.894 1.00 90.31 358 ASP A C 1
ATOM 2756 O O . ASP A 1 358 ? 15.528 -11.403 25.148 1.00 90.31 358 ASP A O 1
ATOM 2760 N N . GLY A 1 359 ? 13.443 -10.723 25.633 1.00 90.12 359 GLY A N 1
ATOM 2761 C CA . GLY A 1 359 ? 13.242 -9.899 24.448 1.00 90.12 359 GLY A CA 1
ATOM 2762 C C . GLY A 1 359 ? 12.616 -10.629 23.262 1.00 90.12 359 GLY A C 1
ATOM 2763 O O . GLY A 1 359 ? 12.456 -9.997 22.221 1.00 90.12 359 GLY A O 1
ATOM 2764 N N . ALA A 1 360 ? 12.237 -11.908 23.383 1.00 95.31 360 ALA A N 1
ATOM 2765 C CA . ALA A 1 360 ? 11.516 -12.584 22.305 1.00 95.31 360 ALA A CA 1
ATOM 2766 C C . ALA A 1 360 ? 10.112 -11.980 22.126 1.00 95.31 360 ALA A C 1
ATOM 2768 O O . ALA A 1 360 ? 9.410 -11.699 23.102 1.00 95.31 360 ALA A O 1
ATOM 2769 N N . ILE A 1 361 ? 9.713 -11.769 20.870 1.00 97.00 361 ILE A N 1
ATOM 2770 C CA . ILE A 1 361 ? 8.442 -11.143 20.490 1.00 97.00 361 ILE A CA 1
ATOM 2771 C C . ILE A 1 361 ? 7.584 -12.178 19.762 1.00 97.00 361 ILE A C 1
ATOM 2773 O O . ILE A 1 361 ? 8.053 -12.855 18.853 1.00 97.00 361 ILE A O 1
ATOM 2777 N N . SER A 1 362 ? 6.321 -12.287 20.166 1.00 95.50 362 SER A N 1
ATOM 2778 C CA . SER A 1 362 ? 5.283 -13.057 19.480 1.00 95.50 362 SER A CA 1
ATOM 2779 C C . SER A 1 362 ? 4.165 -12.112 19.070 1.00 95.50 362 SER A C 1
ATOM 2781 O O . SER A 1 362 ? 3.650 -11.381 19.915 1.00 95.50 362 SER A O 1
ATOM 2783 N N . LEU A 1 363 ? 3.760 -12.156 17.805 1.00 95.62 363 LEU A N 1
ATOM 2784 C CA . LEU A 1 363 ? 2.661 -11.357 17.267 1.00 95.62 363 LEU A CA 1
ATOM 2785 C C . LEU A 1 363 ? 1.443 -12.254 17.050 1.00 95.62 363 LEU A C 1
ATOM 2787 O O . LEU A 1 363 ? 1.557 -13.316 16.442 1.00 95.62 363 LEU A O 1
ATOM 2791 N N . LEU A 1 364 ? 0.288 -11.843 17.567 1.00 93.56 364 LEU A N 1
ATOM 2792 C CA . LEU A 1 364 ? -0.977 -12.553 17.407 1.00 93.56 364 LEU A CA 1
ATOM 2793 C C . LEU A 1 364 ? -2.024 -11.587 16.845 1.00 93.56 364 LEU A C 1
ATOM 2795 O O . LEU A 1 364 ? -2.275 -10.559 17.481 1.00 93.56 364 LEU A O 1
ATOM 2799 N N . PRO A 1 365 ? -2.639 -11.874 15.683 1.00 92.12 365 PRO A N 1
ATOM 2800 C CA . PRO A 1 365 ? -3.759 -11.072 15.207 1.00 92.12 365 PRO A CA 1
ATOM 2801 C C . PRO A 1 365 ? -4.927 -11.183 16.194 1.00 92.12 365 PRO A C 1
ATOM 2803 O O . PRO A 1 365 ? -5.143 -12.240 16.791 1.00 92.12 365 PRO A O 1
ATOM 2806 N N . VAL A 1 366 ? -5.673 -10.096 16.372 1.00 93.00 366 VAL A N 1
ATOM 2807 C CA . VAL A 1 366 ? -6.918 -10.088 17.146 1.00 93.00 366 VAL A CA 1
ATOM 2808 C C . VAL A 1 366 ? -8.072 -10.341 16.178 1.00 93.00 366 VAL A C 1
ATOM 2810 O O . VAL A 1 366 ? -8.350 -9.472 15.354 1.00 93.00 366 VAL A O 1
ATOM 2813 N N . PRO A 1 367 ? -8.768 -11.488 16.271 1.00 90.94 367 PRO A N 1
ATOM 2814 C CA . PRO A 1 367 ? -9.938 -11.745 15.443 1.00 90.94 367 PRO A CA 1
ATOM 2815 C C . PRO A 1 367 ? -10.999 -10.667 15.665 1.00 90.94 367 PRO A C 1
ATOM 2817 O O . PRO A 1 367 ? -11.339 -10.371 16.815 1.00 90.94 367 PRO A O 1
ATOM 2820 N N . LYS A 1 368 ? -11.549 -10.112 14.588 1.00 88.31 368 LYS A N 1
ATOM 2821 C CA . LYS A 1 368 ? -12.636 -9.126 14.628 1.00 88.31 368 LYS A CA 1
ATOM 2822 C C . LYS A 1 368 ? -13.824 -9.584 13.791 1.00 88.31 368 LYS A C 1
ATOM 2824 O O . LYS A 1 368 ? -13.675 -10.446 12.931 1.00 88.31 368 LYS A O 1
ATOM 2829 N N . TRP A 1 369 ? -14.983 -9.014 14.081 1.00 87.19 369 TRP A N 1
ATOM 2830 C CA . TRP A 1 369 ? -16.227 -9.231 13.348 1.00 87.19 369 TRP A CA 1
ATOM 2831 C C . TRP A 1 369 ? -17.112 -7.982 13.464 1.00 87.19 369 TRP A C 1
ATOM 2833 O O . TRP A 1 369 ? -17.003 -7.220 14.437 1.00 87.19 369 TRP A O 1
ATOM 2843 N N . SER A 1 370 ? -17.984 -7.773 12.482 1.00 86.50 370 SER A N 1
ATOM 2844 C CA . SER A 1 370 ? -18.948 -6.669 12.460 1.00 86.50 370 SER A CA 1
ATOM 2845 C C . SER A 1 370 ? -20.133 -6.946 13.382 1.00 86.50 370 SER A C 1
ATOM 2847 O O . SER A 1 370 ? -20.642 -8.060 13.424 1.00 86.50 370 SER A O 1
ATOM 2849 N N . ILE A 1 371 ? -20.672 -5.938 14.079 1.00 88.31 371 ILE A N 1
ATOM 2850 C CA . ILE A 1 371 ? -21.863 -6.133 14.927 1.00 88.31 371 ILE A CA 1
ATOM 2851 C C . ILE A 1 371 ? -23.070 -6.718 14.156 1.00 88.31 371 ILE A C 1
ATOM 2853 O O . ILE A 1 371 ? -23.965 -7.300 14.775 1.00 88.31 371 ILE A O 1
ATOM 2857 N N . GLY A 1 372 ? -23.083 -6.599 12.821 1.00 79.56 372 GLY A N 1
ATOM 2858 C CA . GLY A 1 372 ? -24.069 -7.209 11.928 1.00 79.56 372 GLY A CA 1
ATOM 2859 C C . GLY A 1 372 ? -23.837 -8.678 11.538 1.00 79.56 372 GLY A C 1
ATOM 2860 O O . GLY A 1 372 ? -24.802 -9.301 11.099 1.00 79.56 372 GLY A O 1
ATOM 2861 N N . GLY A 1 373 ? -22.634 -9.255 11.695 1.00 68.94 373 GLY A N 1
ATOM 2862 C CA . GLY A 1 373 ? -22.315 -10.610 11.202 1.00 68.94 373 GLY A CA 1
ATOM 2863 C C . GLY A 1 373 ? -20.846 -11.068 11.336 1.00 68.94 373 GLY A C 1
ATOM 2864 O O . GLY A 1 373 ? -19.969 -10.292 11.695 1.00 68.94 373 GLY A O 1
ATOM 2865 N N . GLU A 1 374 ? -20.594 -12.361 11.071 1.00 50.81 374 GLU A N 1
ATOM 2866 C CA . GLU A 1 374 ? -19.327 -13.099 11.310 1.00 50.81 374 GLU A CA 1
ATOM 2867 C C . GLU A 1 374 ? -18.254 -12.976 10.206 1.00 50.81 374 GLU A C 1
ATOM 2869 O O . GLU A 1 374 ? -17.284 -13.737 10.215 1.00 50.81 374 GLU A O 1
ATOM 2874 N N . GLU A 1 375 ? -18.381 -12.057 9.250 1.00 57.28 375 GLU A N 1
ATOM 2875 C CA . GLU A 1 375 ? -17.298 -11.865 8.282 1.00 57.28 375 GLU A CA 1
ATOM 2876 C C . GLU A 1 375 ? -16.127 -11.126 8.941 1.00 57.28 375 GLU A C 1
ATOM 2878 O O . GLU A 1 375 ? -16.289 -10.181 9.716 1.00 57.28 375 GLU A O 1
ATOM 2883 N N . SER A 1 376 ? -14.931 -11.662 8.712 1.00 56.41 376 SER A N 1
ATOM 2884 C CA . SER A 1 376 ? -13.685 -11.044 9.138 1.00 56.41 376 SER A CA 1
ATOM 2885 C C . SER A 1 376 ? -13.375 -9.918 8.169 1.00 56.41 376 SER A C 1
ATOM 2887 O O . SER A 1 376 ? -13.070 -10.195 7.013 1.00 56.41 376 SER A O 1
ATOM 2889 N N . ASP A 1 377 ? -13.344 -8.683 8.663 1.00 56.38 377 ASP A N 1
ATOM 2890 C CA . ASP A 1 377 ? -13.001 -7.513 7.845 1.00 56.38 377 ASP A CA 1
ATOM 2891 C C . ASP A 1 377 ? -11.507 -7.496 7.429 1.00 56.38 377 ASP A C 1
ATOM 2893 O O . ASP A 1 377 ? -11.047 -6.555 6.796 1.00 56.38 377 ASP A O 1
ATOM 2897 N N . ASP A 1 378 ? -10.684 -8.481 7.816 1.00 60.91 378 ASP A N 1
ATOM 2898 C CA . ASP A 1 378 ? -9.261 -8.533 7.443 1.00 60.91 378 ASP A CA 1
ATOM 2899 C C . ASP A 1 378 ? -9.053 -8.982 5.984 1.00 60.91 378 ASP A C 1
ATOM 2901 O O . ASP A 1 378 ? -9.025 -10.177 5.678 1.00 60.91 378 ASP A O 1
ATOM 2905 N N . HIS A 1 379 ? -8.804 -8.027 5.087 1.00 61.47 379 HIS A N 1
ATOM 2906 C CA . HIS A 1 379 ? -8.254 -8.312 3.763 1.00 61.47 379 HIS A CA 1
ATOM 2907 C C . HIS A 1 379 ? -6.729 -8.449 3.822 1.00 61.47 379 HIS A C 1
ATOM 2909 O O . HIS A 1 379 ? -6.028 -7.676 4.482 1.00 61.47 379 HIS A O 1
ATOM 2915 N N . VAL A 1 380 ? -6.196 -9.456 3.124 1.00 57.75 380 VAL A N 1
ATOM 2916 C CA . VAL A 1 380 ? -4.747 -9.637 3.014 1.00 57.75 380 VAL A CA 1
ATOM 2917 C C . VAL A 1 380 ? -4.179 -8.531 2.135 1.00 57.75 380 VAL A C 1
ATOM 2919 O O . VAL A 1 380 ? -4.604 -8.334 1.002 1.00 57.75 380 VAL A O 1
ATOM 2922 N N . ALA A 1 381 ? -3.176 -7.861 2.679 1.00 63.19 381 ALA A N 1
ATOM 2923 C CA . ALA A 1 381 ? -2.260 -6.988 1.977 1.00 63.19 381 ALA A CA 1
ATOM 2924 C C . ALA A 1 381 ? -1.791 -7.545 0.617 1.00 63.19 381 ALA A C 1
ATOM 2926 O O . ALA A 1 381 ? -1.138 -8.595 0.613 1.00 63.19 381 ALA A O 1
ATOM 2927 N N . PRO A 1 382 ? -2.007 -6.844 -0.514 1.00 68.69 382 PRO A N 1
ATOM 2928 C CA . PRO A 1 382 ? -1.185 -7.026 -1.702 1.00 68.69 382 PRO A CA 1
ATOM 2929 C C . PRO A 1 382 ? 0.305 -7.017 -1.347 1.00 68.69 382 PRO A C 1
ATOM 2931 O O . PRO A 1 382 ? 0.788 -6.139 -0.627 1.00 68.69 382 PRO A O 1
ATOM 2934 N N . GLU A 1 383 ? 1.040 -8.005 -1.847 1.00 71.69 383 GLU A N 1
ATOM 2935 C CA . GLU A 1 383 ? 2.456 -8.170 -1.528 1.00 71.69 383 GLU A CA 1
ATOM 2936 C C . GLU A 1 383 ? 3.269 -6.917 -1.913 1.00 71.69 383 GLU A C 1
ATOM 2938 O O . GLU A 1 383 ? 3.144 -6.375 -3.015 1.00 71.69 383 GLU A O 1
ATOM 2943 N N . GLY A 1 384 ? 4.094 -6.433 -0.978 1.00 79.88 384 GLY A N 1
ATOM 2944 C CA . GLY A 1 384 ? 4.989 -5.284 -1.162 1.00 79.88 384 GLY A CA 1
ATOM 2945 C C . GLY A 1 384 ? 4.352 -3.895 -1.012 1.00 79.88 384 GLY A C 1
ATOM 2946 O O . GLY A 1 384 ? 5.078 -2.900 -0.965 1.00 79.88 384 GLY A O 1
ATOM 2947 N N . PHE A 1 385 ? 3.026 -3.782 -0.897 1.00 86.50 385 PHE A N 1
ATOM 2948 C CA . PHE A 1 385 ? 2.357 -2.495 -0.675 1.00 86.50 385 PHE A CA 1
ATOM 2949 C C . PHE A 1 385 ? 2.308 -2.115 0.810 1.00 86.50 385 PHE A C 1
ATOM 2951 O O . PHE A 1 385 ? 2.130 -2.953 1.691 1.00 86.50 385 PHE A O 1
ATOM 2958 N N . THR A 1 386 ? 2.466 -0.822 1.091 1.00 88.81 386 THR A N 1
ATOM 2959 C CA . THR A 1 386 ? 2.361 -0.226 2.428 1.00 88.81 386 THR A CA 1
ATOM 2960 C C . THR A 1 386 ? 1.343 0.917 2.381 1.00 88.81 386 THR A C 1
ATOM 2962 O O . THR A 1 386 ? 1.570 1.865 1.624 1.00 88.81 386 THR A O 1
ATOM 2965 N N . PRO A 1 387 ? 0.243 0.867 3.157 1.00 87.06 387 PRO A N 1
ATOM 2966 C CA . PRO A 1 387 ? -0.671 2.000 3.312 1.00 87.06 387 PRO A CA 1
ATOM 2967 C C . PRO A 1 387 ? 0.084 3.278 3.694 1.00 87.06 387 PRO A C 1
ATOM 2969 O O . PRO A 1 387 ? 0.993 3.233 4.523 1.00 87.06 387 PRO A O 1
ATOM 2972 N N . SER A 1 388 ? -0.262 4.400 3.064 1.00 80.94 388 SER A N 1
ATOM 2973 C CA . SER A 1 388 ? 0.481 5.668 3.160 1.00 80.94 388 SER A CA 1
ATOM 2974 C C . SER A 1 388 ? -0.351 6.853 3.664 1.00 80.94 388 SER A C 1
ATOM 2976 O O . SER A 1 388 ? 0.123 7.985 3.620 1.00 80.94 388 SER A O 1
ATOM 2978 N N . ASP A 1 389 ? -1.581 6.611 4.130 1.00 76.06 389 ASP A N 1
ATOM 2979 C CA . ASP A 1 389 ? -2.445 7.663 4.671 1.00 76.06 389 ASP A CA 1
ATOM 2980 C C . ASP A 1 389 ? -2.153 7.904 6.158 1.00 76.06 389 ASP A C 1
ATOM 2982 O O . ASP A 1 389 ? -2.425 7.062 7.015 1.00 76.06 389 ASP A O 1
ATOM 2986 N N . ASP A 1 390 ? -1.601 9.075 6.468 1.00 71.75 390 ASP A N 1
ATOM 2987 C CA . ASP A 1 390 ? -1.296 9.484 7.838 1.00 71.75 390 ASP A CA 1
ATOM 2988 C C . ASP A 1 390 ? -2.465 10.196 8.537 1.00 71.75 390 ASP A C 1
ATOM 2990 O O . ASP A 1 390 ? -2.364 10.497 9.728 1.00 71.75 390 ASP A O 1
ATOM 2994 N N . ASN A 1 391 ? -3.587 10.435 7.847 1.00 83.19 391 ASN A N 1
ATOM 2995 C CA . ASN A 1 391 ? -4.745 11.144 8.406 1.00 83.19 391 ASN A CA 1
ATOM 2996 C C . ASN A 1 391 ? -5.681 10.250 9.230 1.00 83.19 391 ASN A C 1
ATOM 2998 O O . ASN A 1 391 ? -6.761 10.693 9.629 1.00 83.19 391 ASN A O 1
ATOM 3002 N N . ILE A 1 392 ? -5.278 9.002 9.471 1.00 84.75 392 ILE A N 1
ATOM 3003 C CA . ILE A 1 392 ? -6.050 8.009 10.215 1.00 84.75 392 ILE A CA 1
ATOM 3004 C C . ILE A 1 392 ? -5.325 7.684 11.510 1.00 84.75 392 ILE A C 1
ATOM 3006 O O . ILE A 1 392 ? -4.136 7.379 11.477 1.00 84.75 392 ILE A O 1
ATOM 3010 N N . SER A 1 393 ? -5.991 7.733 12.658 1.00 88.75 393 SER A N 1
ATOM 3011 C CA . SER A 1 393 ? -5.375 7.419 13.950 1.00 88.75 393 SER A CA 1
ATOM 3012 C C . SER A 1 393 ? -6.318 6.669 14.864 1.00 88.75 393 SER A C 1
ATOM 3014 O O . SER A 1 393 ? -7.511 6.954 14.899 1.00 88.75 393 SER A O 1
ATOM 3016 N N . VAL A 1 394 ? -5.759 5.759 15.658 1.00 93.44 394 VAL A N 1
ATOM 3017 C CA . VAL A 1 394 ? -6.549 4.960 16.591 1.00 93.44 394 VAL A CA 1
ATOM 3018 C C . VAL A 1 394 ? -6.168 5.297 18.021 1.00 93.44 394 VAL A C 1
ATOM 3020 O O . VAL A 1 394 ? -4.997 5.306 18.408 1.00 93.44 394 VAL A O 1
ATOM 3023 N N . THR A 1 395 ? -7.175 5.529 18.853 1.00 94.31 395 THR A N 1
ATOM 3024 C CA . THR A 1 395 ? -7.004 5.653 20.302 1.00 94.31 395 THR A CA 1
ATOM 3025 C C . THR A 1 395 ? -7.830 4.600 21.015 1.00 94.31 395 THR A C 1
ATOM 3027 O O . THR A 1 395 ? -8.830 4.134 20.485 1.00 94.31 395 THR A O 1
ATOM 3030 N N . ALA A 1 396 ? -7.422 4.198 22.218 1.00 96.12 396 ALA A N 1
ATOM 3031 C CA . ALA A 1 396 ? -8.201 3.270 23.024 1.00 96.12 396 ALA A CA 1
ATOM 3032 C C . ALA A 1 396 ? -8.310 3.727 24.477 1.00 96.12 396 ALA A C 1
ATOM 3034 O O . ALA A 1 396 ? -7.392 4.329 25.040 1.00 96.12 396 ALA A O 1
ATOM 3035 N N . THR A 1 397 ? -9.449 3.410 25.085 1.00 95.31 397 THR A N 1
ATOM 3036 C CA . THR A 1 397 ? -9.739 3.642 26.500 1.00 95.31 397 THR A CA 1
ATOM 3037 C C . THR A 1 397 ? -10.292 2.372 27.127 1.00 95.31 397 THR A C 1
ATOM 3039 O O . THR A 1 397 ? -11.130 1.688 26.544 1.00 95.31 397 THR A O 1
ATOM 3042 N N . GLU A 1 398 ? -9.814 2.027 28.318 1.00 95.12 398 GLU A N 1
ATOM 3043 C CA . GLU A 1 398 ? -10.372 0.912 29.082 1.00 95.12 398 GLU A CA 1
ATOM 3044 C C . GLU A 1 398 ? -11.673 1.355 29.747 1.00 95.12 398 GLU A C 1
ATOM 3046 O O . GLU A 1 398 ? -11.687 2.338 30.486 1.00 95.12 398 GLU A O 1
ATOM 3051 N N . PHE A 1 399 ? -12.769 0.648 29.461 1.00 93.62 399 PHE A N 1
ATOM 3052 C CA . PHE A 1 399 ? -14.093 0.982 30.001 1.00 93.62 399 PHE A CA 1
ATOM 3053 C C . PHE A 1 399 ? -14.581 -0.026 31.045 1.00 93.62 399 PHE A C 1
ATOM 3055 O O . PHE A 1 399 ? -15.491 0.286 31.814 1.00 93.62 399 PHE A O 1
ATOM 3062 N N . ALA A 1 400 ? -14.002 -1.229 31.085 1.00 93.38 400 ALA A N 1
ATOM 3063 C CA . ALA A 1 400 ? -14.330 -2.237 32.083 1.00 93.38 400 ALA A CA 1
ATOM 3064 C C . ALA A 1 400 ? -13.169 -3.210 32.317 1.00 93.38 400 ALA A C 1
ATOM 3066 O O . ALA A 1 400 ? -12.442 -3.580 31.395 1.00 93.38 400 ALA A O 1
ATOM 3067 N N . GLN A 1 401 ? -13.065 -3.680 33.560 1.00 91.50 401 GLN A N 1
ATOM 3068 C CA . GLN A 1 401 ? -12.143 -4.730 33.970 1.00 91.50 401 GLN A CA 1
ATOM 3069 C C . GLN A 1 401 ? -12.851 -5.677 34.945 1.00 91.50 401 GLN A C 1
ATOM 3071 O O . GLN A 1 401 ? -13.433 -5.228 35.932 1.00 91.50 401 GLN A O 1
ATOM 3076 N N . PHE A 1 402 ? -12.807 -6.985 34.691 1.00 87.62 402 PHE A N 1
ATOM 3077 C CA . PHE A 1 402 ? -13.322 -8.007 35.614 1.00 87.62 402 PHE A CA 1
ATOM 3078 C C . PHE A 1 402 ? -12.768 -9.383 35.245 1.00 87.62 402 PHE A C 1
ATOM 3080 O O . PHE A 1 402 ? -12.500 -9.651 34.080 1.00 87.62 402 PHE A O 1
ATOM 3087 N N . ASN A 1 403 ? -12.616 -10.280 36.225 1.00 83.44 403 ASN A N 1
ATOM 3088 C CA . ASN A 1 403 ? -12.114 -11.648 36.012 1.00 83.44 403 ASN A CA 1
ATOM 3089 C C . ASN A 1 403 ? -10.860 -11.712 35.116 1.00 83.44 403 ASN A C 1
ATOM 3091 O O . ASN A 1 403 ? -10.798 -12.531 34.197 1.00 83.44 403 ASN A O 1
ATOM 3095 N N . GLU A 1 404 ? -9.897 -10.813 35.353 1.00 85.94 404 GLU A N 1
ATOM 3096 C CA . GLU A 1 404 ? -8.643 -10.708 34.582 1.00 85.94 404 GLU A CA 1
ATOM 3097 C C . GLU A 1 404 ? -8.843 -10.367 33.090 1.00 85.94 404 GLU A C 1
ATOM 3099 O O . GLU A 1 404 ? -7.895 -10.412 32.309 1.00 85.94 404 GLU A O 1
ATOM 3104 N N . ALA A 1 405 ? -10.063 -10.007 32.683 1.00 91.50 405 ALA A N 1
ATOM 3105 C CA . ALA A 1 405 ? -10.366 -9.461 31.372 1.00 91.50 405 ALA A CA 1
ATOM 3106 C C . ALA A 1 405 ? -10.265 -7.932 31.398 1.00 91.50 405 ALA A C 1
ATOM 3108 O O . ALA A 1 405 ? -10.789 -7.278 32.303 1.00 91.50 405 ALA A O 1
ATOM 3109 N N . HIS A 1 406 ? -9.617 -7.383 30.379 1.00 95.19 406 HIS A N 1
ATOM 3110 C CA . HIS A 1 406 ? -9.535 -5.962 30.074 1.00 95.19 406 HIS A CA 1
ATOM 3111 C C . HIS A 1 406 ? -10.386 -5.691 28.838 1.00 95.19 406 HIS A C 1
ATOM 3113 O O . HIS A 1 406 ? -10.148 -6.296 27.788 1.00 95.19 406 HIS A O 1
ATOM 3119 N N . LEU A 1 407 ? -11.388 -4.821 28.970 1.00 96.06 407 LEU A N 1
ATOM 3120 C CA . LEU A 1 407 ? -12.263 -4.428 27.871 1.00 96.06 407 LEU A CA 1
ATOM 3121 C C . LEU A 1 407 ? -11.996 -2.971 27.491 1.00 96.06 407 LEU A C 1
ATOM 3123 O O . LEU A 1 407 ? -12.122 -2.050 28.303 1.00 96.06 407 LEU A O 1
ATOM 3127 N N . LEU A 1 408 ? -11.633 -2.783 26.231 1.00 96.75 408 LEU A N 1
ATOM 3128 C CA . LEU A 1 408 ? -11.200 -1.527 25.646 1.00 96.75 408 LEU A CA 1
ATOM 3129 C C . LEU A 1 408 ? -12.221 -1.068 24.609 1.00 96.75 408 LEU A C 1
ATOM 3131 O O . LEU A 1 408 ? -12.754 -1.874 23.847 1.00 96.75 408 LEU A O 1
ATOM 3135 N N . LYS A 1 409 ? -12.454 0.237 24.559 1.00 96.50 409 LYS A N 1
ATOM 3136 C CA . LYS A 1 409 ? -13.133 0.916 23.464 1.00 96.50 409 LYS A CA 1
ATOM 3137 C C . LYS A 1 409 ? -12.063 1.628 22.654 1.00 96.50 409 LYS A C 1
ATOM 3139 O O . LYS A 1 409 ? -11.419 2.536 23.181 1.00 96.50 409 LYS A O 1
ATOM 3144 N N . ALA A 1 410 ? -11.854 1.184 21.422 1.00 96.50 410 ALA A N 1
ATOM 3145 C CA . ALA A 1 410 ? -10.980 1.841 20.468 1.00 96.50 410 ALA A CA 1
ATOM 3146 C C . ALA A 1 410 ? -11.807 2.701 19.509 1.00 96.50 410 ALA A C 1
ATOM 3148 O O . ALA A 1 410 ? -12.870 2.273 19.063 1.00 96.50 410 ALA A O 1
ATOM 3149 N N . VAL A 1 411 ? -11.326 3.906 19.233 1.00 95.12 411 VAL A N 1
ATOM 3150 C CA . VAL A 1 411 ? -11.913 4.853 18.286 1.00 95.12 411 VAL A CA 1
ATOM 3151 C C . VAL A 1 411 ? -10.869 5.098 17.212 1.00 95.12 411 VAL A C 1
ATOM 3153 O O . VAL A 1 411 ? -9.778 5.591 17.508 1.00 95.12 411 VAL A O 1
ATOM 3156 N N . ASP A 1 412 ? -11.206 4.678 16.004 1.00 92.69 412 ASP A N 1
ATOM 3157 C CA . ASP A 1 412 ? -10.495 4.992 14.777 1.00 92.69 412 ASP A CA 1
ATOM 3158 C C . ASP A 1 412 ? -11.057 6.305 14.229 1.00 92.69 412 ASP A C 1
ATOM 3160 O O . ASP A 1 412 ? -12.278 6.453 14.136 1.00 92.69 412 ASP A O 1
ATOM 3164 N N . VAL A 1 413 ? -10.181 7.266 13.953 1.00 91.25 413 VAL A N 1
ATOM 3165 C CA . VAL A 1 413 ? -10.521 8.616 13.497 1.00 91.25 413 VAL A CA 1
ATOM 3166 C C . VAL A 1 413 ? -9.808 8.871 12.187 1.00 91.25 413 VAL A C 1
ATOM 3168 O O . VAL A 1 413 ? -8.575 8.865 12.152 1.00 91.25 413 VAL A O 1
ATOM 3171 N N . ARG A 1 414 ? -10.572 9.188 11.146 1.00 87.19 414 ARG A N 1
ATOM 3172 C CA . ARG A 1 414 ? -10.053 9.561 9.832 1.00 87.19 414 ARG A CA 1
ATOM 3173 C C . ARG A 1 414 ? -10.472 10.966 9.452 1.00 87.19 414 ARG A C 1
ATOM 3175 O O . ARG A 1 414 ? -11.653 11.296 9.506 1.00 87.19 414 ARG A O 1
ATOM 3182 N N . ILE A 1 415 ? -9.506 11.782 9.037 1.00 85.50 415 ILE A N 1
ATOM 3183 C CA . ILE A 1 415 ? -9.728 13.179 8.653 1.00 85.50 415 ILE A CA 1
ATOM 3184 C C . ILE A 1 415 ? -9.582 13.328 7.136 1.00 85.50 415 ILE A C 1
ATOM 3186 O O . ILE A 1 415 ? -8.473 13.310 6.608 1.00 85.50 415 ILE A O 1
ATOM 3190 N N . THR A 1 416 ? -10.695 13.572 6.446 1.00 79.19 416 THR A N 1
ATOM 3191 C CA . THR A 1 416 ? -10.735 13.797 4.992 1.00 79.19 416 THR A CA 1
ATOM 3192 C C . THR A 1 416 ? -11.348 15.165 4.715 1.00 79.19 416 THR A C 1
ATOM 3194 O O . THR A 1 416 ? -12.433 15.465 5.201 1.00 79.19 416 THR A O 1
ATOM 3197 N N . GLY A 1 417 ? -10.658 16.044 3.979 1.00 76.50 417 GLY A N 1
ATOM 3198 C CA . GLY A 1 417 ? -11.208 17.356 3.590 1.00 76.50 417 GLY A CA 1
ATOM 3199 C C . GLY A 1 417 ? -11.597 18.283 4.757 1.00 76.50 417 GLY A C 1
ATOM 3200 O O . GLY A 1 417 ? -12.406 19.188 4.577 1.00 76.50 417 GLY A O 1
ATOM 3201 N N . GLY A 1 418 ? -11.044 18.061 5.956 1.00 79.25 418 GLY A N 1
ATOM 3202 C CA . GLY A 1 418 ? -11.400 18.795 7.178 1.00 79.25 418 GLY A CA 1
ATOM 3203 C C . GLY A 1 418 ? -12.612 18.238 7.937 1.00 79.25 418 GLY A C 1
ATOM 3204 O O . GLY A 1 418 ? -12.971 18.793 8.974 1.00 79.25 418 GLY A O 1
ATOM 3205 N N . THR A 1 419 ? -13.220 17.151 7.458 1.00 82.31 419 THR A N 1
ATOM 3206 C CA . THR A 1 419 ? -14.251 16.388 8.174 1.00 82.31 419 THR A CA 1
ATOM 3207 C C . THR A 1 419 ? -13.669 15.114 8.772 1.00 82.31 419 THR A C 1
ATOM 3209 O O . THR A 1 419 ? -12.922 14.404 8.099 1.00 82.31 419 THR A O 1
ATOM 3212 N N . SER A 1 420 ? -14.017 14.833 10.028 1.00 86.81 420 SER A N 1
ATOM 3213 C CA . SER A 1 420 ? -13.656 13.585 10.702 1.00 86.81 420 SER A CA 1
ATOM 3214 C C . SER A 1 420 ? -14.759 12.548 10.524 1.00 86.81 420 SER A C 1
ATOM 3216 O O . SER A 1 420 ? -15.937 12.876 10.659 1.00 86.81 420 SER A O 1
ATOM 3218 N N . THR A 1 421 ? -14.361 11.311 10.264 1.00 88.44 421 THR A N 1
ATOM 3219 C CA . THR A 1 421 ? -15.212 10.118 10.280 1.00 88.44 421 THR A CA 1
ATOM 3220 C C . THR A 1 421 ? -14.656 9.140 11.303 1.00 88.44 421 THR A C 1
ATOM 3222 O O . THR A 1 421 ? -13.437 9.057 11.483 1.00 88.44 421 THR A O 1
ATOM 3225 N N . HIS A 1 422 ? -15.544 8.433 11.999 1.00 92.44 422 HIS A N 1
ATOM 3226 C CA . HIS A 1 422 ? -15.154 7.573 13.109 1.00 92.44 422 HIS A CA 1
ATOM 3227 C C . HIS A 1 422 ? -15.654 6.137 12.963 1.00 92.44 422 HIS A C 1
ATOM 3229 O O . HIS A 1 422 ? -16.767 5.871 12.491 1.00 92.44 422 HIS A O 1
ATOM 3235 N N . VAL A 1 423 ? -14.855 5.209 13.494 1.00 92.25 423 VAL A N 1
ATOM 3236 C CA . VAL A 1 423 ? -15.226 3.805 13.691 1.00 92.25 423 VAL A CA 1
ATOM 3237 C C . VAL A 1 423 ? -14.914 3.386 15.122 1.00 92.25 423 VAL A C 1
ATOM 3239 O O . VAL A 1 423 ? -13.818 3.609 15.633 1.00 92.25 423 VAL A O 1
ATOM 3242 N N . ILE A 1 424 ? -15.879 2.756 15.791 1.00 94.69 424 ILE A N 1
ATOM 3243 C CA . ILE A 1 424 ? -15.711 2.268 17.162 1.00 94.69 424 ILE A CA 1
ATOM 3244 C C . ILE A 1 424 ? -15.530 0.758 17.156 1.00 94.69 424 ILE A C 1
ATOM 3246 O O . ILE A 1 424 ? -16.377 0.017 16.654 1.00 94.69 424 ILE A O 1
ATOM 3250 N N . TYR A 1 425 ? -14.489 0.302 17.845 1.00 94.75 425 TYR A N 1
ATOM 3251 C CA . TYR A 1 425 ? -14.243 -1.101 18.135 1.00 94.75 425 TYR A CA 1
ATOM 3252 C C . TYR A 1 425 ? -14.308 -1.372 19.638 1.00 94.75 425 TYR A C 1
ATOM 3254 O O . TYR A 1 425 ? -13.789 -0.611 20.455 1.00 94.75 425 TYR A O 1
ATOM 3262 N N . LEU A 1 426 ? -14.90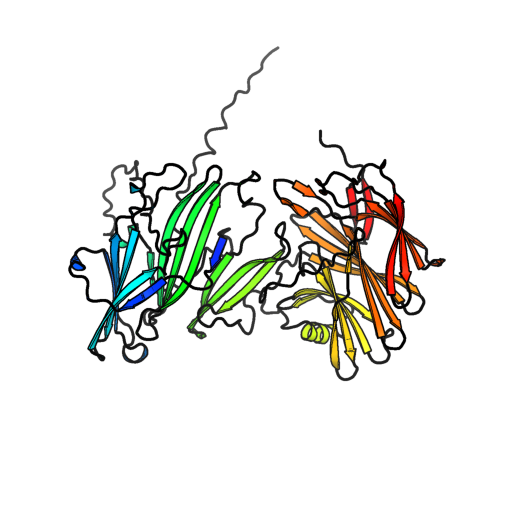2 -2.500 20.020 1.00 96.25 426 LEU A N 1
ATOM 3263 C CA . LEU A 1 426 ? -14.779 -3.051 21.369 1.00 96.25 426 LEU A CA 1
ATOM 3264 C C . LEU A 1 426 ? -13.787 -4.203 21.339 1.00 96.25 426 LEU A C 1
ATOM 3266 O O . LEU A 1 426 ? -14.021 -5.183 20.642 1.00 96.25 426 LEU A O 1
ATOM 3270 N N . ILE A 1 427 ? -12.701 -4.098 22.097 1.00 96.88 427 ILE A N 1
ATOM 3271 C CA . ILE A 1 427 ? -11.601 -5.065 22.109 1.00 96.88 427 ILE A CA 1
ATOM 3272 C C . ILE A 1 427 ? -11.511 -5.671 23.498 1.00 96.88 427 ILE A C 1
ATOM 3274 O O . ILE A 1 427 ? -11.503 -4.952 24.493 1.00 96.88 427 ILE A O 1
ATOM 3278 N N . GLY A 1 428 ? -11.456 -6.994 23.585 1.00 96.12 428 GLY A N 1
ATOM 3279 C CA . GLY A 1 428 ? -11.290 -7.673 24.860 1.00 96.12 428 GLY A CA 1
ATOM 3280 C C . GLY A 1 428 ? -10.034 -8.524 24.883 1.00 96.12 428 GLY A C 1
ATOM 3281 O O . GLY A 1 428 ? -9.669 -9.156 23.888 1.00 96.12 428 GLY A O 1
ATOM 3282 N N . LEU A 1 429 ? -9.362 -8.522 26.031 1.00 96.38 429 LEU A N 1
ATOM 3283 C CA . LEU A 1 429 ? -8.162 -9.306 26.291 1.00 96.38 429 LEU A CA 1
ATOM 3284 C C . LEU A 1 429 ? -8.292 -9.972 27.656 1.00 96.38 429 LEU A C 1
ATOM 3286 O O . LEU A 1 429 ? -8.503 -9.295 28.655 1.00 96.38 429 LEU A O 1
ATOM 3290 N N . GLN A 1 430 ? -8.133 -11.289 27.715 1.00 94.75 430 GLN A N 1
ATOM 3291 C CA . GLN A 1 430 ? -8.131 -12.048 28.965 1.00 94.75 430 GLN A CA 1
ATOM 3292 C C . GLN A 1 430 ? -7.035 -13.102 28.906 1.00 94.75 430 GLN A C 1
ATOM 3294 O O . GLN A 1 430 ? -6.960 -13.874 27.952 1.00 94.75 430 GLN A O 1
ATOM 3299 N N . ALA A 1 431 ? -6.205 -13.177 29.939 1.00 91.06 431 ALA A N 1
ATOM 3300 C CA . ALA A 1 431 ? -5.324 -14.317 30.131 1.00 91.06 431 ALA A CA 1
ATOM 3301 C C . ALA A 1 431 ? -6.045 -15.361 30.985 1.00 91.06 431 ALA A C 1
ATOM 3303 O O . ALA A 1 431 ? -6.560 -15.040 32.050 1.00 91.06 431 ALA A O 1
ATOM 3304 N N . LYS A 1 432 ? -6.106 -16.614 30.532 1.00 85.50 432 LYS A N 1
ATOM 3305 C CA . LYS A 1 432 ? -6.684 -17.713 31.312 1.00 85.50 432 LYS A CA 1
ATOM 3306 C C . LYS A 1 432 ? -5.910 -18.995 31.056 1.00 85.50 432 LYS A C 1
ATOM 3308 O O . LYS A 1 432 ? -5.635 -19.338 29.911 1.00 85.50 432 LYS A O 1
ATOM 3313 N N . ASP A 1 433 ? -5.522 -19.683 32.129 1.00 82.69 433 ASP A N 1
ATOM 3314 C CA . ASP A 1 433 ? -4.701 -20.904 32.089 1.00 82.69 433 ASP A CA 1
ATOM 3315 C C . ASP A 1 433 ? -3.414 -20.745 31.244 1.00 82.69 433 ASP A C 1
ATOM 3317 O O . ASP A 1 433 ? -3.002 -21.649 30.519 1.00 82.69 433 ASP A O 1
ATOM 3321 N N . GLY A 1 434 ? -2.791 -19.562 31.288 1.00 78.00 434 GLY A N 1
ATOM 3322 C CA . GLY A 1 434 ? -1.584 -19.250 30.510 1.00 78.00 434 GLY A CA 1
ATOM 3323 C C . GLY A 1 434 ? -1.815 -18.985 29.016 1.00 78.00 434 GLY A C 1
ATOM 3324 O O . GLY A 1 434 ? -0.847 -18.729 28.302 1.00 78.00 434 GLY A O 1
ATOM 3325 N N . SER A 1 435 ? -3.067 -19.004 28.550 1.00 84.50 435 SER A N 1
ATOM 3326 C CA . SER A 1 435 ? -3.452 -18.679 27.173 1.00 84.50 435 SER A CA 1
ATOM 3327 C C . SER A 1 435 ? -4.112 -17.305 27.101 1.00 84.50 435 SER A C 1
ATOM 3329 O O . SER A 1 435 ? -4.905 -16.946 27.970 1.00 84.50 435 SER A O 1
ATOM 3331 N N . LEU A 1 436 ? -3.792 -16.536 26.061 1.00 91.50 436 LEU A N 1
ATOM 3332 C CA . LEU A 1 436 ? -4.435 -15.253 25.793 1.00 91.50 436 LEU A CA 1
ATOM 3333 C C . LEU A 1 436 ? -5.681 -15.472 24.930 1.00 91.50 436 LEU A C 1
ATOM 3335 O O . LEU A 1 436 ? -5.595 -16.051 23.851 1.00 91.50 436 LEU A O 1
ATOM 3339 N N . VAL A 1 437 ? -6.822 -14.978 25.397 1.00 93.12 437 VAL A N 1
ATOM 3340 C CA . VAL A 1 437 ? -8.072 -14.898 24.642 1.00 93.12 437 VAL A CA 1
ATOM 3341 C C . VAL A 1 437 ? -8.296 -13.450 24.258 1.00 93.12 437 VAL A C 1
ATOM 3343 O O . VAL A 1 437 ? -8.292 -12.567 25.117 1.00 93.12 437 VAL A O 1
ATOM 3346 N N . THR A 1 438 ? -8.486 -13.209 22.965 1.00 94.50 438 THR A N 1
ATOM 3347 C CA . THR A 1 438 ? -8.722 -11.870 22.443 1.00 94.50 438 THR A CA 1
ATOM 3348 C C . THR A 1 438 ? -9.650 -11.904 21.242 1.00 94.50 438 THR A C 1
ATOM 3350 O O . THR A 1 438 ? -9.574 -12.819 20.425 1.00 94.50 438 THR A O 1
ATOM 3353 N N . ASN A 1 439 ? -10.549 -10.928 21.171 1.00 94.75 439 ASN A N 1
ATOM 3354 C CA . ASN A 1 439 ? -11.300 -10.599 19.971 1.00 94.75 439 ASN A CA 1
ATOM 3355 C C . ASN A 1 439 ? -11.761 -9.136 20.014 1.00 94.75 439 ASN A C 1
ATOM 3357 O O . ASN A 1 439 ? -11.763 -8.502 21.074 1.00 94.75 439 ASN A O 1
ATOM 3361 N N . ALA A 1 440 ? -12.163 -8.627 18.857 1.00 94.38 440 ALA A N 1
ATOM 3362 C CA . ALA A 1 440 ? -12.733 -7.304 18.686 1.00 94.38 440 ALA A CA 1
ATOM 3363 C C . ALA A 1 440 ? -14.114 -7.366 18.015 1.00 94.38 440 ALA A C 1
ATOM 3365 O O . ALA A 1 440 ? -14.456 -8.354 17.365 1.00 94.38 440 ALA A O 1
ATOM 3366 N N . VAL A 1 441 ? -14.908 -6.312 18.191 1.00 93.12 441 VAL A N 1
ATOM 3367 C CA . VAL A 1 441 ? -16.213 -6.112 17.544 1.00 93.12 441 VAL A CA 1
ATOM 3368 C C . VAL A 1 441 ? -16.245 -4.713 16.954 1.00 93.12 441 VAL A C 1
ATOM 3370 O O . VAL A 1 441 ? -16.092 -3.760 17.721 1.00 93.12 441 VAL A O 1
ATOM 3373 N N . ARG A 1 442 ? -16.470 -4.569 15.643 1.00 92.19 442 ARG A N 1
ATOM 3374 C CA . ARG A 1 442 ? -16.784 -3.263 15.042 1.00 92.19 442 ARG A CA 1
ATOM 3375 C C . ARG A 1 442 ? -18.210 -2.903 15.442 1.00 92.19 442 ARG A C 1
ATOM 3377 O O . ARG A 1 442 ? -19.166 -3.542 15.013 1.00 92.19 442 ARG A O 1
ATOM 3384 N N . LEU A 1 443 ? -18.337 -1.960 16.370 1.00 93.88 443 LEU A N 1
ATOM 3385 C CA . LEU A 1 443 ? -19.592 -1.639 17.041 1.00 93.88 443 LEU A CA 1
ATOM 3386 C C . LEU A 1 443 ? -20.430 -0.655 16.228 1.00 93.88 443 LEU A C 1
ATOM 3388 O O . LEU A 1 443 ? -21.637 -0.841 16.108 1.00 93.88 443 LEU A O 1
ATOM 3392 N N . ALA A 1 444 ? -19.809 0.416 15.746 1.00 93.06 444 ALA A N 1
ATOM 3393 C CA . ALA A 1 444 ? -20.488 1.486 15.035 1.00 93.06 444 ALA A CA 1
ATOM 3394 C C . ALA A 1 444 ? -19.514 2.214 14.112 1.00 93.06 444 ALA A C 1
ATOM 3396 O O . ALA A 1 444 ? -18.310 2.239 14.371 1.00 93.06 444 ALA A O 1
ATOM 3397 N N . SER A 1 445 ? -20.054 2.812 13.058 1.00 90.19 445 SER A N 1
ATOM 3398 C CA . SER A 1 445 ? -19.304 3.562 12.060 1.00 90.19 445 SER A CA 1
ATOM 3399 C C . SER A 1 445 ? -20.157 4.710 11.523 1.00 90.19 445 SER A C 1
ATOM 3401 O O . SER A 1 445 ? -21.371 4.548 11.372 1.00 90.19 445 SER A O 1
ATOM 3403 N N . GLU A 1 446 ? -19.529 5.865 11.299 1.00 88.69 446 GLU A N 1
ATOM 3404 C CA . GLU A 1 446 ? -20.116 6.994 10.556 1.00 88.69 446 GLU A CA 1
ATOM 3405 C C . GLU A 1 446 ? -19.871 6.895 9.050 1.00 88.69 446 GLU A C 1
ATOM 3407 O O . GLU A 1 446 ? -20.424 7.689 8.291 1.00 88.69 446 GLU A O 1
ATOM 3412 N N . SER A 1 447 ? -19.007 5.973 8.628 1.00 78.31 447 SER A N 1
ATOM 3413 C CA . SER A 1 447 ? -18.582 5.885 7.247 1.00 78.31 447 SER A CA 1
ATOM 3414 C C . SER A 1 447 ? -19.615 5.173 6.380 1.00 78.31 447 SER A C 1
ATOM 3416 O O . SER A 1 447 ? -20.421 4.351 6.835 1.00 78.31 447 SER A O 1
ATOM 3418 N N . THR A 1 448 ? -19.588 5.533 5.105 1.00 76.56 448 THR A N 1
ATOM 3419 C CA . THR A 1 448 ? -20.336 4.882 4.040 1.00 76.56 448 THR A CA 1
ATOM 3420 C C . THR A 1 448 ? -19.346 4.453 2.982 1.00 76.56 448 THR A C 1
ATOM 3422 O O . THR A 1 448 ? -18.526 5.252 2.533 1.00 76.56 448 THR A O 1
ATOM 3425 N N . THR A 1 449 ? -19.449 3.205 2.552 1.00 70.50 449 THR A N 1
ATOM 3426 C CA . THR A 1 449 ? -18.617 2.682 1.477 1.00 70.50 449 THR A CA 1
ATOM 3427 C C . THR A 1 449 ? -19.392 2.808 0.179 1.00 70.50 449 THR A C 1
ATOM 3429 O O . THR A 1 449 ? -20.577 2.455 0.096 1.00 70.50 449 THR A O 1
ATOM 3432 N N . TYR A 1 450 ? -18.734 3.325 -0.853 1.00 68.00 450 TYR A N 1
ATOM 3433 C CA . TYR A 1 450 ? -19.286 3.264 -2.195 1.00 68.00 450 TYR A CA 1
ATOM 3434 C C . TYR A 1 450 ? -19.432 1.790 -2.613 1.00 68.00 450 TYR A C 1
ATOM 3436 O O . TYR A 1 450 ? -18.553 0.972 -2.387 1.00 68.00 450 TYR A O 1
ATOM 3444 N N . MET A 1 451 ? -20.576 1.417 -3.175 1.00 65.56 451 MET A N 1
ATOM 3445 C CA . MET A 1 451 ? -20.913 0.039 -3.559 1.00 65.56 451 MET A CA 1
ATOM 3446 C C . MET A 1 451 ? -21.056 -0.123 -5.079 1.00 65.56 451 MET A C 1
ATOM 3448 O O . MET A 1 451 ? -21.487 -1.172 -5.560 1.00 65.56 451 MET A O 1
ATOM 3452 N N . GLY A 1 452 ? -20.685 0.908 -5.843 1.00 62.41 452 GLY A N 1
ATOM 3453 C CA . GLY A 1 452 ? -20.834 0.966 -7.294 1.00 62.41 452 GLY A CA 1
ATOM 3454 C C . GLY A 1 452 ? -22.113 1.676 -7.745 1.00 62.41 452 GLY A C 1
ATOM 3455 O O . GLY A 1 452 ? -23.059 1.853 -6.983 1.00 62.41 452 GLY A O 1
ATOM 3456 N N . CYS A 1 453 ? -22.167 2.071 -9.021 1.00 66.44 453 CYS A N 1
ATOM 3457 C CA . CYS A 1 453 ? -23.364 2.640 -9.660 1.00 66.44 453 CYS A CA 1
ATOM 3458 C C . CYS A 1 453 ? -23.938 3.918 -9.006 1.00 66.44 453 CYS A C 1
ATOM 3460 O O . CYS A 1 453 ? -25.153 4.122 -9.022 1.00 66.44 453 CYS A O 1
ATOM 3462 N N . GLY A 1 454 ? -23.102 4.787 -8.434 1.00 63.31 454 GLY A N 1
ATOM 3463 C CA . GLY A 1 454 ? -23.577 5.991 -7.735 1.00 63.31 454 GLY A CA 1
ATOM 3464 C C . GLY A 1 454 ? -24.227 5.698 -6.377 1.00 63.31 454 GLY A C 1
ATOM 3465 O O . GLY A 1 454 ? -24.900 6.568 -5.829 1.00 63.31 454 GLY A O 1
ATOM 3466 N N . PHE A 1 455 ? -24.082 4.476 -5.856 1.00 67.62 455 PHE A N 1
ATOM 3467 C CA . PHE A 1 455 ? -24.680 4.052 -4.599 1.00 67.62 455 PHE A CA 1
ATOM 3468 C C . PHE A 1 455 ? -23.620 3.925 -3.504 1.00 67.62 455 PHE A C 1
ATOM 3470 O O . PHE A 1 455 ? -22.634 3.213 -3.662 1.00 67.62 455 PHE A O 1
ATOM 3477 N N . GLU A 1 456 ? -23.858 4.590 -2.380 1.00 73.62 456 GLU A N 1
ATOM 3478 C CA . GLU A 1 456 ? -23.096 4.455 -1.139 1.00 73.62 456 GLU A CA 1
ATOM 3479 C C . GLU A 1 456 ? -23.995 3.838 -0.070 1.00 73.62 456 GLU A C 1
ATOM 3481 O O . GLU A 1 456 ? -25.211 4.062 -0.058 1.00 73.62 456 GLU A O 1
ATOM 3486 N N . GLY A 1 457 ? -23.415 3.087 0.859 1.00 74.19 457 GLY A N 1
ATOM 3487 C CA . GLY A 1 457 ? -24.168 2.630 2.019 1.00 74.19 457 GLY A CA 1
ATOM 3488 C C . GLY A 1 457 ? -23.301 2.332 3.224 1.00 74.19 457 GLY A C 1
ATOM 3489 O O . GLY A 1 457 ? -22.092 2.146 3.132 1.00 74.19 457 GLY A O 1
ATOM 3490 N N . ALA A 1 458 ? -23.957 2.352 4.376 1.00 79.88 458 ALA A N 1
ATOM 3491 C CA . ALA A 1 458 ? -23.333 2.153 5.671 1.00 79.88 458 ALA A CA 1
ATOM 3492 C C . ALA A 1 458 ? -23.311 0.675 6.064 1.00 79.88 458 ALA A C 1
ATOM 3494 O O . ALA A 1 458 ? -24.272 -0.057 5.812 1.00 79.88 458 ALA A O 1
ATOM 3495 N N . ASP A 1 459 ? -22.265 0.271 6.778 1.00 80.38 459 ASP A N 1
ATOM 3496 C CA . ASP A 1 459 ? -22.208 -1.016 7.462 1.00 80.38 459 ASP A CA 1
ATOM 3497 C C . ASP A 1 459 ? -23.264 -1.140 8.567 1.00 80.38 459 ASP A C 1
ATOM 3499 O O . ASP A 1 459 ? -23.852 -0.164 9.045 1.00 80.38 459 ASP A O 1
ATOM 3503 N N . ALA A 1 460 ? -23.494 -2.374 9.023 1.00 86.94 460 ALA A N 1
ATOM 3504 C CA . ALA A 1 460 ? -24.308 -2.595 10.209 1.00 86.94 460 ALA A CA 1
ATOM 3505 C C . ALA A 1 460 ? -23.695 -1.866 11.417 1.00 86.94 460 ALA A C 1
ATOM 3507 O O . ALA A 1 460 ? -22.526 -2.056 11.753 1.00 86.94 460 ALA A O 1
ATOM 3508 N N . THR A 1 461 ? -24.498 -1.046 12.094 1.00 91.56 461 THR A N 1
ATOM 3509 C CA . THR A 1 461 ? -23.999 -0.078 13.078 1.00 91.56 461 THR A CA 1
ATOM 3510 C C . THR A 1 461 ? -24.885 -0.037 14.318 1.00 91.56 461 THR A C 1
ATOM 3512 O O . THR A 1 461 ? -26.120 -0.088 14.242 1.00 91.56 461 THR A O 1
ATOM 3515 N N . ALA A 1 462 ? -24.273 0.033 15.498 1.00 93.69 462 ALA A N 1
ATOM 3516 C CA . ALA A 1 462 ? -25.003 0.231 16.738 1.00 93.69 462 ALA A CA 1
ATOM 3517 C C . ALA A 1 462 ? -25.448 1.695 16.861 1.00 93.69 462 ALA A C 1
ATOM 3519 O O . ALA A 1 462 ? -24.638 2.602 17.004 1.00 93.69 462 ALA A O 1
ATOM 3520 N N . VAL A 1 463 ? -26.761 1.918 16.895 1.00 93.12 463 VAL A N 1
ATOM 3521 C CA . VAL A 1 463 ? -27.382 3.233 17.140 1.00 93.12 463 VAL A CA 1
ATOM 3522 C C . VAL A 1 463 ? -27.602 3.507 18.634 1.00 93.12 463 VAL A C 1
ATOM 3524 O O . VAL A 1 463 ? -28.062 4.580 19.025 1.00 93.12 463 VAL A O 1
ATOM 3527 N N . ASN A 1 464 ? -27.347 2.505 19.479 1.00 91.12 464 ASN A N 1
ATOM 3528 C CA . ASN A 1 464 ? -27.339 2.613 20.934 1.00 91.12 464 ASN A CA 1
ATOM 3529 C C . ASN A 1 464 ? -26.426 1.528 21.524 1.00 91.12 464 ASN A C 1
ATOM 3531 O O . ASN A 1 464 ? -26.525 0.360 21.138 1.00 91.12 464 ASN A O 1
ATOM 3535 N N . PHE A 1 465 ? -25.592 1.914 22.488 1.00 93.75 465 PHE A N 1
ATOM 3536 C CA . PHE A 1 465 ? -24.772 1.023 23.299 1.00 93.75 465 PHE A CA 1
ATOM 3537 C C . PHE A 1 465 ? -24.821 1.474 24.762 1.00 93.75 465 PHE A C 1
ATOM 3539 O O . PHE A 1 465 ? -24.486 2.615 25.079 1.00 93.75 465 PHE A O 1
ATOM 3546 N N . HIS A 1 466 ? -25.200 0.569 25.666 1.00 93.25 466 HIS A N 1
ATOM 3547 C CA . HIS A 1 466 ? -25.192 0.839 27.102 1.00 93.25 466 HIS A CA 1
ATOM 3548 C C . HIS A 1 466 ? -24.607 -0.341 27.876 1.00 93.25 466 HIS A C 1
ATOM 3550 O O . HIS A 1 466 ? -25.215 -1.411 27.937 1.00 93.25 466 HIS A O 1
ATOM 3556 N N . TRP A 1 467 ? -23.423 -0.139 28.459 1.00 93.50 467 TRP A N 1
ATOM 3557 C CA . TRP A 1 467 ? -22.732 -1.141 29.267 1.00 93.50 467 TRP A CA 1
ATOM 3558 C C . TRP A 1 467 ? -23.312 -1.231 30.684 1.00 93.50 467 TRP A C 1
ATOM 3560 O O . TRP A 1 467 ? -23.479 -0.221 31.363 1.00 93.50 467 TRP A O 1
ATOM 3570 N N . MET A 1 468 ? -23.556 -2.455 31.148 1.00 92.19 468 MET A N 1
ATOM 3571 C CA . MET A 1 468 ? -24.039 -2.780 32.489 1.00 92.19 468 MET A CA 1
ATOM 3572 C C . MET A 1 468 ? -22.979 -3.616 33.212 1.00 92.19 468 MET A C 1
ATOM 3574 O O . MET A 1 468 ? -22.854 -4.823 32.984 1.00 92.19 468 MET A O 1
ATOM 3578 N N . SER A 1 469 ? -22.211 -2.969 34.093 1.00 85.19 469 SER A N 1
ATOM 3579 C CA . SER A 1 469 ? -21.058 -3.579 34.768 1.00 85.19 469 SER A CA 1
ATOM 3580 C C . SER A 1 469 ? -21.410 -4.841 35.558 1.00 85.19 469 SER A C 1
ATOM 3582 O O . SER A 1 469 ? -20.694 -5.830 35.457 1.00 85.19 469 SER A O 1
ATOM 3584 N N . ASP A 1 470 ? -22.543 -4.858 36.264 1.00 84.69 470 ASP A N 1
ATOM 3585 C CA . ASP A 1 470 ? -22.952 -6.006 37.091 1.00 84.69 470 ASP A CA 1
ATOM 3586 C C . ASP A 1 470 ? -23.240 -7.274 36.266 1.00 84.69 470 ASP A C 1
ATOM 3588 O O . ASP A 1 470 ? -23.140 -8.396 36.765 1.00 84.69 470 ASP A O 1
ATOM 3592 N N . GLU A 1 471 ? -23.576 -7.114 34.983 1.00 85.69 471 GLU A N 1
ATOM 3593 C CA . GLU A 1 471 ? -23.885 -8.221 34.075 1.00 85.69 471 GLU A CA 1
ATOM 3594 C C . GLU A 1 471 ? -22.734 -8.568 33.125 1.00 85.69 471 GLU A C 1
ATOM 3596 O O . GLU A 1 471 ? -22.817 -9.567 32.397 1.00 85.69 471 GLU A O 1
ATOM 3601 N N . ASN A 1 472 ? -21.673 -7.753 33.116 1.00 87.69 472 ASN A N 1
ATOM 3602 C CA . ASN A 1 472 ? -20.578 -7.819 32.148 1.00 87.69 472 ASN A CA 1
ATOM 3603 C C . ASN A 1 472 ? -21.084 -7.858 30.695 1.00 87.69 472 ASN A C 1
ATOM 3605 O O . ASN A 1 472 ? -20.606 -8.633 29.857 1.00 87.69 472 ASN A O 1
ATOM 3609 N N . ALA A 1 473 ? -22.119 -7.064 30.421 1.00 93.38 473 ALA A N 1
ATOM 3610 C CA . ALA A 1 473 ? -22.827 -7.053 29.154 1.00 93.38 473 ALA A CA 1
ATOM 3611 C C . ALA A 1 473 ? -23.321 -5.648 28.807 1.00 93.38 473 ALA A C 1
ATOM 3613 O O . ALA A 1 473 ? -23.558 -4.829 29.688 1.00 93.38 473 ALA A O 1
ATOM 3614 N N . ALA A 1 474 ? -23.546 -5.401 27.524 1.00 93.81 474 ALA A N 1
ATOM 3615 C CA . ALA A 1 474 ? -24.224 -4.229 27.011 1.00 93.81 474 ALA A CA 1
ATOM 3616 C C . ALA A 1 474 ? -25.552 -4.597 26.361 1.00 93.81 474 ALA A C 1
ATOM 3618 O O . ALA A 1 474 ? -25.659 -5.614 25.668 1.00 93.81 474 ALA A O 1
ATOM 3619 N N . THR A 1 475 ? -26.545 -3.728 26.523 1.00 95.25 475 THR A N 1
ATOM 3620 C CA . THR A 1 475 ? -27.666 -3.675 25.583 1.00 95.25 475 THR A CA 1
ATOM 3621 C C . THR A 1 475 ? -27.217 -2.932 24.335 1.00 95.25 475 THR A C 1
ATOM 3623 O O . THR A 1 475 ? -26.605 -1.866 24.441 1.00 95.25 475 THR A O 1
ATOM 3626 N N . VAL A 1 476 ? -27.531 -3.487 23.169 1.00 95.06 476 VAL A N 1
ATOM 3627 C CA . VAL A 1 476 ? -27.231 -2.875 21.872 1.00 95.06 476 VAL A CA 1
ATOM 3628 C C . VAL A 1 476 ? -28.497 -2.767 21.043 1.00 95.06 476 VAL A C 1
ATOM 3630 O O . VAL A 1 476 ? -29.330 -3.674 21.071 1.00 95.06 476 VAL A O 1
ATOM 3633 N N . ARG A 1 477 ? -28.619 -1.675 20.292 1.00 94.56 477 ARG A N 1
ATOM 3634 C CA . ARG A 1 477 ? -29.583 -1.549 19.198 1.00 94.56 477 ARG A CA 1
ATOM 3635 C C . ARG A 1 477 ? -28.811 -1.369 17.913 1.00 94.56 477 ARG A C 1
ATOM 3637 O O . ARG A 1 477 ? -28.034 -0.425 17.816 1.00 94.56 477 ARG A O 1
ATOM 3644 N N . VAL A 1 478 ? -29.041 -2.243 16.948 1.00 92.38 478 VAL A N 1
ATOM 3645 C CA . VAL A 1 478 ? -28.269 -2.306 15.709 1.00 92.38 478 VAL A CA 1
ATOM 3646 C C . VAL A 1 478 ? -29.182 -2.013 14.535 1.00 92.38 478 VAL A C 1
ATOM 3648 O O . VAL A 1 478 ? -30.272 -2.579 14.439 1.00 92.38 478 VAL A O 1
ATOM 3651 N N . GLN A 1 479 ? -28.740 -1.109 13.668 1.00 90.31 479 GLN A N 1
ATOM 3652 C CA . GLN A 1 479 ? -29.292 -0.931 12.335 1.00 90.31 479 GLN A CA 1
ATOM 3653 C C . GLN A 1 479 ? -28.513 -1.843 11.371 1.00 90.31 479 GLN A C 1
ATOM 3655 O O . GLN A 1 479 ? -27.294 -1.958 11.507 1.00 90.31 479 GLN A O 1
ATOM 3660 N N . PRO A 1 480 ? -29.189 -2.530 10.440 1.00 85.31 480 PRO A N 1
ATOM 3661 C CA . PRO A 1 480 ? -28.534 -3.369 9.440 1.00 85.31 480 PRO A CA 1
ATOM 3662 C C . PRO A 1 480 ? -27.738 -2.538 8.429 1.00 85.31 480 PRO A C 1
ATOM 3664 O O . PRO A 1 480 ? -27.965 -1.337 8.295 1.00 85.31 480 PRO A O 1
ATOM 3667 N N . GLN A 1 481 ? -26.863 -3.218 7.691 1.00 81.94 481 GLN A N 1
ATOM 3668 C CA . GLN A 1 481 ? -26.135 -2.653 6.559 1.00 81.94 481 GLN A CA 1
ATOM 3669 C C . GLN A 1 481 ? -27.100 -2.126 5.483 1.00 81.94 481 GLN A C 1
ATOM 3671 O O . GLN A 1 481 ? -28.119 -2.755 5.172 1.00 81.94 481 GLN A O 1
ATOM 3676 N N . GLU A 1 482 ? -26.787 -0.963 4.920 1.00 76.56 482 GLU A N 1
ATOM 3677 C CA . GLU A 1 482 ? -27.516 -0.365 3.803 1.00 76.56 482 GLU A CA 1
ATOM 3678 C C . GLU A 1 482 ? -27.074 -1.027 2.499 1.00 76.56 482 GLU A C 1
ATOM 3680 O O . GLU A 1 482 ? -25.913 -1.377 2.347 1.00 76.56 482 GLU A O 1
ATOM 3685 N N . GLY A 1 483 ? -27.988 -1.230 1.547 1.00 58.31 483 GLY A N 1
ATOM 3686 C CA . GLY A 1 483 ? -27.596 -1.818 0.262 1.00 58.31 483 GLY A CA 1
ATOM 3687 C C . GLY A 1 483 ? -27.609 -3.338 0.177 1.00 58.31 483 GLY A C 1
ATOM 3688 O O . GLY A 1 483 ? -27.008 -3.891 -0.733 1.00 58.31 483 GLY A O 1
ATOM 3689 N N . SER A 1 484 ? -28.374 -4.025 1.026 1.00 47.28 484 SER A N 1
ATOM 3690 C CA . SER A 1 484 ? -28.861 -5.372 0.700 1.00 47.28 484 SER A CA 1
ATOM 3691 C C . SER A 1 484 ? -30.121 -5.299 -0.183 1.00 47.28 484 SER A C 1
ATOM 3693 O O . SER A 1 484 ? -31.224 -5.215 0.369 1.00 47.28 484 SER A O 1
ATOM 3695 N N . PRO A 1 485 ? -30.041 -5.341 -1.531 1.00 43.31 485 PRO A N 1
ATOM 3696 C CA . PRO A 1 485 ? -31.200 -5.747 -2.309 1.00 43.31 485 PRO A CA 1
ATOM 3697 C C . PRO A 1 485 ? -30.948 -7.011 -3.141 1.00 43.31 485 PRO A C 1
ATOM 3699 O O . PRO A 1 485 ? -29.861 -7.255 -3.645 1.00 43.31 485 PRO A O 1
ATOM 3702 N N . ALA A 1 486 ? -32.059 -7.720 -3.364 1.00 38.75 486 ALA A N 1
ATOM 3703 C CA . ALA A 1 486 ? -32.301 -8.701 -4.424 1.00 38.75 486 ALA A CA 1
ATOM 3704 C C . ALA A 1 486 ? -31.930 -10.174 -4.167 1.00 38.75 486 ALA A C 1
ATOM 3706 O O . ALA A 1 486 ? -31.271 -10.800 -4.981 1.00 38.75 486 ALA A O 1
ATOM 3707 N N . ASP A 1 487 ? -32.526 -10.768 -3.128 1.00 35.09 487 ASP A N 1
ATOM 3708 C CA . ASP A 1 487 ? -33.206 -12.066 -3.295 1.00 35.09 487 ASP A CA 1
ATOM 3709 C C . ASP A 1 487 ? -34.449 -12.181 -2.389 1.00 35.09 487 ASP A C 1
ATOM 3711 O O . ASP A 1 487 ? -34.647 -13.108 -1.612 1.00 35.09 487 ASP A O 1
ATOM 3715 N N . GLY A 1 488 ? -35.334 -11.185 -2.493 1.00 38.84 488 GLY A N 1
ATOM 3716 C CA . GLY A 1 488 ? -36.781 -11.344 -2.298 1.00 38.84 488 GLY A CA 1
ATOM 3717 C C . GLY A 1 488 ? -37.345 -11.791 -0.941 1.00 38.84 488 GLY A C 1
ATOM 3718 O O . GLY A 1 488 ? -38.571 -11.849 -0.837 1.00 38.84 488 GLY A O 1
ATOM 3719 N N . LYS A 1 489 ? -36.556 -12.097 0.094 1.00 40.16 489 LYS A N 1
ATOM 3720 C CA . LYS A 1 489 ? -37.062 -12.470 1.425 1.00 40.16 489 LYS A CA 1
ATOM 3721 C C . LYS A 1 489 ? -36.101 -11.976 2.503 1.00 40.16 489 LYS A C 1
ATOM 3723 O O . LYS A 1 489 ? -34.930 -12.312 2.474 1.00 40.16 489 LYS A O 1
ATOM 3728 N N . ASP A 1 490 ? -36.646 -11.200 3.431 1.00 45.59 490 ASP A N 1
ATOM 3729 C CA . ASP A 1 490 ? -35.999 -10.602 4.604 1.00 45.59 490 ASP A CA 1
ATOM 3730 C C . ASP A 1 490 ? -35.222 -9.311 4.312 1.00 45.59 490 ASP A C 1
ATOM 3732 O O . ASP A 1 490 ? -34.001 -9.272 4.205 1.00 45.59 490 ASP A O 1
ATOM 3736 N N . GLN A 1 491 ? -35.965 -8.199 4.252 1.00 54.78 491 GLN A N 1
ATOM 3737 C CA . GLN A 1 491 ? -35.396 -6.891 4.572 1.00 54.78 491 GLN A CA 1
ATOM 3738 C C . GLN A 1 491 ? -34.702 -7.035 5.931 1.00 54.78 491 GLN A C 1
ATOM 3740 O O . GLN A 1 491 ? -35.367 -7.346 6.923 1.00 54.78 491 GLN A O 1
ATOM 3745 N N . ALA A 1 492 ? -33.382 -6.857 5.981 1.00 69.62 492 ALA A N 1
ATOM 3746 C CA . ALA A 1 492 ? -32.690 -6.804 7.254 1.00 69.62 492 ALA A CA 1
ATOM 3747 C C . ALA A 1 492 ? -33.347 -5.678 8.070 1.00 69.62 492 ALA A C 1
ATOM 3749 O O . ALA A 1 492 ? -33.485 -4.550 7.599 1.00 69.62 492 ALA A O 1
ATOM 3750 N N . CYS A 1 493 ? -33.866 -6.016 9.248 1.00 82.19 493 CYS A N 1
ATOM 3751 C CA . CYS A 1 493 ? -34.509 -5.070 10.149 1.00 82.19 493 CYS A CA 1
ATOM 3752 C C . CYS A 1 493 ? -33.511 -4.625 11.211 1.00 82.19 493 CYS A C 1
ATOM 3754 O O . CYS A 1 493 ? -32.635 -5.398 11.603 1.00 82.19 493 CYS A O 1
ATOM 3756 N N . SER A 1 494 ? -33.695 -3.422 11.754 1.00 89.50 494 SER A N 1
ATOM 3757 C CA . SER A 1 494 ? -33.047 -3.059 13.016 1.00 89.50 494 SER A CA 1
ATOM 3758 C C . SER A 1 494 ? -33.425 -4.057 14.112 1.00 89.50 494 SER A C 1
ATOM 3760 O O . SER A 1 494 ? -34.515 -4.630 14.081 1.00 89.50 494 SER A O 1
ATOM 3762 N N . TRP A 1 495 ? -32.556 -4.261 15.097 1.00 92.00 495 TRP A N 1
ATOM 3763 C CA . TRP A 1 495 ? -32.802 -5.210 16.182 1.00 92.00 495 TRP A CA 1
ATOM 3764 C C . TRP A 1 495 ? -32.160 -4.778 17.495 1.00 92.00 495 TRP A C 1
ATOM 3766 O O . TRP A 1 495 ? -31.147 -4.082 17.519 1.00 92.00 495 TRP A O 1
ATOM 3776 N N . ASP A 1 496 ? -32.756 -5.226 18.596 1.00 93.88 496 ASP A N 1
ATOM 3777 C CA . ASP A 1 496 ? -32.184 -5.094 19.934 1.00 93.88 496 ASP A CA 1
ATOM 3778 C C . ASP A 1 496 ? -31.519 -6.413 20.334 1.00 93.88 496 ASP A C 1
ATOM 3780 O O . ASP A 1 496 ? -32.017 -7.515 20.061 1.00 93.88 496 ASP A O 1
ATOM 3784 N N . GLY A 1 497 ? -30.382 -6.310 21.011 1.00 93.06 497 GLY A N 1
ATOM 3785 C CA . GLY A 1 497 ? -29.605 -7.457 21.443 1.00 93.06 497 GLY A CA 1
ATOM 3786 C C . GLY A 1 497 ? -28.794 -7.210 22.703 1.00 93.06 497 GLY A C 1
ATOM 3787 O O . GLY A 1 497 ? -28.851 -6.153 23.334 1.00 93.06 497 GLY A O 1
ATOM 3788 N N . LYS A 1 498 ? -28.034 -8.236 23.077 1.00 94.50 498 LYS A N 1
ATOM 3789 C CA . LYS A 1 498 ? -27.127 -8.217 24.220 1.00 94.50 498 LYS A CA 1
ATOM 3790 C C . LYS A 1 498 ? -25.736 -8.639 23.776 1.00 94.50 498 LYS A C 1
ATOM 3792 O O . LYS A 1 498 ? -25.550 -9.779 23.351 1.00 94.50 498 LYS A O 1
ATOM 3797 N N . LEU A 1 499 ? -24.778 -7.725 23.886 1.00 94.25 499 LEU A N 1
ATOM 3798 C CA . LEU A 1 499 ? -23.357 -7.986 23.679 1.00 94.25 499 LEU A CA 1
ATOM 3799 C C . LEU A 1 499 ? -22.726 -8.304 25.032 1.00 94.25 499 LEU A C 1
ATOM 3801 O O . LEU A 1 499 ? -22.882 -7.544 25.976 1.00 94.25 499 LEU A O 1
ATOM 3805 N N . ARG A 1 500 ? -22.023 -9.422 25.164 1.00 94.69 500 ARG A N 1
ATOM 3806 C CA . ARG A 1 500 ? -21.429 -9.846 26.434 1.00 94.69 500 ARG A CA 1
ATOM 3807 C C . ARG A 1 500 ? -20.030 -10.388 26.215 1.00 94.69 500 ARG A C 1
ATOM 3809 O O . ARG A 1 500 ? -19.786 -11.090 25.239 1.00 94.69 500 ARG A O 1
ATOM 3816 N N . TRP A 1 501 ? -19.143 -10.134 27.168 1.00 93.75 501 TRP A N 1
ATOM 3817 C CA . TRP A 1 501 ? -17.895 -10.879 27.264 1.00 93.75 501 TRP A CA 1
ATOM 3818 C C . TRP A 1 501 ? -18.137 -12.243 27.920 1.00 93.75 501 TRP A C 1
ATOM 3820 O O . TRP A 1 501 ? -18.701 -12.343 29.018 1.00 93.75 501 TRP A O 1
ATOM 3830 N N . VAL A 1 502 ? -17.720 -13.303 27.237 1.00 92.44 502 VAL A N 1
ATOM 3831 C CA . VAL A 1 502 ? -17.810 -14.681 27.715 1.00 92.44 502 VAL A CA 1
ATOM 3832 C C . VAL A 1 502 ? -16.403 -15.188 28.007 1.00 92.44 502 VAL A C 1
ATOM 3834 O O . VAL A 1 502 ? -15.537 -15.200 27.135 1.00 92.44 502 VAL A O 1
ATOM 3837 N N . ASP A 1 503 ? -16.183 -15.640 29.239 1.00 89.44 503 ASP A N 1
ATOM 3838 C CA . ASP A 1 503 ? -14.907 -16.208 29.675 1.00 89.44 503 ASP A CA 1
ATOM 3839 C C . ASP A 1 503 ? -14.387 -17.275 28.702 1.00 89.44 503 ASP A C 1
ATOM 3841 O O . ASP A 1 503 ? -15.126 -18.178 28.312 1.00 89.44 503 ASP A O 1
ATOM 3845 N N . ARG A 1 504 ? -13.091 -17.201 28.366 1.00 88.75 504 ARG A N 1
ATOM 3846 C CA . ARG A 1 504 ? -12.388 -18.083 27.404 1.00 88.75 504 ARG A CA 1
ATOM 3847 C C . ARG A 1 504 ? -12.856 -18.008 25.944 1.00 88.75 504 ARG A C 1
ATOM 3849 O O . ARG A 1 504 ? -12.279 -18.685 25.100 1.00 88.75 504 ARG A O 1
ATOM 3856 N N . VAL A 1 505 ? -13.884 -17.219 25.649 1.00 90.56 505 VAL A N 1
ATOM 3857 C CA . VAL A 1 505 ? -14.551 -17.181 24.339 1.00 90.56 505 VAL A CA 1
ATOM 3858 C C . VAL A 1 505 ? -14.470 -15.788 23.706 1.00 90.56 505 VAL A C 1
ATOM 3860 O O . VAL A 1 505 ? -14.347 -15.669 22.487 1.00 90.56 505 VAL A O 1
ATOM 3863 N N . GLY A 1 506 ? -14.517 -14.743 24.529 1.00 92.44 506 GLY A N 1
ATOM 3864 C CA . GLY A 1 506 ? -14.491 -13.347 24.116 1.00 92.44 506 GLY A CA 1
ATOM 3865 C C . GLY A 1 506 ? -15.881 -12.728 23.966 1.00 92.44 506 GLY A C 1
ATOM 3866 O O . GLY A 1 506 ? -16.872 -13.245 24.489 1.00 92.44 506 GLY A O 1
ATOM 3867 N N . PHE A 1 507 ? -15.970 -11.603 23.260 1.00 93.25 507 PHE A N 1
ATOM 3868 C CA . PHE A 1 507 ? -17.243 -10.943 22.972 1.00 93.25 507 PHE A CA 1
ATOM 3869 C C . PHE A 1 507 ? -18.178 -11.832 22.150 1.00 93.25 507 PHE A C 1
ATOM 3871 O O . PHE A 1 507 ? -17.762 -12.448 21.167 1.00 93.25 507 PHE A O 1
ATOM 3878 N N . ARG A 1 508 ? -19.453 -11.869 22.542 1.00 92.50 508 ARG A N 1
ATOM 3879 C CA . ARG A 1 508 ? -20.551 -12.535 21.836 1.00 92.50 508 ARG A CA 1
ATOM 3880 C C . ARG A 1 508 ? -21.787 -11.656 21.858 1.00 92.50 508 ARG A C 1
ATOM 3882 O O . ARG A 1 508 ? -22.162 -11.148 22.915 1.00 92.50 508 ARG A O 1
ATOM 3889 N N . VAL A 1 509 ? -22.432 -11.508 20.707 1.00 90.19 509 VAL A N 1
ATOM 3890 C CA . VAL A 1 509 ? -23.715 -10.818 20.594 1.00 90.19 509 VAL A CA 1
ATOM 3891 C C . VAL A 1 509 ? -24.842 -11.822 20.429 1.00 90.19 509 VAL A C 1
ATOM 3893 O O . VAL A 1 509 ? -24.715 -12.834 19.744 1.00 90.19 509 VAL A O 1
ATOM 3896 N N . ARG A 1 510 ? -25.961 -11.544 21.089 1.00 90.31 510 ARG A N 1
ATOM 3897 C CA . ARG A 1 510 ? -27.207 -12.272 20.903 1.00 90.31 510 ARG A CA 1
ATOM 3898 C C . ARG A 1 510 ? -28.303 -11.290 20.532 1.00 90.31 510 ARG A C 1
ATOM 3900 O O . ARG A 1 510 ? -28.652 -10.428 21.339 1.00 90.31 510 ARG A O 1
ATOM 3907 N N . LYS A 1 511 ? -28.888 -11.481 19.354 1.00 90.69 511 LYS A N 1
ATOM 3908 C CA . LYS A 1 511 ? -30.133 -10.827 18.949 1.00 90.69 511 LYS A CA 1
ATOM 3909 C C . LYS A 1 511 ? -31.280 -11.285 19.857 1.00 90.69 511 LYS A C 1
ATOM 3911 O O . LYS A 1 511 ? -31.419 -12.481 20.126 1.00 90.69 511 LYS A O 1
ATOM 3916 N N . ILE A 1 512 ? -32.065 -10.338 20.366 1.00 91.88 512 ILE A N 1
ATOM 3917 C CA . ILE A 1 512 ? -33.202 -10.601 21.260 1.00 91.88 512 ILE A CA 1
ATOM 3918 C C . ILE A 1 512 ? -34.516 -10.448 20.500 1.00 91.88 512 ILE A C 1
ATOM 3920 O O . ILE A 1 512 ? -35.361 -11.335 20.591 1.00 91.88 512 ILE A O 1
ATOM 3924 N N . HIS A 1 513 ? -34.698 -9.344 19.773 1.00 90.94 513 HIS A N 1
ATOM 3925 C CA . HIS A 1 513 ? -35.924 -9.092 19.020 1.00 90.94 513 HIS A CA 1
ATOM 3926 C C . HIS A 1 513 ? -35.703 -8.165 17.821 1.00 90.94 513 HIS A C 1
ATOM 3928 O O . HIS A 1 513 ? -34.814 -7.314 17.831 1.00 90.94 513 HIS A O 1
ATOM 3934 N N . ASP A 1 514 ? -36.543 -8.344 16.804 1.00 90.62 514 ASP A N 1
ATOM 3935 C CA . ASP A 1 514 ? -36.588 -7.532 15.590 1.00 90.62 514 ASP A CA 1
ATOM 3936 C C . ASP A 1 514 ? -37.424 -6.262 15.763 1.00 90.62 514 ASP A C 1
ATOM 3938 O O . ASP A 1 514 ? -38.444 -6.251 16.453 1.00 90.62 514 ASP A O 1
ATOM 3942 N N . LEU A 1 515 ? -37.003 -5.195 15.087 1.00 88.69 515 LEU A N 1
ATOM 3943 C CA . LEU A 1 515 ? -37.590 -3.856 15.129 1.00 88.69 515 LEU A CA 1
ATOM 3944 C C . LEU A 1 515 ? -37.831 -3.316 13.710 1.00 88.69 515 LEU A C 1
ATOM 3946 O O . LEU A 1 515 ? -37.434 -2.203 13.370 1.00 88.69 515 LEU A O 1
ATOM 3950 N N . CYS A 1 516 ? -38.521 -4.098 12.879 1.00 84.88 516 CYS A N 1
ATOM 3951 C CA . CYS A 1 516 ? -38.759 -3.797 11.460 1.00 84.88 516 CYS A CA 1
ATOM 3952 C C . CYS A 1 516 ? -39.541 -2.503 11.177 1.00 84.88 516 CYS A C 1
ATOM 3954 O O . CYS A 1 516 ? -39.557 -2.025 10.049 1.00 84.88 516 CYS A O 1
ATOM 3956 N N . THR A 1 517 ? -40.220 -1.931 12.173 1.00 82.38 517 THR A N 1
ATOM 3957 C CA . THR A 1 517 ? -40.989 -0.688 12.012 1.00 82.38 517 THR A CA 1
ATOM 3958 C C . THR A 1 517 ? -40.174 0.571 12.302 1.00 82.38 517 THR A C 1
ATOM 3960 O O . THR A 1 517 ? -40.706 1.675 12.177 1.00 82.38 517 THR A O 1
ATOM 3963 N N . LEU A 1 518 ? -38.926 0.441 12.760 1.00 81.06 518 LEU A N 1
ATOM 3964 C CA . LEU A 1 518 ? -38.083 1.592 13.067 1.00 81.06 518 LEU A CA 1
ATOM 3965 C C . LEU A 1 518 ? -37.450 2.156 11.798 1.00 81.06 518 LEU A C 1
ATOM 3967 O O . LEU A 1 518 ? -36.869 1.430 10.999 1.00 81.06 518 LEU A O 1
ATOM 3971 N N . ALA A 1 519 ? -37.531 3.477 11.654 1.00 80.75 519 ALA A N 1
ATOM 3972 C CA . ALA A 1 519 ? -36.799 4.189 10.621 1.00 80.75 519 ALA A CA 1
ATOM 3973 C C . ALA A 1 519 ? -35.289 4.165 10.908 1.00 80.75 519 ALA A C 1
ATOM 3975 O O . ALA A 1 519 ? -34.875 4.242 12.070 1.00 80.75 519 ALA A O 1
ATOM 3976 N N . ALA A 1 520 ? -34.500 4.107 9.834 1.00 81.19 520 ALA A N 1
ATOM 3977 C CA . ALA A 1 520 ? -33.056 4.301 9.866 1.00 81.19 520 ALA A CA 1
ATOM 3978 C C . ALA A 1 520 ? -32.685 5.662 10.477 1.00 81.19 520 ALA A C 1
ATOM 3980 O O . ALA A 1 520 ? -33.449 6.634 10.392 1.00 81.19 520 ALA A O 1
ATOM 3981 N N . LYS A 1 521 ? -31.512 5.721 11.103 1.00 86.62 521 LYS A N 1
ATOM 3982 C CA . LYS A 1 521 ? -30.958 6.932 11.705 1.00 86.62 521 LYS A CA 1
ATOM 3983 C C . LYS A 1 521 ? -29.536 7.146 11.223 1.00 86.62 521 LYS A C 1
ATOM 3985 O O . LYS A 1 521 ? -28.800 6.182 11.057 1.00 86.62 521 LYS A O 1
ATOM 3990 N N . ASP A 1 522 ? -29.146 8.408 11.117 1.00 86.38 522 ASP A N 1
ATOM 3991 C CA . ASP A 1 522 ? -27.744 8.749 10.916 1.00 86.38 522 ASP A CA 1
ATOM 3992 C C . ASP A 1 522 ? -27.028 8.660 12.264 1.00 86.38 522 ASP A C 1
ATOM 3994 O O . ASP A 1 522 ? -27.508 9.203 13.273 1.00 86.38 522 ASP A O 1
ATOM 3998 N N . VAL A 1 523 ? -25.912 7.938 12.284 1.00 90.31 523 VAL A N 1
ATOM 3999 C CA . VAL A 1 523 ? -25.028 7.805 13.442 1.00 90.31 523 VAL A CA 1
ATOM 4000 C C . VAL A 1 523 ? -24.024 8.950 13.416 1.00 90.31 523 VAL A C 1
ATOM 4002 O O . VAL A 1 523 ? -23.506 9.295 12.361 1.00 90.31 523 VAL A O 1
ATOM 4005 N N . VAL A 1 524 ? -23.788 9.556 14.578 1.00 91.94 524 VAL A N 1
ATOM 4006 C CA . VAL A 1 524 ? -22.724 10.541 14.783 1.00 91.94 524 VAL A CA 1
ATOM 4007 C C . VAL A 1 524 ? -21.916 10.112 15.996 1.00 91.94 524 VAL A C 1
ATOM 4009 O O . VAL A 1 524 ? -22.490 9.831 17.052 1.00 91.94 524 VAL A O 1
ATOM 4012 N N . ILE A 1 525 ? -20.605 10.068 15.840 1.00 93.69 525 ILE A N 1
ATOM 4013 C CA . ILE A 1 525 ? -19.632 9.598 16.815 1.00 93.69 525 ILE A CA 1
ATOM 4014 C C . ILE A 1 525 ? -18.661 10.745 17.099 1.00 93.69 525 ILE A C 1
ATOM 4016 O O . ILE A 1 525 ? -18.244 11.453 16.190 1.00 93.69 525 ILE A O 1
ATOM 4020 N N . ASP A 1 526 ? -18.320 10.955 18.367 1.00 91.00 526 ASP A N 1
ATOM 4021 C CA . ASP A 1 526 ? -17.263 11.901 18.737 1.00 91.00 526 ASP A CA 1
ATOM 4022 C C . ASP A 1 526 ? -15.890 11.217 18.896 1.00 91.00 526 ASP A C 1
ATOM 4024 O O . ASP A 1 526 ? -15.786 9.988 18.946 1.00 91.00 526 ASP A O 1
ATOM 4028 N N . ASP A 1 527 ? -14.832 12.017 19.061 1.00 88.75 527 ASP A N 1
ATOM 4029 C CA . ASP A 1 527 ? -13.454 11.545 19.284 1.00 88.75 527 ASP A CA 1
ATOM 4030 C C . ASP A 1 527 ? -13.309 10.612 20.510 1.00 88.75 527 ASP A C 1
ATOM 4032 O O . ASP A 1 527 ? -12.313 9.900 20.659 1.00 88.75 527 ASP A O 1
ATOM 4036 N N . TRP A 1 528 ? -14.289 10.612 21.422 1.00 88.50 528 TRP A N 1
ATOM 4037 C CA . TRP A 1 528 ? -14.320 9.770 22.619 1.00 88.50 528 TRP A CA 1
ATOM 4038 C C . TRP A 1 528 ? -15.151 8.500 22.426 1.00 88.50 528 TRP A C 1
ATOM 4040 O O . TRP A 1 528 ? -15.240 7.676 23.345 1.00 88.50 528 TRP A O 1
ATOM 4050 N N . GLY A 1 529 ? -15.755 8.312 21.252 1.00 88.56 529 GLY A N 1
ATOM 4051 C CA . GLY A 1 529 ? -16.607 7.185 20.911 1.00 88.56 529 GLY A CA 1
ATOM 4052 C C . GLY A 1 529 ? -17.973 7.235 21.597 1.00 88.56 529 GLY A C 1
ATOM 4053 O O . GLY A 1 529 ? -18.471 6.181 22.010 1.00 88.56 529 GLY A O 1
ATOM 4054 N N . GLU A 1 530 ? -18.531 8.421 21.849 1.00 92.44 530 GLU A N 1
ATOM 4055 C CA . GLU A 1 530 ? -19.935 8.610 22.225 1.00 92.44 530 GLU A CA 1
ATOM 4056 C C . GLU A 1 530 ? -20.817 8.530 20.976 1.00 92.44 530 GLU A C 1
ATOM 4058 O O . GLU A 1 530 ? -20.622 9.262 20.012 1.00 92.44 530 GLU A O 1
ATOM 4063 N N . ILE A 1 531 ? -21.801 7.628 21.001 1.00 93.06 531 ILE A N 1
ATOM 4064 C CA . ILE A 1 531 ? -22.718 7.404 19.882 1.00 93.06 531 ILE A CA 1
ATOM 4065 C C . ILE A 1 531 ? -23.967 8.257 20.090 1.00 93.06 531 ILE A C 1
ATOM 4067 O O . ILE A 1 531 ? -24.755 8.023 21.010 1.00 93.06 531 ILE A O 1
ATOM 4071 N N . THR A 1 532 ? -24.192 9.197 19.182 1.00 92.81 532 THR A N 1
ATOM 4072 C CA . THR A 1 532 ? -25.435 9.960 19.071 1.00 92.81 532 THR A CA 1
ATOM 4073 C C . THR A 1 532 ? -26.135 9.641 17.753 1.00 92.81 532 THR A C 1
ATOM 4075 O O . THR A 1 532 ? -25.561 9.044 16.844 1.00 92.81 532 THR A O 1
ATOM 4078 N N . THR A 1 533 ? -27.423 9.980 17.652 1.00 90.75 533 THR A N 1
ATOM 4079 C CA . THR A 1 533 ? -28.191 9.718 16.428 1.00 90.75 533 THR A CA 1
ATOM 4080 C C . THR A 1 533 ? -29.036 10.908 16.031 1.00 90.75 533 THR A C 1
ATOM 4082 O O . THR A 1 533 ? -29.587 11.607 16.887 1.00 90.75 533 THR A O 1
ATOM 4085 N N . LYS A 1 534 ? -29.191 11.102 14.723 1.00 88.00 534 LYS A N 1
ATOM 4086 C CA . LYS A 1 534 ? -30.105 12.085 14.141 1.00 88.00 534 LYS A CA 1
ATOM 4087 C C . LYS A 1 534 ? -31.151 11.364 13.299 1.00 88.00 534 LYS A C 1
ATOM 4089 O O . LYS A 1 534 ? -30.923 10.272 12.781 1.00 88.00 534 LYS A O 1
ATOM 4094 N N . ALA A 1 535 ? -32.347 11.943 13.223 1.00 81.50 535 ALA A N 1
ATOM 4095 C CA . ALA A 1 535 ? -33.355 11.434 12.306 1.00 81.50 535 ALA A CA 1
ATOM 4096 C C . ALA A 1 535 ? -32.858 11.678 10.880 1.00 81.50 535 ALA A C 1
ATOM 4098 O O . ALA A 1 535 ? -32.596 12.830 10.531 1.00 81.50 535 ALA A O 1
ATOM 4099 N N . ARG A 1 536 ? -32.753 10.613 10.083 1.00 73.94 536 ARG A N 1
ATOM 4100 C CA . ARG A 1 536 ? -32.387 10.737 8.677 1.00 73.94 536 ARG A CA 1
ATOM 4101 C C . ARG A 1 536 ? -33.486 11.524 7.967 1.00 73.94 536 ARG A C 1
ATOM 4103 O O . ARG A 1 536 ? -34.656 11.119 7.962 1.00 73.94 536 ARG A O 1
ATOM 4110 N N . LEU A 1 537 ? -33.141 12.694 7.436 1.00 62.25 537 LEU A N 1
ATOM 4111 C CA . LEU A 1 537 ? -34.063 13.463 6.609 1.00 62.25 537 LEU A CA 1
ATOM 4112 C C . LEU A 1 537 ? -34.243 12.677 5.312 1.00 62.25 537 LEU A C 1
ATOM 4114 O O . LEU A 1 537 ? -33.267 12.356 4.647 1.00 62.25 537 LEU A O 1
ATOM 4118 N N . ARG A 1 538 ? -35.485 12.329 4.958 1.00 49.56 538 ARG A N 1
ATOM 4119 C CA . ARG A 1 538 ? -35.751 11.783 3.624 1.00 49.56 538 ARG A CA 1
ATOM 4120 C C . ARG A 1 538 ? -35.410 12.870 2.612 1.00 49.56 538 ARG A C 1
ATOM 4122 O O . ARG A 1 538 ? -36.151 13.852 2.522 1.00 49.56 538 ARG A O 1
ATOM 4129 N N . GLU A 1 539 ? -34.316 12.695 1.881 1.00 44.88 539 GLU A N 1
ATOM 4130 C CA . GLU A 1 539 ? -34.131 13.414 0.628 1.00 44.88 539 GLU A CA 1
ATOM 4131 C C . GLU A 1 539 ? -35.314 13.074 -0.286 1.00 44.88 539 GLU A C 1
ATOM 4133 O O . GLU A 1 539 ? -35.823 11.948 -0.290 1.00 44.88 539 GLU A O 1
ATOM 4138 N N . LYS A 1 540 ? -35.868 14.116 -0.902 1.00 30.70 540 LYS A N 1
ATOM 4139 C CA . LYS A 1 540 ? -37.143 14.080 -1.616 1.00 30.70 540 LYS A CA 1
ATOM 4140 C C . LYS A 1 540 ? -36.959 13.764 -3.082 1.00 30.70 540 LYS A C 1
ATOM 4142 O O . LYS A 1 540 ? -36.033 14.365 -3.664 1.00 30.70 540 LYS A O 1
#

pLDDT: mean 76.61, std 19.99, range [24.28, 97.31]